Protein AF-0000000087803354 (afdb_homodimer)

pLDDT: mean 90.86, std 15.77, range [20.62, 98.88]

Radius of gyration: 33.64 Å; Cα contacts (8 Å, |Δi|>4): 949; chains: 2; bounding box: 85×172×69 Å

Nearest PDB structures (foldseek):
  8h72-assembly1_A  TM=9.112E-01  e=7.340E-16  Dendrothele bispora CBS 962.96
  4okz-assembly3_C  TM=9.243E-01  e=8.423E-12  Streptomyces pristinaespiralis ATCC 25486
  4lzc-assembly1_A  TM=8.411E-01  e=1.985E-10  Streptomyces coelicolor A3(2)
  7kj9-assembly1_A  TM=8.507E-01  e=3.079E-10  Streptomyces coelicolor
  4ltz-assembly1_A  TM=8.419E-01  e=5.213E-10  Streptomyces coelicolor A3(2)

Foldseek 3Di:
DPPPPPPDPPPPPPPPPVPPQDWDKAFFFDQCDDPLPDDAQFAPCLVVLLVVLLVVLCVLQVDDPVLSVQLNLLSCSRLLRLLAVPFDSLLSSLSVLVSSLVCVLLCCCFQRPCVQPLPVLVVVLVLLLLLLDPPNDVPCPVPHSSSVSSSVSLVSLVVQADPVLNVQLSVLSNQQSVLSSVNSVVVNVVDQDALVVLLVSCLRHVSLSSLLSSNCSRVVFDADPVQCVDPLNVLLSSLLSLLLLLLCLLQQVQVCQVSVGQSGSLSSQVVVQAWNNRSSVVSSVVNVVSVVSNVVSVVPRDDPDDVNVVSVVSSSVSSVSSSSSSNVSSLRRCNRQHPCSVVCVVRSMDIHGGDPSNVD/DPPPPPPPPPPPPPPPPVPPQDWDKAFFFDQCDDPLPDDAQFAPCLVVLLVVLLVVLCVLQVDDPVLSVQLNLLSCSRLLRLLAVPFDSLLSSLSVLVSSLVCVLLCCCFQRPCVQPLPVLVVVLVLLLLLLDPPNDVSCPVPHSSSVSSSVSLVSLVVQADPVLNVQLSVLSNQQSVLSSVNSVVVNVVDQDALVVLLVSCLRHVSLSNLLSSNCSRVVFDADPVQCVDPLNVLLSSLLSLLLLLLCLLQQVQVCVVSVGQSGSLSSQVVVQAWNNRSSVVSSVVNVVSVVSNVVSVVPRDDPDDVNVVSVVSSSVSSVSSSSSSNVSSLRRCNRQHPCSVVCVVRSMDIHGGDPSNVD

Organism: Aspergillus candidus (NCBI:txid41067)

InterPro domains:
  IPR008949 Isoprenoid synthase domain superfamily [G3DSA:1.10.600.10] (23-351)
  IPR008949 Isoprenoid synthase domain superfamily [SSF48576] (36-334)
  IPR034686 Terpene cyclase-like 2 [PTHR35201] (43-341)
  IPR034686 Terpene cyclase-like 2 [SFLDG01020] (25-340)

Secondary structure (DSSP, 8-state):
----------------------PEEEEPPP-S-GGG-SPPP--TTHHHHHHHHHHHHHHHHT--HHHHHHHHHH-HHHHHHHHSTT--HHHHHHHHHHHHHHHHHHHHHHTSTTTT-HHHHHHHHHHHHHTT-TT------TT-HHHHHHHHHHHHHHHHS-HHHHHHHHHHHHHHHHHHHHHHHHHHHT----HHHHHHHHHHHS--HHHHHHHHHHTT----HHHHHSHHHHHHHHHHHHHHHHHHHHHHHHHHHHHT---SHHHHHHHTT--HHHHHHHHHHHHHHHHHHHHHHHHT-----HHHHHHHHHHHHHHHHHHHHHHHHHHHSTTTSGGGHHHHHHH-EEEE---GGGG-/----------------------PEEEEPPP-S-GGG-SPPP--TTHHHHHHHHHHHHHHHHT--HHHHHHHHHH-HHHHHHHHSTT--HHHHHHHHHHHHHHHHHHHHHHTSTTTT-HHHHHHHHHHHHHTT-TT-----GGG-HHHHHHHHHHHHHHHHS-HHHHHHHHHHHHHHHHHHHHHHHHHHHT----HHHHHHHHHHHS--HHHHHHHHHHTT----HHHHHSHHHHHHHHHHHHHHHHHHHHHHHHHHHHHT---SHHHHHHHTT--HHHHHHHHHHHHHHHHHHHHHHHHT-----HHHHHHHHHHHHHHHHHHHHHHHHHHHSTTTSGGGHHHHHHH-EEEE---GGGG-

Structure (mmCIF, N/CA/C/O backbone):
data_AF-0000000087803354-model_v1
#
loop_
_entity.id
_entity.type
_entity.pdbx_description
1 polymer 'Terpene synthase'
#
loop_
_atom_site.group_PDB
_atom_site.id
_atom_site.type_symbol
_atom_site.label_atom_id
_atom_site.label_alt_id
_atom_site.label_comp_id
_atom_site.label_asym_id
_atom_site.label_entity_id
_atom_site.label_seq_id
_atom_site.pdbx_PDB_ins_code
_atom_site.Cartn_x
_atom_site.Cartn_y
_atom_site.Cartn_z
_atom_site.occupancy
_atom_site.B_iso_or_equiv
_atom_site.auth_seq_id
_atom_site.auth_comp_id
_atom_site.auth_asym_id
_atom_site.auth_atom_id
_atom_site.pdbx_PDB_model_num
ATOM 1 N N . MET A 1 1 ? 51.281 79.438 35 1 21.62 1 MET A N 1
ATOM 2 C CA . MET A 1 1 ? 49.906 79.312 34.5 1 21.62 1 MET A CA 1
ATOM 3 C C . MET A 1 1 ? 49.812 78.125 33.5 1 21.62 1 MET A C 1
ATOM 5 O O . MET A 1 1 ? 50.062 78.312 32.312 1 21.62 1 MET A O 1
ATOM 9 N N . ALA A 1 2 ? 50.438 76.938 33.969 1 30.44 2 ALA A N 1
ATOM 10 C CA . ALA A 1 2 ? 50.688 75.625 33.344 1 30.44 2 ALA A CA 1
ATOM 11 C C . ALA A 1 2 ? 49.375 75.062 32.75 1 30.44 2 ALA A C 1
ATOM 13 O O . ALA A 1 2 ? 48.438 74.812 33.5 1 30.44 2 ALA A O 1
ATOM 14 N N . ILE A 1 3 ? 49.062 75.562 31.531 1 27.98 3 ILE A N 1
ATOM 15 C CA . ILE A 1 3 ? 47.812 75.25 30.844 1 27.98 3 ILE A CA 1
ATOM 16 C C . ILE A 1 3 ? 47.656 73.75 30.656 1 27.98 3 ILE A C 1
ATOM 18 O O . ILE A 1 3 ? 48.438 73.125 29.953 1 27.98 3 ILE A O 1
ATOM 22 N N . THR A 1 4 ? 47.406 73 31.688 1 34.53 4 THR A N 1
ATOM 23 C CA . THR A 1 4 ? 47.156 71.562 31.656 1 34.53 4 THR A CA 1
ATOM 24 C C . THR A 1 4 ? 46.062 71.25 30.641 1 34.53 4 THR A C 1
ATOM 26 O O . THR A 1 4 ? 44.906 71.688 30.797 1 34.53 4 THR A O 1
ATOM 29 N N . GLN A 1 5 ? 46.5 71.188 29.359 1 32.38 5 GLN A N 1
ATOM 30 C CA . GLN A 1 5 ? 45.594 70.812 28.281 1 32.38 5 GLN A CA 1
ATOM 31 C C . GLN A 1 5 ? 44.844 69.5 28.625 1 32.38 5 GLN A C 1
ATOM 33 O O . GLN A 1 5 ? 45.438 68.5 29.016 1 32.38 5 GLN A O 1
ATOM 38 N N . LEU A 1 6 ? 43.594 69.625 29.047 1 35.47 6 LEU A N 1
ATOM 39 C CA . LEU A 1 6 ? 42.594 68.625 29.328 1 35.47 6 LEU A CA 1
ATOM 40 C C . LEU A 1 6 ? 42.438 67.688 28.141 1 35.47 6 LEU A C 1
ATOM 42 O O . LEU A 1 6 ? 42.031 68.125 27.062 1 35.47 6 LEU A O 1
ATOM 46 N N . VAL A 1 7 ? 43.438 66.75 27.953 1 38.81 7 VAL A N 1
ATOM 47 C CA . VAL A 1 7 ? 43.312 65.75 26.906 1 38.81 7 VAL A CA 1
ATOM 48 C C . VAL A 1 7 ? 41.938 65.062 26.984 1 38.81 7 VAL A C 1
ATOM 50 O O . VAL A 1 7 ? 41.531 64.562 28.031 1 38.81 7 VAL A O 1
ATOM 53 N N . GLN A 1 8 ? 41 65.625 26.219 1 36 8 GLN A N 1
ATOM 54 C CA . GLN A 1 8 ? 39.656 65 26.078 1 36 8 GLN A CA 1
ATOM 55 C C . GLN A 1 8 ? 39.75 63.531 25.719 1 36 8 GLN A C 1
ATOM 57 O O . GLN A 1 8 ? 40.5 63.156 24.828 1 36 8 GLN A O 1
ATOM 62 N N . PRO A 1 9 ? 39.438 62.656 26.719 1 36.62 9 PRO A N 1
ATOM 63 C CA . PRO A 1 9 ? 39.5 61.219 26.422 1 36.62 9 PRO A CA 1
ATOM 64 C C . PRO A 1 9 ? 38.75 60.844 25.141 1 36.62 9 PRO A C 1
ATOM 66 O O . PRO A 1 9 ? 37.656 61.375 24.875 1 36.62 9 PRO A O 1
ATOM 69 N N . MET A 1 10 ? 39.469 60.625 24.047 1 35 10 MET A N 1
ATOM 70 C CA . MET A 1 10 ? 38.906 60.156 22.781 1 35 10 MET A CA 1
ATOM 71 C C . MET A 1 10 ? 37.969 58.969 23.016 1 35 10 MET A C 1
ATOM 73 O O . MET A 1 10 ? 38.375 57.969 23.609 1 35 10 MET A O 1
ATOM 77 N N . VAL A 1 11 ? 36.688 59.156 23.172 1 35.56 11 VAL A N 1
ATOM 78 C CA . VAL A 1 11 ? 35.688 58.125 23.188 1 35.56 11 VAL A CA 1
ATOM 79 C C . VAL A 1 11 ? 35.875 57.156 22.016 1 35.56 11 VAL A C 1
ATOM 81 O O . VAL A 1 11 ? 35.875 57.594 20.859 1 35.56 11 VAL A O 1
ATOM 84 N N . ARG A 1 12 ? 36.688 56.156 22.188 1 34.12 12 ARG A N 1
ATOM 85 C CA . ARG A 1 12 ? 36.812 55.125 21.156 1 34.12 12 ARG A CA 1
ATOM 86 C C . ARG A 1 12 ? 35.438 54.75 20.625 1 34.12 12 ARG A C 1
ATOM 88 O O . ARG A 1 12 ? 34.5 54.531 21.391 1 34.12 12 ARG A O 1
ATOM 95 N N . PRO A 1 13 ? 35.25 55.281 19.391 1 36.16 13 PRO A N 1
ATOM 96 C CA . PRO A 1 13 ? 33.969 54.812 18.891 1 36.16 13 PRO A CA 1
ATOM 97 C C . PRO A 1 13 ? 33.688 53.344 19.203 1 36.16 13 PRO A C 1
ATOM 99 O O . PRO A 1 13 ? 34.656 52.531 19.281 1 36.16 13 PRO A O 1
ATOM 102 N N . ARG A 1 14 ? 32.75 53 20.062 1 34.44 14 ARG A N 1
ATOM 103 C CA . ARG A 1 14 ? 32.25 51.656 20.25 1 34.44 14 ARG A CA 1
ATOM 104 C C . ARG A 1 14 ? 32.156 50.906 18.922 1 34.44 14 ARG A C 1
ATOM 106 O O . ARG A 1 14 ? 31.438 51.344 18.016 1 34.44 14 ARG A O 1
ATOM 113 N N . THR A 1 15 ? 33.281 50.531 18.406 1 31.98 15 THR A N 1
ATOM 114 C CA . THR A 1 15 ? 33.125 49.656 17.266 1 31.98 15 THR A CA 1
ATOM 115 C C . THR A 1 15 ? 31.938 48.719 17.438 1 31.98 15 THR A C 1
ATOM 117 O O . THR A 1 15 ? 31.797 48.062 18.469 1 31.98 15 THR A O 1
ATOM 120 N N . LYS A 1 16 ? 30.938 49.094 16.875 1 35.5 16 LYS A N 1
ATOM 121 C CA . LYS A 1 16 ? 29.812 48.188 16.734 1 35.5 16 LYS A CA 1
ATOM 122 C C . LYS A 1 16 ? 30.281 46.75 16.562 1 35.5 16 LYS A C 1
ATOM 124 O O . LYS A 1 16 ? 30.953 46.438 15.57 1 35.5 16 LYS A O 1
ATOM 129 N N . LEU A 1 17 ? 30.875 46.188 17.594 1 36.06 17 LEU A N 1
ATOM 130 C CA . LEU A 1 17 ? 31.016 44.75 17.406 1 36.06 17 LEU A CA 1
ATOM 131 C C . LEU A 1 17 ? 29.875 44.219 16.547 1 36.06 17 LEU A C 1
ATOM 133 O O . LEU A 1 17 ? 28.703 44.281 16.938 1 36.06 17 LEU A O 1
ATOM 137 N N . GLY A 1 18 ? 29.891 44.562 15.312 1 37.62 18 GLY A N 1
ATOM 138 C CA . GLY A 1 18 ? 28.938 43.938 14.406 1 37.62 18 GLY A CA 1
ATOM 139 C C . GLY A 1 18 ? 28.531 42.531 14.812 1 37.62 18 GLY A C 1
ATOM 140 O O . GLY A 1 18 ? 29.391 41.688 15.086 1 37.62 18 GLY A O 1
ATOM 141 N N . ARG A 1 19 ? 27.562 42.344 15.695 1 40.66 19 ARG A N 1
ATOM 142 C CA . ARG A 1 19 ? 26.953 41.031 15.969 1 40.66 19 ARG A CA 1
ATOM 143 C C . ARG A 1 19 ? 27.094 40.094 14.773 1 40.66 19 ARG A C 1
ATOM 145 O O . ARG A 1 19 ? 26.516 40.344 13.711 1 40.66 19 ARG A O 1
ATOM 152 N N . GLN A 1 20 ? 28.203 39.719 14.297 1 42.91 20 GLN A N 1
ATOM 153 C CA . GLN A 1 20 ? 28.406 38.75 13.227 1 42.91 20 GLN A CA 1
ATOM 154 C C . GLN A 1 20 ? 27.281 37.719 13.219 1 42.91 20 GLN A C 1
ATOM 156 O O . GLN A 1 20 ? 27.203 36.875 14.125 1 42.91 20 GLN A O 1
ATOM 161 N N . ASN A 1 21 ? 26 37.906 13 1 50.16 21 ASN A N 1
ATOM 162 C CA . ASN A 1 21 ? 24.766 37.188 12.773 1 50.16 21 ASN A CA 1
ATOM 163 C C . ASN A 1 21 ? 25.031 35.875 12.008 1 50.16 21 ASN A C 1
ATOM 165 O O . ASN A 1 21 ? 24.875 35.812 10.789 1 50.16 21 ASN A O 1
ATOM 169 N N . THR A 1 22 ? 26.031 35 12.188 1 71.06 22 THR A N 1
ATOM 170 C CA . THR A 1 22 ? 26.484 33.812 11.453 1 71.06 22 THR A CA 1
ATOM 171 C C . THR A 1 22 ? 25.453 32.688 11.562 1 71.06 22 THR A C 1
ATOM 173 O O . THR A 1 22 ? 25.031 32.344 12.664 1 71.06 22 THR A O 1
ATOM 176 N N . SER A 1 23 ? 24.625 32.344 10.555 1 88.81 23 SER A N 1
ATOM 177 C CA . SER A 1 23 ? 23.734 31.188 10.383 1 88.81 23 SER A CA 1
ATOM 178 C C . SER A 1 23 ? 24.516 29.891 10.352 1 88.81 23 SER A C 1
ATOM 180 O O . SER A 1 23 ? 25.703 29.875 10.016 1 88.81 23 SER A O 1
ATOM 182 N N . ILE A 1 24 ? 24.016 28.938 10.969 1 92.75 24 ILE A N 1
ATOM 183 C CA . ILE A 1 24 ? 24.578 27.594 10.984 1 92.75 24 ILE A CA 1
ATOM 184 C C . ILE A 1 24 ? 23.859 26.719 9.969 1 92.75 24 ILE A C 1
ATOM 186 O O . ILE A 1 24 ? 22.625 26.703 9.898 1 92.75 24 ILE A O 1
ATOM 190 N N . PRO A 1 25 ? 24.703 26.109 9.133 1 95.75 25 PRO A N 1
ATOM 191 C CA . PRO A 1 25 ? 24.062 25.188 8.195 1 95.75 25 PRO A CA 1
ATOM 192 C C . PRO A 1 25 ? 23.609 23.891 8.867 1 95.75 25 PRO A C 1
ATOM 194 O O . PRO A 1 25 ? 24.297 23.375 9.758 1 95.75 25 PRO A O 1
ATOM 197 N N . VAL A 1 26 ? 22.438 23.391 8.516 1 97.62 26 VAL A N 1
ATOM 198 C CA . VAL A 1 26 ? 21.891 22.141 9.023 1 97.62 26 VAL A CA 1
ATOM 199 C C . VAL A 1 26 ? 21.422 21.266 7.859 1 97.62 26 VAL A C 1
ATOM 201 O O . VAL A 1 26 ? 20.812 21.766 6.91 1 97.62 26 VAL A O 1
ATOM 204 N N . HIS A 1 27 ? 21.797 20.031 7.914 1 98.12 27 HIS A N 1
ATOM 205 C CA . HIS A 1 27 ? 21.297 19.062 6.945 1 98.12 27 HIS A CA 1
ATOM 206 C C . HIS A 1 27 ? 19.984 18.453 7.406 1 98.12 27 HIS A C 1
ATOM 208 O O . HIS A 1 27 ? 19.906 17.875 8.492 1 98.12 27 HIS A O 1
ATOM 214 N N . LEU A 1 28 ? 18.953 18.562 6.574 1 98.25 28 LEU A N 1
ATOM 215 C CA . LEU A 1 28 ? 17.656 17.984 6.891 1 98.25 28 LEU A CA 1
ATOM 216 C C . LEU A 1 28 ? 17.703 16.453 6.805 1 98.25 28 LEU A C 1
ATOM 218 O O . LEU A 1 28 ? 18.438 15.898 5.98 1 98.25 28 LEU A O 1
ATOM 222 N N . PRO A 1 29 ? 17 15.797 7.695 1 97.56 29 PRO A N 1
ATOM 223 C CA . PRO A 1 29 ? 16.906 14.344 7.551 1 97.56 29 PRO A CA 1
ATOM 224 C C . PRO A 1 29 ? 16.219 13.922 6.258 1 97.56 29 PRO A C 1
ATOM 226 O O . PRO A 1 29 ? 15.406 14.68 5.711 1 97.56 29 PRO A O 1
ATOM 229 N N . ASP A 1 30 ? 16.516 12.719 5.789 1 94.44 30 ASP A N 1
ATOM 230 C CA . ASP A 1 30 ? 15.836 12.172 4.621 1 94.44 30 ASP A CA 1
ATOM 231 C C . ASP A 1 30 ? 14.383 11.836 4.949 1 94.44 30 ASP A C 1
ATOM 233 O O . ASP A 1 30 ? 14.109 11.031 5.844 1 94.44 30 ASP A O 1
ATOM 237 N N . MET A 1 31 ? 13.523 12.43 4.191 1 97.19 31 MET A N 1
ATOM 238 C CA . MET A 1 31 ? 12.117 12.227 4.555 1 97.19 31 MET A CA 1
ATOM 239 C C . MET A 1 31 ? 11.344 11.602 3.398 1 97.19 31 MET A C 1
ATOM 241 O O . MET A 1 31 ? 10.242 11.086 3.592 1 97.19 31 MET A O 1
ATOM 245 N N . PHE A 1 32 ? 11.891 11.664 2.148 1 97.19 32 PHE A N 1
ATOM 246 C CA . PHE A 1 32 ? 11.305 10.961 1.014 1 97.19 32 PHE A CA 1
ATOM 247 C C . PHE A 1 32 ? 11.844 9.539 0.926 1 97.19 32 PHE A C 1
ATOM 249 O O . PHE A 1 32 ? 12.609 9.211 0.016 1 97.19 32 PHE A O 1
ATOM 256 N N . VAL A 1 33 ? 11.406 8.656 1.799 1 97.19 33 VAL A N 1
ATOM 257 C CA . VAL A 1 33 ? 11.914 7.297 1.93 1 97.19 33 VAL A CA 1
ATOM 258 C C . VAL A 1 33 ? 10.758 6.305 1.925 1 97.19 33 VAL A C 1
ATOM 260 O O . VAL A 1 33 ? 9.625 6.668 2.246 1 97.19 33 VAL A O 1
ATOM 263 N N . LEU A 1 34 ? 11.086 5.016 1.545 1 97.38 34 LEU A N 1
ATOM 264 C CA . LEU A 1 34 ? 10.125 3.922 1.646 1 97.38 34 LEU A CA 1
ATOM 265 C C . LEU A 1 34 ? 8.812 4.285 0.953 1 97.38 34 LEU A C 1
ATOM 267 O O . LEU A 1 34 ? 8.812 4.652 -0.223 1 97.38 34 LEU A O 1
ATOM 271 N N . PHE A 1 35 ? 7.707 4.223 1.596 1 96.25 35 PHE A N 1
ATOM 272 C CA . PHE A 1 35 ? 6.406 4.414 0.959 1 96.25 35 PHE A CA 1
ATOM 273 C C . PHE A 1 35 ? 6.133 5.891 0.72 1 96.25 35 PHE A C 1
ATOM 275 O O . PHE A 1 35 ? 5.121 6.25 0.113 1 96.25 35 PHE A O 1
ATOM 282 N N . LEU A 1 36 ? 7.008 6.75 1.153 1 97.94 36 LEU A N 1
ATOM 283 C CA . LEU A 1 36 ? 6.867 8.18 0.916 1 97.94 36 LEU A CA 1
ATOM 284 C C . LEU A 1 36 ? 7.711 8.617 -0.276 1 97.94 36 LEU A C 1
ATOM 286 O O . LEU A 1 36 ? 7.695 9.797 -0.653 1 97.94 36 LEU A O 1
ATOM 290 N N . SER A 1 37 ? 8.422 7.684 -0.827 1 97.12 37 SER A N 1
ATOM 291 C CA . SER A 1 37 ? 9.234 7.969 -2.006 1 97.12 37 SER A CA 1
ATOM 292 C C . SER A 1 37 ? 8.375 8.07 -3.26 1 97.12 37 SER A C 1
ATOM 294 O O . SER A 1 37 ? 7.293 7.48 -3.324 1 97.12 37 SER A O 1
ATOM 296 N N . GLY A 1 38 ? 8.836 8.898 -4.219 1 94.38 38 GLY A N 1
ATOM 297 C CA . GLY A 1 38 ? 8.156 9.016 -5.5 1 94.38 38 GLY A CA 1
ATOM 298 C C . GLY A 1 38 ? 7.148 10.148 -5.535 1 94.38 38 GLY A C 1
ATOM 299 O O . GLY A 1 38 ? 6.723 10.641 -4.488 1 94.38 38 GLY A O 1
ATOM 300 N N . ALA A 1 39 ? 6.684 10.5 -6.711 1 95.44 39 ALA A N 1
ATOM 301 C CA . ALA A 1 39 ? 5.719 11.578 -6.91 1 95.44 39 ALA A CA 1
ATOM 302 C C . ALA A 1 39 ? 4.312 11.133 -6.523 1 95.44 39 ALA A C 1
ATOM 304 O O . ALA A 1 39 ? 3.902 10.008 -6.824 1 95.44 39 ALA A O 1
ATOM 305 N N . PRO A 1 40 ? 3.641 11.984 -5.844 1 97.5 40 PRO A N 1
ATOM 306 C CA . PRO A 1 40 ? 2.273 11.625 -5.461 1 97.5 40 PRO A CA 1
ATOM 307 C C . PRO A 1 40 ? 1.282 11.766 -6.617 1 97.5 40 PRO A C 1
ATOM 309 O O . PRO A 1 40 ? 1.549 12.492 -7.578 1 97.5 40 PRO A O 1
ATOM 312 N N . LYS A 1 41 ? 0.234 11.062 -6.531 1 97.69 41 LYS A N 1
ATOM 313 C CA . LYS A 1 41 ? -0.902 11.328 -7.41 1 97.69 41 LYS A CA 1
ATOM 314 C C . LYS A 1 41 ? -1.626 12.609 -7 1 97.69 41 LYS A C 1
ATOM 316 O O . LYS A 1 41 ? -1.853 12.844 -5.812 1 97.69 41 LYS A O 1
ATOM 321 N N . VAL A 1 42 ? -1.951 13.43 -7.977 1 98.75 42 VAL A N 1
ATOM 322 C CA . VAL A 1 42 ? -2.641 14.688 -7.727 1 98.75 42 VAL A CA 1
ATOM 323 C C . VAL A 1 42 ? -4.02 14.664 -8.375 1 98.75 42 VAL A C 1
ATOM 325 O O . VAL A 1 42 ? -4.164 14.242 -9.523 1 98.75 42 VAL A O 1
ATOM 328 N N . ASN A 1 43 ? -4.988 15.062 -7.625 1 98.88 43 ASN A N 1
ATOM 329 C CA . ASN A 1 43 ? -6.348 15.125 -8.156 1 98.88 43 ASN A CA 1
ATOM 330 C C . ASN A 1 43 ? -6.41 15.961 -9.43 1 98.88 43 ASN A C 1
ATOM 332 O O . ASN A 1 43 ? -5.922 17.094 -9.453 1 98.88 43 ASN A O 1
ATOM 336 N N . PRO A 1 44 ? -6.996 15.461 -10.484 1 98.44 44 PRO A N 1
ATOM 337 C CA . PRO A 1 44 ? -6.98 16.156 -11.766 1 98.44 44 PRO A CA 1
ATOM 338 C C . PRO A 1 44 ? -7.75 17.484 -11.727 1 98.44 44 PRO A C 1
ATOM 340 O O . PRO A 1 44 ? -7.578 18.328 -12.609 1 98.44 44 PRO A O 1
ATOM 343 N N . HIS A 1 45 ? -8.562 17.734 -10.758 1 98.62 45 HIS A N 1
ATOM 344 C CA . HIS A 1 45 ? -9.375 18.938 -10.672 1 98.62 45 HIS A CA 1
ATOM 345 C C . HIS A 1 45 ? -8.703 20 -9.805 1 98.62 45 HIS A C 1
ATOM 347 O O . HIS A 1 45 ? -9.312 21.016 -9.484 1 98.62 45 HIS A O 1
ATOM 353 N N . TYR A 1 46 ? -7.484 19.781 -9.461 1 98.5 46 TYR A N 1
ATOM 354 C CA . TYR A 1 46 ? -6.715 20.609 -8.539 1 98.5 46 TYR A CA 1
ATOM 355 C C . TYR A 1 46 ? -6.766 22.078 -8.953 1 98.5 46 TYR A C 1
ATOM 357 O O . TYR A 1 46 ? -7.176 22.938 -8.172 1 98.5 46 TYR A O 1
ATOM 365 N N . GLU A 1 47 ? -6.488 22.359 -10.188 1 98.06 47 GLU A N 1
ATOM 366 C CA . GLU A 1 47 ? -6.301 23.719 -10.648 1 98.06 47 GLU A CA 1
ATOM 367 C C . GLU A 1 47 ? -7.598 24.516 -10.562 1 98.06 47 GLU A C 1
ATOM 369 O O . GLU A 1 47 ? -7.609 25.656 -10.078 1 98.06 47 GLU A O 1
ATOM 374 N N . ILE A 1 48 ? -8.656 23.953 -11.008 1 98.38 48 ILE A N 1
ATOM 375 C CA . ILE A 1 48 ? -9.945 24.656 -11.023 1 98.38 48 ILE A CA 1
ATOM 376 C C . ILE A 1 48 ? -10.422 24.875 -9.594 1 98.38 48 ILE A C 1
ATOM 378 O O . ILE A 1 48 ? -10.906 25.969 -9.258 1 98.38 48 ILE A O 1
ATOM 382 N N . MET A 1 49 ? -10.281 23.875 -8.734 1 98.25 49 MET A N 1
ATOM 383 C CA . MET A 1 49 ? -10.75 23.984 -7.359 1 98.25 49 MET A CA 1
ATOM 384 C C . MET A 1 49 ? -9.898 24.984 -6.574 1 98.25 49 MET A C 1
ATOM 386 O O . MET A 1 49 ? -10.398 25.688 -5.691 1 98.25 49 MET A O 1
ATOM 390 N N . ARG A 1 50 ? -8.609 24.969 -6.859 1 98.25 50 ARG A N 1
ATOM 391 C CA . ARG A 1 50 ? -7.719 25.922 -6.215 1 98.25 50 ARG A CA 1
ATOM 392 C C . ARG A 1 50 ? -8.18 27.359 -6.469 1 98.25 50 ARG A C 1
ATOM 394 O O . ARG A 1 50 ? -8.367 28.125 -5.523 1 98.25 50 ARG A O 1
ATOM 401 N N . ARG A 1 51 ? -8.438 27.719 -7.707 1 97.88 51 ARG A N 1
ATOM 402 C CA . ARG A 1 51 ? -8.812 29.078 -8.094 1 97.88 51 ARG A CA 1
ATOM 403 C C . ARG A 1 51 ? -10.156 29.469 -7.496 1 97.88 51 ARG A C 1
ATOM 405 O O . ARG A 1 51 ? -10.312 30.562 -6.957 1 97.88 51 ARG A O 1
ATOM 412 N N . GLU A 1 52 ? -11.07 28.594 -7.582 1 98.31 52 GLU A N 1
ATOM 413 C CA . GLU A 1 52 ? -12.414 28.875 -7.086 1 98.31 52 GLU A CA 1
ATOM 414 C C . GLU A 1 52 ? -12.414 29.062 -5.57 1 98.31 52 GLU A C 1
ATOM 416 O O . GLU A 1 52 ? -13.07 29.953 -5.047 1 98.31 52 GLU A O 1
ATOM 421 N N . SER A 1 53 ? -11.727 28.188 -4.914 1 98.56 53 SER A N 1
ATOM 422 C CA . SER A 1 53 ? -11.688 28.25 -3.455 1 98.56 53 SER A CA 1
ATOM 423 C C . SER A 1 53 ? -11 29.516 -2.973 1 98.56 53 SER A C 1
ATOM 425 O O . SER A 1 53 ? -11.469 30.156 -2.035 1 98.56 53 SER A O 1
ATOM 427 N N . GLU A 1 54 ? -9.891 29.828 -3.576 1 97.88 54 GLU A N 1
ATOM 428 C CA . GLU A 1 54 ? -9.148 31.031 -3.195 1 97.88 54 GLU A CA 1
ATOM 429 C C . GLU A 1 54 ? -9.992 32.281 -3.387 1 97.88 54 GLU A C 1
ATOM 431 O O . GLU A 1 54 ? -10.031 33.156 -2.512 1 97.88 54 GLU A O 1
ATOM 436 N N . THR A 1 55 ? -10.633 32.344 -4.484 1 97.69 55 THR A N 1
ATOM 437 C CA . THR A 1 55 ? -11.492 33.5 -4.758 1 97.69 55 THR A CA 1
ATOM 438 C C . THR A 1 55 ? -12.625 33.562 -3.734 1 97.69 55 THR A C 1
ATOM 440 O O . THR A 1 55 ? -12.906 34.656 -3.203 1 97.69 55 THR A O 1
ATOM 443 N N . TRP A 1 56 ? -13.203 32.531 -3.482 1 98.25 56 TRP A N 1
ATOM 444 C CA . TRP A 1 56 ? -14.352 32.438 -2.582 1 98.25 56 TRP A CA 1
ATOM 445 C C . TRP A 1 56 ? -13.969 32.875 -1.175 1 98.25 56 TRP A C 1
ATOM 447 O O . TRP A 1 56 ? -14.617 33.75 -0.587 1 98.25 56 TRP A O 1
ATOM 457 N N . ILE A 1 57 ? -12.93 32.312 -0.611 1 97.94 57 ILE A N 1
ATOM 458 C CA . ILE A 1 57 ? -12.578 32.625 0.775 1 97.94 57 ILE A CA 1
ATOM 459 C C . ILE A 1 57 ? -12.102 34.062 0.893 1 97.94 57 ILE A C 1
ATOM 461 O O . ILE A 1 57 ? -12.344 34.719 1.904 1 97.94 57 ILE A O 1
ATOM 465 N N . CYS A 1 58 ? -11.383 34.562 -0.127 1 97.12 58 CYS A N 1
ATOM 466 C CA . CYS A 1 58 ? -10.945 35.969 -0.115 1 97.12 58 CYS A CA 1
ATOM 467 C C . CYS A 1 58 ? -12.133 36.906 -0.095 1 97.12 58 CYS A C 1
ATOM 469 O O . CYS A 1 58 ? -12.109 37.938 0.588 1 97.12 58 CYS A O 1
ATOM 471 N N . ASN A 1 59 ? -13.148 36.531 -0.79 1 96.31 59 ASN A N 1
ATOM 472 C CA . ASN A 1 59 ? -14.359 37.344 -0.822 1 96.31 59 ASN A CA 1
ATOM 473 C C . ASN A 1 59 ? -15.125 37.281 0.499 1 96.31 59 ASN A C 1
ATOM 475 O O . ASN A 1 59 ? -15.539 38.281 1.038 1 96.31 59 ASN A O 1
ATOM 479 N N . VAL A 1 60 ? -15.281 36.094 1.02 1 95.62 60 VAL A N 1
ATOM 480 C CA . VAL A 1 60 ? -16.062 35.875 2.238 1 95.62 60 VAL A CA 1
ATOM 481 C C . VAL A 1 60 ? -15.359 36.562 3.416 1 95.62 60 VAL A C 1
ATOM 483 O O . VAL A 1 60 ? -16.016 37.156 4.27 1 95.62 60 VAL A O 1
ATOM 486 N N . CYS A 1 61 ? -14.031 36.5 3.422 1 95.06 61 CYS A N 1
ATOM 487 C CA . CYS A 1 61 ? -13.273 37 4.559 1 95.06 61 CYS A CA 1
ATOM 488 C C . CYS A 1 61 ? -12.797 38.438 4.297 1 95.06 61 CYS A C 1
ATOM 490 O O . CYS A 1 61 ? -12.219 39.062 5.18 1 95.06 61 CYS A O 1
ATOM 492 N N . SER A 1 62 ? -13 38.938 3.133 1 94.31 62 SER A N 1
ATOM 493 C CA . SER A 1 62 ? -12.523 40.25 2.742 1 94.31 62 SER A CA 1
ATOM 494 C C . SER A 1 62 ? -11.039 40.438 3.064 1 94.31 62 SER A C 1
ATOM 496 O O . SER A 1 62 ? -10.648 41.406 3.717 1 94.31 62 SER A O 1
ATOM 498 N N . PHE A 1 63 ? -10.289 39.5 2.615 1 93.81 63 PHE A N 1
ATOM 499 C CA . PHE A 1 63 ? -8.852 39.531 2.871 1 93.81 63 PHE A CA 1
ATOM 500 C C . PHE A 1 63 ? -8.211 40.688 2.133 1 93.81 63 PHE A C 1
ATOM 502 O O . PHE A 1 63 ? -8.609 41.031 1.014 1 93.81 63 PHE A O 1
ATOM 509 N N . ASP A 1 64 ? -7.234 41.344 2.777 1 94.38 64 ASP A N 1
ATOM 510 C CA . ASP A 1 64 ? -6.453 42.344 2.082 1 94.38 64 ASP A CA 1
ATOM 511 C C . ASP A 1 64 ? -5.48 41.719 1.094 1 94.38 64 ASP A C 1
ATOM 513 O O . ASP A 1 64 ? -5.395 40.5 0.998 1 94.38 64 ASP A O 1
ATOM 517 N N . GLU A 1 65 ? -4.816 42.469 0.389 1 94.62 65 GLU A N 1
ATOM 518 C CA . GLU A 1 65 ? -3.938 42.031 -0.682 1 94.62 65 GLU A CA 1
ATOM 519 C C . GLU A 1 65 ? -2.814 41.156 -0.137 1 94.62 65 GLU A C 1
ATOM 521 O O . GLU A 1 65 ? -2.436 40.156 -0.765 1 94.62 65 GLU A O 1
ATOM 526 N N . ARG A 1 66 ? -2.354 41.531 0.953 1 93.06 66 ARG A N 1
ATOM 527 C CA . ARG A 1 66 ? -1.257 40.781 1.549 1 93.06 66 ARG A CA 1
ATOM 528 C C . ARG A 1 66 ? -1.712 39.375 1.958 1 93.06 66 ARG A C 1
ATOM 530 O O . ARG A 1 66 ? -1.042 38.375 1.657 1 93.06 66 ARG A O 1
ATOM 537 N N . THR A 1 67 ? -2.809 39.312 2.611 1 92.75 67 THR A N 1
ATOM 538 C CA . THR A 1 67 ? -3.354 38.031 3.059 1 92.75 67 THR A CA 1
ATOM 539 C C . THR A 1 67 ? -3.695 37.156 1.867 1 92.75 67 THR A C 1
ATOM 541 O O . THR A 1 67 ? -3.488 35.938 1.912 1 92.75 67 THR A O 1
ATOM 544 N N . GLU A 1 68 ? -4.223 37.75 0.863 1 95.56 68 GLU A N 1
ATOM 545 C CA . GLU A 1 68 ? -4.543 37 -0.351 1 95.56 68 GLU A CA 1
ATOM 546 C C . GLU A 1 68 ? -3.285 36.406 -0.984 1 95.56 68 GLU A C 1
ATOM 548 O O . GLU A 1 68 ? -3.291 35.281 -1.439 1 95.56 68 GLU A O 1
ATOM 553 N N . ARG A 1 69 ? -2.252 37.188 -1.022 1 94.94 69 ARG A N 1
ATOM 554 C CA . ARG A 1 69 ? -0.992 36.719 -1.593 1 94.94 69 ARG A CA 1
ATOM 555 C C . ARG A 1 69 ? -0.429 35.562 -0.793 1 94.94 69 ARG A C 1
ATOM 557 O O . ARG A 1 69 ? 0.067 34.594 -1.369 1 94.94 69 ARG A O 1
ATOM 564 N N . VAL A 1 70 ? -0.518 35.656 0.467 1 93.75 70 VAL A N 1
ATOM 565 C CA . VAL A 1 70 ? -0.016 34.594 1.339 1 93.75 70 VAL A CA 1
ATOM 566 C C . VAL A 1 70 ? -0.823 33.312 1.12 1 93.75 70 VAL A C 1
ATOM 568 O O . VAL A 1 70 ? -0.259 32.219 1.057 1 93.75 70 VAL A O 1
ATOM 571 N N . LEU A 1 71 ? -2.123 33.5 1.037 1 95.75 71 LEU A N 1
ATOM 572 C CA . LEU A 1 71 ? -3.008 32.375 0.808 1 95.75 71 LEU A CA 1
ATOM 573 C C . LEU A 1 71 ? -2.656 31.672 -0.496 1 95.75 71 LEU A C 1
ATOM 575 O O . LEU A 1 71 ? -2.568 30.438 -0.535 1 95.75 71 LEU A O 1
ATOM 579 N N . LYS A 1 72 ? -2.422 32.406 -1.52 1 95.38 72 LYS A N 1
ATOM 580 C CA . LYS A 1 72 ? -2.113 31.859 -2.836 1 95.38 72 LYS A CA 1
ATOM 581 C C . LYS A 1 72 ? -0.747 31.188 -2.842 1 95.38 72 LYS A C 1
ATOM 583 O O . LYS A 1 72 ? -0.578 30.125 -3.449 1 95.38 72 LYS A O 1
ATOM 588 N N . LYS A 1 73 ? 0.2 31.781 -2.119 1 94.81 73 LYS A N 1
ATOM 589 C CA . LYS A 1 73 ? 1.537 31.203 -2.025 1 94.81 73 LYS A CA 1
ATOM 590 C C . LYS A 1 73 ? 1.522 29.906 -1.215 1 94.81 73 LYS A C 1
ATOM 592 O O . LYS A 1 73 ? 2.311 29 -1.476 1 94.81 73 LYS A O 1
ATOM 597 N N . THR A 1 74 ? 0.664 29.859 -0.271 1 95.81 74 THR A N 1
ATOM 598 C CA . THR A 1 74 ? 0.538 28.672 0.561 1 95.81 74 THR A CA 1
ATOM 599 C C . THR A 1 74 ? 0.03 27.484 -0.261 1 95.81 74 THR A C 1
ATOM 601 O O . THR A 1 74 ? 0.538 26.375 -0.134 1 95.81 74 THR A O 1
ATOM 604 N N . ASP A 1 75 ? -0.984 27.719 -1.163 1 97.06 75 ASP A N 1
ATOM 605 C CA . ASP A 1 75 ? -1.528 26.75 -2.104 1 97.06 75 ASP A CA 1
ATOM 606 C C . ASP A 1 75 ? -1.846 25.422 -1.403 1 97.06 75 ASP A C 1
ATOM 608 O O . ASP A 1 75 ? -1.4 24.359 -1.84 1 97.06 75 ASP A O 1
ATOM 612 N N . PHE A 1 76 ? -2.609 25.5 -0.339 1 97.5 76 PHE A N 1
ATOM 613 C CA . PHE A 1 76 ? -2.949 24.281 0.389 1 97.5 76 PHE A CA 1
ATOM 614 C C . PHE A 1 76 ? -3.848 23.391 -0.45 1 97.5 76 PHE A C 1
ATOM 616 O O . PHE A 1 76 ? -4.023 22.203 -0.136 1 97.5 76 PHE A O 1
ATOM 623 N N . ALA A 1 77 ? -4.375 23.922 -1.531 1 98.56 77 ALA A N 1
ATOM 624 C CA . ALA A 1 77 ? -5.137 23.109 -2.48 1 98.56 77 ALA A CA 1
ATOM 625 C C . ALA A 1 77 ? -4.297 21.953 -3.02 1 98.56 77 ALA A C 1
ATOM 627 O O . ALA A 1 77 ? -4.816 20.875 -3.277 1 98.56 77 ALA A O 1
ATOM 628 N N . TYR A 1 78 ? -3.016 22.25 -3.236 1 98.69 78 TYR A N 1
ATOM 629 C CA . TYR A 1 78 ? -2.119 21.203 -3.701 1 98.69 78 TYR A CA 1
ATOM 630 C C . TYR A 1 78 ? -2.029 20.062 -2.684 1 98.69 78 TYR A C 1
ATOM 632 O O . TYR A 1 78 ? -2.115 18.891 -3.041 1 98.69 78 TYR A O 1
ATOM 640 N N . PHE A 1 79 ? -1.881 20.391 -1.393 1 98.75 79 PHE A N 1
ATOM 641 C CA . PHE A 1 79 ? -1.899 19.422 -0.309 1 98.75 79 PHE A CA 1
ATOM 642 C C . PHE A 1 79 ? -3.166 18.578 -0.364 1 98.75 79 PHE A C 1
ATOM 644 O O . PHE A 1 79 ? -3.098 17.344 -0.357 1 98.75 79 PHE A O 1
ATOM 651 N N . CYS A 1 80 ? -4.305 19.234 -0.48 1 98.88 80 CYS A N 1
ATOM 652 C CA . CYS A 1 80 ? -5.602 18.562 -0.472 1 98.88 80 CYS A CA 1
ATOM 653 C C . CYS A 1 80 ? -5.746 17.625 -1.672 1 98.88 80 CYS A C 1
ATOM 655 O O . CYS A 1 80 ? -6.328 16.547 -1.561 1 98.88 80 CYS A O 1
ATOM 657 N N . SER A 1 81 ? -5.184 18.016 -2.773 1 98.88 81 SER A N 1
ATOM 658 C CA . SER A 1 81 ? -5.316 17.25 -4.008 1 98.88 81 SER A CA 1
ATOM 659 C C . SER A 1 81 ? -4.484 15.977 -3.963 1 98.88 81 SER A C 1
ATOM 661 O O . SER A 1 81 ? -4.766 15.023 -4.688 1 98.88 81 SER A O 1
ATOM 663 N N . ILE A 1 82 ? -3.434 15.992 -3.182 1 98.88 82 ILE A N 1
ATOM 664 C CA . ILE A 1 82 ? -2.658 14.773 -2.957 1 98.88 82 ILE A CA 1
ATOM 665 C C . ILE A 1 82 ? -3.361 13.898 -1.922 1 98.88 82 ILE A C 1
ATOM 667 O O . ILE A 1 82 ? -3.395 12.672 -2.057 1 98.88 82 ILE A O 1
ATOM 671 N N . ALA A 1 83 ? -3.998 14.516 -0.893 1 98.88 83 ALA A N 1
ATOM 672 C CA . ALA A 1 83 ? -4.66 13.797 0.19 1 98.88 83 ALA A CA 1
ATOM 673 C C . ALA A 1 83 ? -5.871 13.016 -0.327 1 98.88 83 ALA A C 1
ATOM 675 O O . ALA A 1 83 ? -6.152 11.914 0.141 1 98.88 83 ALA A O 1
ATOM 676 N N . VAL A 1 84 ? -6.574 13.617 -1.317 1 98.88 84 VAL A N 1
ATOM 677 C CA . VAL A 1 84 ? -7.781 12.984 -1.836 1 98.88 84 VAL A CA 1
ATOM 678 C C . VAL A 1 84 ? -7.746 12.977 -3.361 1 98.88 84 VAL A C 1
ATOM 680 O O . VAL A 1 84 ? -8.617 13.562 -4.012 1 98.88 84 VAL A O 1
ATOM 683 N N . PRO A 1 85 ? -6.875 12.172 -3.924 1 98.75 85 PRO A N 1
ATOM 684 C CA . PRO A 1 85 ? -6.582 12.227 -5.359 1 98.75 85 PRO A CA 1
ATOM 685 C C . PRO A 1 85 ? -7.754 11.75 -6.215 1 98.75 85 PRO A C 1
ATOM 687 O O . PRO A 1 85 ? -7.812 12.055 -7.41 1 98.75 85 PRO A O 1
ATOM 690 N N . HIS 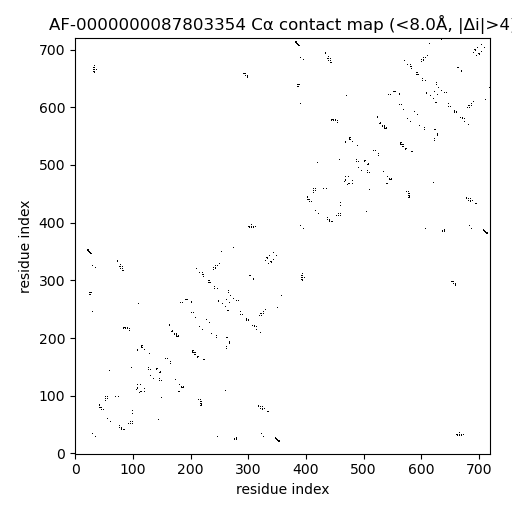A 1 86 ? -8.758 11.07 -5.645 1 98.12 86 HIS A N 1
ATOM 691 C CA . HIS A 1 86 ? -9.836 10.5 -6.441 1 98.12 86 HIS A CA 1
ATOM 692 C C . HIS A 1 86 ? -11.18 11.148 -6.09 1 98.12 86 HIS A C 1
ATOM 694 O O . HIS A 1 86 ? -12.227 10.688 -6.547 1 98.12 86 HIS A O 1
ATOM 700 N N . ALA A 1 87 ? -11.133 12.109 -5.273 1 98.62 87 ALA A N 1
ATOM 701 C CA . ALA A 1 87 ? -12.367 12.789 -4.891 1 98.62 87 ALA A CA 1
ATOM 702 C C . ALA A 1 87 ? -13.008 13.484 -6.09 1 98.62 87 ALA A C 1
ATOM 704 O O . ALA A 1 87 ? -12.312 13.984 -6.969 1 98.62 87 ALA A O 1
ATOM 705 N N . SER A 1 88 ? -14.297 13.539 -6.113 1 98.31 88 SER A N 1
ATOM 706 C CA . SER A 1 88 ? -15.016 14.305 -7.125 1 98.31 88 SER A CA 1
ATOM 707 C C . SER A 1 88 ? -14.805 15.805 -6.934 1 98.31 88 SER A C 1
ATOM 709 O O . SER A 1 88 ? -14.336 16.25 -5.879 1 98.31 88 SER A O 1
ATOM 711 N N . PRO A 1 89 ? -15.148 16.562 -7.91 1 98.25 89 PRO A N 1
ATOM 712 C CA . PRO A 1 89 ? -14.945 18.016 -7.809 1 98.25 89 PRO A CA 1
ATOM 713 C C . PRO A 1 89 ? -15.656 18.625 -6.602 1 98.25 89 PRO A C 1
ATOM 715 O O . PRO A 1 89 ? -15.086 19.469 -5.914 1 98.25 89 PRO A O 1
ATOM 718 N N . GLU A 1 90 ? -16.828 18.188 -6.359 1 98.06 90 GLU A N 1
ATOM 719 C CA . GLU A 1 90 ? -17.609 18.734 -5.258 1 98.06 90 GLU A CA 1
ATOM 720 C C . GLU A 1 90 ? -16.938 18.469 -3.916 1 98.06 90 GLU A C 1
ATOM 722 O O . GLU A 1 90 ? -16.812 19.359 -3.086 1 98.06 90 GLU A O 1
ATOM 727 N N . GLU A 1 91 ? -16.516 17.266 -3.711 1 98.62 91 GLU A N 1
ATOM 728 C CA . GLU A 1 91 ? -15.867 16.906 -2.459 1 98.62 91 GLU A CA 1
ATOM 729 C C . GLU A 1 91 ? -14.492 17.562 -2.344 1 98.62 91 GLU A C 1
ATOM 731 O O . GLU A 1 91 ? -14.094 18 -1.263 1 98.62 91 GLU A O 1
ATOM 736 N N . LEU A 1 92 ? -13.766 17.547 -3.459 1 98.88 92 LEU A N 1
ATOM 737 C CA . LEU A 1 92 ? -12.469 18.203 -3.432 1 98.88 92 LEU A CA 1
ATOM 738 C C . LEU A 1 92 ? -12.609 19.672 -3.059 1 98.88 92 LEU A C 1
ATOM 740 O O . LEU A 1 92 ? -11.812 20.203 -2.287 1 98.88 92 LEU A O 1
ATOM 744 N N . ARG A 1 93 ? -13.664 20.359 -3.609 1 98.75 93 ARG A N 1
ATOM 745 C CA . ARG A 1 93 ? -13.93 21.766 -3.295 1 98.75 93 ARG A CA 1
ATOM 746 C C . ARG A 1 93 ? -14.094 21.969 -1.793 1 98.75 93 ARG A C 1
ATOM 748 O O . ARG A 1 93 ? -13.516 22.891 -1.217 1 98.75 93 ARG A O 1
ATOM 755 N N . THR A 1 94 ? -14.812 21.109 -1.205 1 98.75 94 THR A N 1
ATOM 756 C CA . THR A 1 94 ? -15.055 21.188 0.231 1 98.75 94 THR A CA 1
ATOM 757 C C . THR A 1 94 ? -13.75 21.031 1.009 1 98.75 94 THR A C 1
ATOM 759 O O . THR A 1 94 ? -13.477 21.797 1.933 1 98.75 94 THR A O 1
ATOM 762 N N . VAL A 1 95 ? -12.938 20.062 0.649 1 98.88 95 VAL A N 1
ATOM 763 C CA . VAL A 1 95 ? -11.68 19.797 1.338 1 98.88 95 VAL A CA 1
ATOM 764 C C . VAL A 1 95 ? -10.719 20.969 1.147 1 98.88 95 VAL A C 1
ATOM 766 O O . VAL A 1 95 ? -10.047 21.391 2.09 1 98.88 95 VAL A O 1
ATOM 769 N N . VAL A 1 96 ? -10.672 21.516 -0.04 1 98.81 96 VAL A N 1
ATOM 770 C CA . VAL A 1 96 ? -9.781 22.625 -0.341 1 98.81 96 VAL A CA 1
ATOM 771 C C . VAL A 1 96 ? -10.234 23.859 0.428 1 98.81 96 VAL A C 1
ATOM 773 O O . VAL A 1 96 ? -9.406 24.625 0.933 1 98.81 96 VAL A O 1
ATOM 776 N N . ASP A 1 97 ? -11.539 24.109 0.482 1 98.69 97 ASP A N 1
ATOM 777 C CA . ASP A 1 97 ? -12.055 25.234 1.27 1 98.69 97 ASP A CA 1
ATOM 778 C C . ASP A 1 97 ? -11.633 25.109 2.732 1 98.69 97 ASP A C 1
ATOM 780 O O . ASP A 1 97 ? -11.227 26.094 3.35 1 98.69 97 ASP A O 1
ATOM 784 N N . TRP A 1 98 ? -11.75 23.906 3.297 1 98.62 98 TRP A N 1
ATOM 785 C CA . TRP A 1 98 ? -11.273 23.688 4.66 1 98.62 98 TRP A CA 1
ATOM 786 C C . TRP A 1 98 ? -9.781 23.953 4.766 1 98.62 98 TRP A C 1
ATOM 788 O O . TRP A 1 98 ? -9.32 24.562 5.734 1 98.62 98 TRP A O 1
ATOM 798 N N . GLY A 1 99 ? -9.031 23.422 3.809 1 98.19 99 GLY A N 1
ATOM 799 C CA . GLY A 1 99 ? -7.59 23.609 3.791 1 98.19 99 GLY A CA 1
ATOM 800 C C . GLY A 1 99 ? -7.172 25.062 3.76 1 98.19 99 GLY A C 1
ATOM 801 O O . GLY A 1 99 ? -6.246 25.469 4.469 1 98.19 99 GLY A O 1
ATOM 802 N N . ASN A 1 100 ? -7.816 25.844 2.945 1 97.69 100 ASN A N 1
ATOM 803 C CA . ASN A 1 100 ? -7.504 27.266 2.842 1 97.69 100 ASN A CA 1
ATOM 804 C C . ASN A 1 100 ? -7.926 28.016 4.098 1 97.69 100 ASN A C 1
ATOM 806 O O . ASN A 1 100 ? -7.414 29.109 4.367 1 97.69 100 ASN A O 1
ATOM 810 N N . TRP A 1 101 ? -8.836 27.469 4.809 1 97.31 101 TRP A N 1
ATOM 811 C CA . TRP A 1 101 ? -9.344 28.047 6.043 1 97.31 101 TRP A CA 1
ATOM 812 C C . TRP A 1 101 ? -8.398 27.781 7.207 1 97.31 101 TRP A C 1
ATOM 814 O O . TRP A 1 101 ? -8.195 28.656 8.062 1 97.31 101 TRP A O 1
ATOM 824 N N . VAL A 1 102 ? -7.766 26.625 7.262 1 96.19 102 VAL A N 1
ATOM 825 C CA . VAL A 1 102 ? -7.125 26.109 8.469 1 96.19 102 VAL A CA 1
ATOM 826 C C . VAL A 1 102 ? -5.934 27 8.836 1 96.19 102 VAL A C 1
ATOM 828 O O . VAL A 1 102 ? -5.68 27.234 10.023 1 96.19 102 VAL A O 1
ATOM 831 N N . PHE A 1 103 ? -5.168 27.516 7.859 1 90.75 103 PHE A N 1
ATOM 832 C CA . PHE A 1 103 ? -3.967 28.281 8.188 1 90.75 103 PHE A CA 1
ATOM 833 C C . PHE A 1 103 ? -4.332 29.656 8.742 1 90.75 103 PHE A C 1
ATOM 835 O O . PHE A 1 103 ? -3.807 30.062 9.773 1 90.75 103 PHE A O 1
ATOM 842 N N . PRO A 1 104 ? -5.273 30.406 8.078 1 92.75 104 PRO A N 1
ATOM 843 C CA . PRO A 1 104 ? -5.703 31.672 8.688 1 92.75 104 PRO A CA 1
ATOM 844 C C . PRO A 1 104 ? -6.281 31.469 10.086 1 92.75 104 PRO A C 1
ATOM 846 O O . PRO A 1 104 ? -6.125 32.344 10.953 1 92.75 104 PRO A O 1
ATOM 849 N N . PHE A 1 105 ? -6.93 30.422 10.328 1 94.25 105 PHE A N 1
ATOM 850 C CA . PHE A 1 105 ? -7.484 30.109 11.633 1 94.25 105 PHE A CA 1
ATOM 851 C C . PHE A 1 105 ? -6.375 29.781 12.633 1 94.25 105 PHE A C 1
ATOM 853 O O . PHE A 1 105 ? -6.309 30.391 13.711 1 94.25 105 PHE A O 1
ATOM 860 N N . ASP A 1 106 ? -5.504 28.859 12.266 1 92.06 106 ASP A N 1
ATOM 861 C CA . ASP A 1 106 ? -4.41 28.391 13.109 1 92.06 106 ASP A CA 1
ATOM 862 C C . ASP A 1 106 ? -3.447 29.531 13.445 1 92.06 106 ASP A C 1
ATOM 864 O O . ASP A 1 106 ? -2.928 29.594 14.562 1 92.06 106 ASP A O 1
ATOM 868 N N . ASP A 1 107 ? -3.195 30.375 12.492 1 88.81 107 ASP A N 1
ATOM 869 C CA . ASP A 1 107 ? -2.234 31.469 12.664 1 88.81 107 ASP A CA 1
ATOM 870 C C . ASP A 1 107 ? -2.707 32.469 13.727 1 88.81 107 ASP A C 1
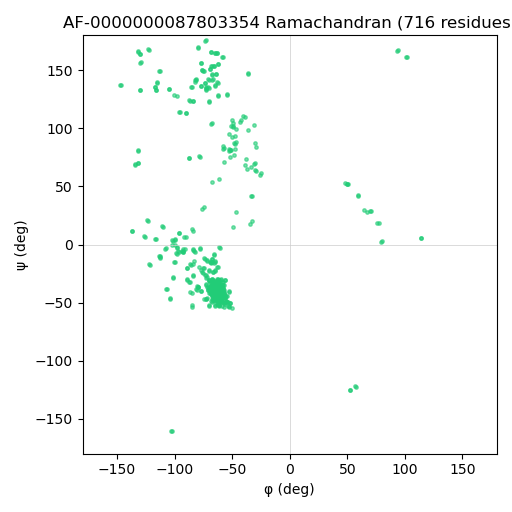ATOM 872 O O . ASP A 1 107 ? -1.896 33.188 14.32 1 88.81 107 ASP A O 1
ATOM 876 N N . GLN A 1 108 ? -4.027 32.5 14 1 90.06 108 GLN A N 1
ATOM 877 C CA . GLN A 1 108 ? -4.535 33.344 15.062 1 90.06 108 GLN A CA 1
ATOM 878 C C . GLN A 1 108 ? -3.977 32.938 16.422 1 90.06 108 GLN A C 1
ATOM 880 O O . GLN A 1 108 ? -3.74 33.781 17.281 1 90.06 108 GLN A O 1
ATOM 885 N N . PHE A 1 109 ? -3.744 31.672 16.562 1 89.81 109 PHE A N 1
ATOM 886 C CA . PHE A 1 109 ? -3.291 31.125 17.828 1 89.81 109 PHE A CA 1
ATOM 887 C C . PHE A 1 109 ? -1.771 31.188 17.938 1 89.81 109 PHE A C 1
ATOM 889 O O . PHE A 1 109 ? -1.221 31.266 19.031 1 89.81 109 PHE A O 1
ATOM 896 N N . ASP A 1 110 ? -1.081 31.062 16.828 1 84.25 110 ASP A N 1
ATOM 897 C CA . ASP A 1 110 ? 0.371 30.922 16.812 1 84.25 110 ASP A CA 1
ATOM 898 C C . ASP A 1 110 ? 1.058 32.281 16.859 1 84.25 110 ASP A C 1
ATOM 900 O O . ASP A 1 110 ? 1.967 32.5 17.656 1 84.25 110 ASP A O 1
ATOM 904 N N . ASN A 1 111 ? 0.682 33.156 15.977 1 79.19 111 ASN A N 1
ATOM 905 C CA . ASN A 1 111 ? 1.403 34.438 15.867 1 79.19 111 ASN A CA 1
ATOM 906 C C . ASN A 1 111 ? 0.447 35.594 15.711 1 79.19 111 ASN A C 1
ATOM 908 O O . ASN A 1 111 ? 0.874 36.719 15.414 1 79.19 111 ASN A O 1
ATOM 912 N N . GLY A 1 112 ? -0.827 35.281 15.945 1 84.38 112 GLY A N 1
ATOM 913 C CA . GLY A 1 112 ? -1.817 36.344 15.836 1 84.38 112 GLY A CA 1
ATOM 914 C C . GLY A 1 112 ? -2.279 36.875 17.172 1 84.38 112 GLY A C 1
ATOM 915 O O . GLY A 1 112 ? -1.537 36.812 18.156 1 84.38 112 GLY A O 1
ATOM 916 N N . GLY A 1 113 ? -3.402 37.5 17.062 1 84.62 113 GLY A N 1
ATOM 917 C CA . GLY A 1 113 ? -3.914 38.25 18.203 1 84.62 113 GLY A CA 1
ATOM 918 C C . GLY A 1 113 ? -4.285 37.344 19.375 1 84.62 113 GLY A C 1
ATOM 919 O O . GLY A 1 113 ? -4.445 37.812 20.5 1 84.62 113 GLY A O 1
ATOM 920 N N . LEU A 1 114 ? -4.27 36.031 19.203 1 89.56 114 LEU A N 1
ATOM 921 C CA . LEU A 1 114 ? -4.742 35.125 20.234 1 89.56 114 LEU A CA 1
ATOM 922 C C . LEU A 1 114 ? -3.578 34.375 20.875 1 89.56 114 LEU A C 1
ATOM 924 O O . LEU A 1 114 ? -3.771 33.625 21.828 1 89.56 114 LEU A O 1
ATOM 928 N N . LYS A 1 115 ? -2.443 34.562 20.422 1 85.94 115 LYS A N 1
ATOM 929 C CA . LYS A 1 115 ? -1.27 33.781 20.812 1 85.94 115 LYS A CA 1
ATOM 930 C C . LYS A 1 115 ? -1.062 33.844 22.328 1 85.94 115 LYS A C 1
ATOM 932 O O . LYS A 1 115 ? -0.582 32.875 22.906 1 85.94 115 LYS A O 1
ATOM 937 N N . ASP A 1 116 ? -1.451 34.938 22.969 1 86.19 116 ASP A N 1
ATOM 938 C CA . ASP A 1 116 ? -1.222 35.094 24.391 1 86.19 116 ASP A CA 1
ATOM 939 C C . ASP A 1 116 ? -2.529 35.344 25.141 1 86.19 116 ASP A C 1
ATOM 941 O O . ASP A 1 116 ? -2.529 35.969 26.203 1 86.19 116 ASP A O 1
ATOM 945 N N . ASP A 1 117 ? -3.609 35 24.562 1 91.75 117 ASP A N 1
ATOM 946 C CA . ASP A 1 117 ? -4.914 35.25 25.172 1 91.75 117 ASP A CA 1
ATOM 947 C C . ASP A 1 117 ? -5.797 34.031 25.141 1 91.75 117 ASP A C 1
ATOM 949 O O . ASP A 1 117 ? -6.719 33.906 24.328 1 91.75 117 ASP A O 1
ATOM 953 N N . PRO A 1 118 ? -5.566 33.125 26.109 1 92.94 118 PRO A N 1
ATOM 954 C CA . PRO A 1 118 ? -6.309 31.875 26.125 1 92.94 118 PRO A CA 1
ATOM 955 C C . PRO A 1 118 ? -7.816 32.062 26.234 1 92.94 118 PRO A C 1
ATOM 957 O O . PRO A 1 118 ? -8.586 31.266 25.688 1 92.94 118 PRO A O 1
ATOM 960 N N . GLU A 1 119 ? -8.227 33.094 26.859 1 94.31 119 GLU A N 1
ATOM 961 C CA . GLU A 1 119 ? -9.656 33.344 27.016 1 94.31 119 GLU A CA 1
ATOM 962 C C . GLU A 1 119 ? -10.305 33.688 25.672 1 94.31 119 GLU A C 1
ATOM 964 O O . GLU A 1 119 ? -11.344 33.125 25.328 1 94.31 119 GLU A O 1
ATOM 969 N N . ARG A 1 120 ? -9.68 34.594 24.969 1 93.88 120 ARG A N 1
ATOM 970 C CA . ARG A 1 120 ? -10.219 34.938 23.672 1 93.88 120 ARG A CA 1
ATOM 971 C C . ARG A 1 120 ? -10.102 33.781 22.688 1 93.88 120 ARG A C 1
ATOM 973 O O . ARG A 1 120 ? -10.961 33.594 21.828 1 93.88 120 ARG A O 1
ATOM 980 N N . ALA A 1 121 ? -9.031 33.062 22.875 1 94.31 121 ALA A N 1
ATOM 981 C CA . ALA A 1 121 ? -8.875 31.844 22.062 1 94.31 121 ALA A CA 1
ATOM 982 C C . ALA A 1 121 ? -10.031 30.875 22.297 1 94.31 121 ALA A C 1
ATOM 984 O O . ALA A 1 121 ? -10.602 30.344 21.344 1 94.31 121 ALA A O 1
ATOM 985 N N . GLN A 1 122 ? -10.391 30.672 23.562 1 95.19 122 GLN A N 1
ATOM 986 C CA . GLN A 1 122 ? -11.492 29.781 23.922 1 95.19 122 GLN A CA 1
ATOM 987 C C . GLN A 1 122 ? -12.812 30.281 23.344 1 95.19 122 GLN A C 1
ATOM 989 O O . GLN A 1 122 ? -13.641 29.484 22.906 1 95.19 122 GLN A O 1
ATOM 994 N N . GLU A 1 123 ? -12.977 31.547 23.344 1 93.62 123 GLU A N 1
ATOM 995 C CA . GLU A 1 123 ? -14.211 32.125 22.828 1 93.62 123 GLU A CA 1
ATOM 996 C C . GLU A 1 123 ? -14.375 31.828 21.344 1 93.62 123 GLU A C 1
ATOM 998 O O . GLU A 1 123 ? -15.469 31.516 20.875 1 93.62 123 GLU A O 1
ATOM 1003 N N . LEU A 1 124 ? -13.297 32.062 20.625 1 92.25 124 LEU A N 1
ATOM 1004 C CA . LEU A 1 124 ? -13.328 31.781 19.203 1 92.25 124 LEU A CA 1
ATOM 1005 C C . LEU A 1 124 ? -13.656 30.312 18.938 1 92.25 124 LEU A C 1
ATOM 1007 O O . LEU A 1 124 ? -14.477 30 18.062 1 92.25 124 LEU A O 1
ATOM 1011 N N . VAL A 1 125 ? -13.07 29.406 19.703 1 94.19 125 VAL A N 1
ATOM 1012 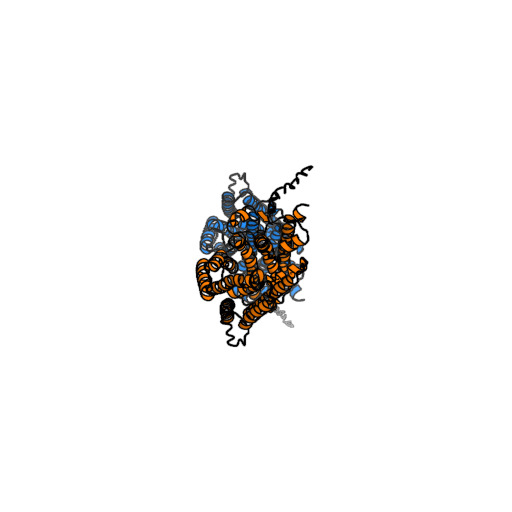C CA . VAL A 1 125 ? -13.281 27.969 19.562 1 94.19 125 VAL A CA 1
ATOM 1013 C C . VAL A 1 125 ? -14.727 27.609 19.891 1 94.19 125 VAL A C 1
ATOM 1015 O O . VAL A 1 125 ? -15.359 26.812 19.188 1 94.19 125 VAL A O 1
ATOM 1018 N N . ASP A 1 126 ? -15.203 28.203 20.922 1 93.19 126 ASP A N 1
ATOM 1019 C CA . ASP A 1 126 ? -16.594 27.953 21.312 1 93.19 126 ASP A CA 1
ATOM 1020 C C . ASP A 1 126 ? -17.547 28.359 20.203 1 93.19 126 ASP A C 1
ATOM 1022 O O . ASP A 1 126 ? -18.516 27.656 19.922 1 93.19 126 ASP A O 1
ATOM 1026 N N . ARG A 1 127 ? -17.266 29.516 19.609 1 91 127 ARG A N 1
ATOM 1027 C CA . ARG A 1 127 ? -18.109 29.984 18.516 1 91 127 ARG A CA 1
ATOM 1028 C C . ARG A 1 127 ? -18.062 29.031 17.328 1 91 127 ARG A C 1
ATOM 1030 O O . ARG A 1 127 ? -19.094 28.734 16.719 1 91 127 ARG A O 1
ATOM 1037 N N . LEU A 1 128 ? -16.891 28.609 17.016 1 93.25 128 LEU A N 1
ATOM 1038 C CA . LEU A 1 128 ? -16.719 27.703 15.891 1 93.25 128 LEU A CA 1
ATOM 1039 C C . LEU A 1 128 ? -17.453 26.375 16.141 1 93.25 128 LEU A C 1
ATOM 1041 O O . LEU A 1 128 ? -18.188 25.906 15.266 1 93.25 128 LEU A O 1
ATOM 1045 N N . LEU A 1 129 ? -17.312 25.781 17.344 1 93.38 129 LEU A N 1
ATOM 1046 C CA . LEU A 1 129 ? -17.859 24.469 17.656 1 93.38 129 LEU A CA 1
ATOM 1047 C C . LEU A 1 129 ? -19.375 24.547 17.812 1 93.38 129 LEU A C 1
ATOM 1049 O O . LEU A 1 129 ? -20.078 23.562 17.547 1 93.38 129 LEU A O 1
ATOM 1053 N N . ALA A 1 130 ? -19.844 25.672 18.219 1 90.56 130 ALA A N 1
ATOM 1054 C CA . ALA A 1 130 ? -21.297 25.875 18.328 1 90.56 130 ALA A CA 1
ATOM 1055 C C . ALA A 1 130 ? -21.969 25.703 16.969 1 90.56 130 ALA A C 1
ATOM 1057 O O . ALA A 1 130 ? -23.109 25.219 16.891 1 90.56 130 ALA A O 1
ATOM 1058 N N . GLY A 1 131 ? -21.281 26.109 15.938 1 88 131 GLY A N 1
ATOM 1059 C CA . GLY A 1 131 ? -21.828 25.969 14.602 1 88 131 GLY A CA 1
ATOM 1060 C C . GLY A 1 131 ? -21.938 24.531 14.148 1 88 131 GLY A C 1
ATOM 1061 O O . GLY A 1 131 ? -22.656 24.219 13.203 1 88 131 GLY A O 1
ATOM 1062 N N . MET A 1 132 ? -21.281 23.625 14.812 1 90.94 132 MET A N 1
ATOM 1063 C CA . MET A 1 132 ? -21.281 22.219 14.414 1 90.94 132 MET A CA 1
ATOM 1064 C C . MET A 1 132 ? -22.297 21.422 15.227 1 90.94 132 MET A C 1
ATOM 1066 O O . MET A 1 132 ? -22.562 20.25 14.938 1 90.94 132 MET A O 1
ATOM 1070 N N . ALA A 1 133 ? -22.906 21.938 16.219 1 83 133 ALA A N 1
ATOM 1071 C CA . ALA A 1 133 ? -23.906 21.281 17.062 1 83 133 ALA A CA 1
ATOM 1072 C C . ALA A 1 133 ? -25.203 21.047 16.312 1 83 133 ALA A C 1
ATOM 1074 O O . ALA A 1 133 ? -25.531 21.797 15.383 1 83 133 ALA A O 1
ATOM 1075 N N . GLU A 1 134 ? -25.828 19.781 16.422 1 69.25 134 GLU A N 1
ATOM 1076 C CA . GLU A 1 134 ? -27.078 19.406 15.766 1 69.25 134 GLU A CA 1
ATOM 1077 C C . GLU A 1 134 ? -28.172 20.438 16.016 1 69.25 134 GLU A C 1
ATOM 1079 O O . GLU A 1 134 ? -28.969 20.734 15.133 1 69.25 134 GLU A O 1
ATOM 1084 N N . ASP A 1 135 ? -28.406 20.719 17.406 1 60.03 135 ASP A N 1
ATOM 1085 C CA . ASP A 1 135 ? -29.469 21.641 17.797 1 60.03 135 ASP A CA 1
ATOM 1086 C C . ASP A 1 135 ? -29.062 23.078 17.547 1 60.03 135 ASP A C 1
ATOM 1088 O O . ASP A 1 135 ? -29.328 23.969 18.359 1 60.03 135 ASP A O 1
ATOM 1092 N N . LYS A 1 136 ? -28.234 23.109 16.516 1 59.69 136 LYS A N 1
ATOM 1093 C CA . LYS A 1 136 ? -27.656 24.438 16.297 1 59.69 136 LYS A CA 1
ATOM 1094 C C . LYS A 1 136 ? -28.734 25.484 16.094 1 59.69 136 LYS A C 1
ATOM 1096 O O . LYS A 1 136 ? -29.594 25.328 15.211 1 59.69 136 LYS A O 1
ATOM 1101 N N . GLY A 1 137 ? -29.234 25.953 17.125 1 48.5 137 GLY A N 1
ATOM 1102 C CA . GLY A 1 137 ? -29.938 27.203 16.875 1 48.5 137 GLY A CA 1
ATOM 1103 C C . GLY A 1 137 ? -29.25 28.062 15.836 1 48.5 137 GLY A C 1
ATOM 1104 O O . GLY A 1 137 ? -28.109 27.797 15.453 1 48.5 137 GLY A O 1
ATOM 1105 N N . GLN A 1 138 ? -29.969 28.766 15.117 1 46.16 138 GLN A N 1
ATOM 1106 C CA . GLN A 1 138 ? -29.516 29.75 14.156 1 46.16 138 GLN A CA 1
ATOM 1107 C C . GLN A 1 138 ? -28.25 30.453 14.641 1 46.16 138 GLN A C 1
ATOM 1109 O O . GLN A 1 138 ? -28.281 31.625 15.031 1 46.16 138 GLN A O 1
ATOM 1114 N N . SER A 1 139 ? -27.531 29.922 15.586 1 48.66 139 SER A N 1
ATOM 1115 C CA . SER A 1 139 ? -26.547 30.828 16.172 1 48.66 139 SER A CA 1
ATOM 1116 C C . SER A 1 139 ? -25.594 31.375 15.117 1 48.66 139 SER A C 1
ATOM 1118 O O . SER A 1 139 ? -24.938 30.625 14.406 1 48.66 139 SER A O 1
ATOM 1120 N N . HIS A 1 140 ? -25.969 32.406 14.461 1 50.56 140 HIS A N 1
ATOM 1121 C CA . HIS A 1 140 ? -25.5 33.406 13.516 1 50.56 140 HIS A CA 1
ATOM 1122 C C . HIS A 1 140 ? -24.156 33.969 13.938 1 50.56 140 HIS A C 1
ATOM 1124 O O . HIS A 1 140 ? -24.094 35.062 14.531 1 50.56 140 HIS A O 1
ATOM 1130 N N . TYR A 1 141 ? -23.359 33.281 14.617 1 56.25 141 TYR A N 1
ATOM 1131 C CA . TYR A 1 141 ? -22.203 34.125 14.82 1 56.25 141 TYR A CA 1
ATOM 1132 C C . TYR A 1 141 ? -21.547 34.5 13.492 1 56.25 141 TYR A C 1
ATOM 1134 O O . TYR A 1 141 ? -20.469 34 13.156 1 56.25 141 TYR A O 1
ATOM 1142 N N . GLU A 1 142 ? -22.484 35.125 12.633 1 61.5 142 GLU A N 1
ATOM 1143 C CA . GLU A 1 142 ? -22.266 35.625 11.273 1 61.5 142 GLU A CA 1
ATOM 1144 C C . GLU A 1 142 ? -21.203 36.719 11.25 1 61.5 142 GLU A C 1
ATOM 1146 O O . GLU A 1 142 ? -20.688 37.062 10.188 1 61.5 142 GLU A O 1
ATOM 1151 N N . GLU A 1 143 ? -20.75 37.031 12.5 1 75.44 143 GLU A N 1
ATOM 1152 C CA . GLU A 1 143 ? -19.891 38.188 12.375 1 75.44 143 GLU A CA 1
ATOM 1153 C C . GLU A 1 143 ? -18.438 37.781 12.117 1 75.44 143 GLU A C 1
ATOM 1155 O O . GLU A 1 143 ? -17.672 38.531 11.516 1 75.44 143 GLU A O 1
ATOM 1160 N N . ASP A 1 144 ? -18.062 36.562 12.43 1 88 144 ASP A N 1
ATOM 1161 C CA . ASP A 1 144 ? -16.703 36.125 12.211 1 88 144 ASP A CA 1
ATOM 1162 C C . ASP A 1 144 ? -16.562 35.375 10.883 1 88 144 ASP A C 1
ATOM 1164 O O . ASP A 1 144 ? -17.156 34.312 10.711 1 88 144 ASP A O 1
ATOM 1168 N N . SER A 1 145 ? -15.82 36 10.031 1 92.75 145 SER A N 1
ATOM 1169 C CA . SER A 1 145 ? -15.711 35.469 8.672 1 92.75 145 SER A CA 1
ATOM 1170 C C . SER A 1 145 ? -15.117 34.062 8.648 1 92.75 145 SER A C 1
ATOM 1172 O O . SER A 1 145 ? -15.539 33.219 7.875 1 92.75 145 SER A O 1
ATOM 1174 N N . LEU A 1 146 ? -14.172 33.812 9.5 1 93.31 146 LEU A N 1
ATOM 1175 C CA . LEU A 1 146 ? -13.547 32.5 9.539 1 93.31 146 LEU A CA 1
ATOM 1176 C C . LEU A 1 146 ? -14.531 31.438 10.039 1 93.31 146 LEU A C 1
ATOM 1178 O O . LEU A 1 146 ? -14.516 30.297 9.578 1 93.31 146 LEU A O 1
ATOM 1182 N N . VAL A 1 147 ? -15.367 31.781 10.953 1 93.94 147 VAL A N 1
ATOM 1183 C CA . VAL A 1 147 ? -16.406 30.891 11.453 1 93.94 147 VAL A CA 1
ATOM 1184 C C . VAL A 1 147 ? -17.406 30.594 10.344 1 93.94 147 VAL A C 1
ATOM 1186 O O . VAL A 1 147 ? -17.859 29.469 10.188 1 93.94 147 VAL A O 1
ATOM 1189 N N . ARG A 1 148 ? -17.719 31.625 9.555 1 93.88 148 ARG A N 1
ATOM 1190 C CA . ARG A 1 148 ? -18.656 31.469 8.445 1 93.88 148 ARG A CA 1
ATOM 1191 C C . ARG A 1 148 ? -18.109 30.484 7.418 1 93.88 148 ARG A C 1
ATOM 1193 O O . ARG A 1 148 ? -18.844 29.641 6.887 1 93.88 148 ARG A O 1
ATOM 1200 N N . VAL A 1 149 ? -16.844 30.656 7.129 1 95.88 149 VAL A N 1
ATOM 1201 C CA . VAL A 1 149 ? -16.203 29.75 6.176 1 95.88 149 VAL A CA 1
ATOM 1202 C C . VAL A 1 149 ? -16.266 28.312 6.699 1 95.88 149 VAL A C 1
ATOM 1204 O O . VAL A 1 149 ? -16.656 27.406 5.969 1 95.88 149 VAL A O 1
ATOM 1207 N N . HIS A 1 150 ? -15.914 28.125 7.957 1 96.5 150 HIS A N 1
ATOM 1208 C CA . HIS A 1 150 ? -15.938 26.781 8.547 1 96.5 150 HIS A CA 1
ATOM 1209 C C . HIS A 1 150 ? -17.344 26.219 8.555 1 96.5 150 HIS A C 1
ATOM 1211 O O . HIS A 1 150 ? -17.531 25.031 8.273 1 96.5 150 HIS A O 1
ATOM 1217 N N . ASN A 1 151 ? -18.312 27 8.906 1 94.19 151 ASN A N 1
ATOM 1218 C CA . ASN A 1 151 ? -19.703 26.547 8.922 1 94.19 151 ASN A CA 1
ATOM 1219 C C . ASN A 1 151 ? -20.156 26.078 7.535 1 94.19 151 ASN A C 1
ATOM 1221 O O . ASN A 1 151 ? -20.891 25.094 7.41 1 94.19 151 ASN A O 1
ATOM 1225 N N . SER A 1 152 ? -19.781 26.844 6.574 1 95.12 152 SER A N 1
ATOM 1226 C CA . SER A 1 152 ? -20.109 26.453 5.211 1 95.12 152 SER A CA 1
ATOM 1227 C C . SER A 1 152 ? -19.531 25.078 4.871 1 95.12 152 SER A C 1
ATOM 1229 O O . SER A 1 152 ? -20.219 24.25 4.27 1 95.12 152 SER A O 1
ATOM 1231 N N . VAL A 1 153 ? -18.297 24.844 5.246 1 96.94 153 VAL A N 1
ATOM 1232 C CA . VAL A 1 153 ? -17.641 23.562 5.02 1 96.94 153 VAL A CA 1
ATOM 1233 C C . VAL A 1 153 ? -18.375 22.469 5.785 1 96.94 153 VAL A C 1
ATOM 1235 O O . VAL A 1 153 ? -18.688 21.406 5.23 1 96.94 153 VAL A O 1
ATOM 1238 N N . TRP A 1 154 ? -18.688 22.719 7.008 1 96.56 154 TRP A N 1
ATOM 1239 C CA . TRP A 1 154 ? -19.359 21.75 7.855 1 96.56 154 TRP A CA 1
ATOM 1240 C C . TRP A 1 154 ? -20.734 21.391 7.285 1 96.56 154 TRP A C 1
ATOM 1242 O O . TRP A 1 154 ? -21.109 20.203 7.254 1 96.56 154 TRP A O 1
ATOM 1252 N N . ASP A 1 155 ? -21.438 22.359 6.812 1 95 155 ASP A N 1
ATOM 1253 C CA . ASP A 1 155 ? -22.766 22.125 6.266 1 95 155 ASP A CA 1
ATOM 1254 C C . ASP A 1 155 ? -22.719 21.203 5.055 1 95 155 ASP A C 1
ATOM 1256 O O . ASP A 1 155 ? -23.578 20.344 4.891 1 95 155 ASP A O 1
ATOM 1260 N N . ARG A 1 156 ? -21.766 21.406 4.262 1 96.88 156 ARG A N 1
ATOM 1261 C CA . ARG A 1 156 ? -21.609 20.562 3.082 1 96.88 156 ARG A CA 1
ATOM 1262 C C . ARG A 1 156 ? -21.266 19.125 3.477 1 96.88 156 ARG A C 1
ATOM 1264 O O . ARG A 1 156 ? -21.812 18.172 2.906 1 96.88 156 ARG A O 1
ATOM 1271 N N . ILE A 1 157 ? -20.391 18.922 4.492 1 97.44 157 ILE A N 1
ATOM 1272 C CA . ILE A 1 157 ? -20.016 17.594 4.973 1 97.44 157 ILE A CA 1
ATOM 1273 C C . ILE A 1 157 ? -21.234 16.922 5.609 1 97.44 157 ILE A C 1
ATOM 1275 O O . ILE A 1 157 ? -21.516 15.758 5.328 1 97.44 157 ILE A O 1
ATOM 1279 N N . ALA A 1 158 ? -21.938 17.688 6.406 1 95.12 158 ALA A N 1
ATOM 1280 C CA . ALA A 1 158 ? -23.078 17.141 7.129 1 95.12 158 ALA A CA 1
ATOM 1281 C C . ALA A 1 158 ? -24.188 16.734 6.168 1 95.12 158 ALA A C 1
ATOM 1283 O O . ALA A 1 158 ? -24.906 15.758 6.41 1 95.12 158 ALA A O 1
ATOM 1284 N N . ALA A 1 159 ? -24.344 17.406 5.105 1 94.75 159 ALA A N 1
ATOM 1285 C CA . ALA A 1 159 ? -25.422 17.188 4.16 1 94.75 159 ALA A CA 1
ATOM 1286 C C . ALA A 1 159 ? -25.172 15.938 3.32 1 94.75 159 ALA A C 1
ATOM 1288 O O . ALA A 1 159 ? -26.125 15.258 2.902 1 94.75 159 ALA A O 1
ATOM 1289 N N . SER A 1 160 ? -23.938 15.539 3.164 1 94.94 160 SER A N 1
ATOM 1290 C CA . SER A 1 160 ? -23.672 14.531 2.141 1 94.94 160 SER A CA 1
ATOM 1291 C C . SER A 1 160 ? -22.922 13.328 2.725 1 94.94 160 SER A C 1
ATOM 1293 O O . SER A 1 160 ? -22.484 12.453 1.986 1 94.94 160 SER A O 1
ATOM 1295 N N . SER A 1 161 ? -22.75 13.266 4.016 1 96.19 161 SER A N 1
ATOM 1296 C CA . SER A 1 161 ? -21.969 12.188 4.609 1 96.19 161 SER A CA 1
ATOM 1297 C C . SER A 1 161 ? -22.844 11.273 5.473 1 96.19 161 SER A C 1
ATOM 1299 O O . SER A 1 161 ? -23.828 11.727 6.059 1 96.19 161 SER A O 1
ATOM 1301 N N . PRO A 1 162 ? -22.453 9.938 5.539 1 95.88 162 PRO A N 1
ATOM 1302 C CA . PRO A 1 162 ? -23.062 9.078 6.555 1 95.88 162 PRO A CA 1
ATOM 1303 C C . PRO A 1 162 ? -22.844 9.594 7.977 1 95.88 162 PRO A C 1
ATOM 1305 O O . PRO A 1 162 ? -21.906 10.359 8.219 1 95.88 162 PRO A O 1
ATOM 1308 N N . ALA A 1 163 ? -23.594 9.172 8.922 1 95.69 163 ALA A N 1
ATOM 1309 C CA . ALA A 1 163 ? -23.594 9.648 10.305 1 95.69 163 ALA A CA 1
ATOM 1310 C C . ALA A 1 163 ? -22.219 9.422 10.945 1 95.69 163 ALA A C 1
ATOM 1312 O O . ALA A 1 163 ? -21.734 10.266 11.703 1 95.69 163 ALA A O 1
ATOM 1313 N N . GLY A 1 164 ? -21.625 8.312 10.672 1 96.88 164 GLY A N 1
ATOM 1314 C CA . GLY A 1 164 ? -20.328 8.016 11.25 1 96.88 164 GLY A CA 1
ATOM 1315 C C . GLY A 1 164 ? -19.25 9.008 10.852 1 96.88 164 GLY A C 1
ATOM 1316 O O . GLY A 1 164 ? -18.453 9.438 11.68 1 96.88 164 GLY A O 1
ATOM 1317 N N . VAL A 1 165 ? -19.25 9.391 9.594 1 97.62 165 VAL A N 1
ATOM 1318 C CA . VAL A 1 165 ? -18.266 10.336 9.062 1 97.62 165 VAL A CA 1
ATOM 1319 C C . VAL A 1 165 ? -18.484 11.711 9.688 1 97.62 165 VAL A C 1
ATOM 1321 O O . VAL A 1 165 ? -17.516 12.375 10.078 1 97.62 165 VAL A O 1
ATOM 1324 N N . ARG A 1 166 ? -19.75 12.125 9.828 1 96.5 166 ARG A N 1
ATOM 1325 C CA . ARG A 1 166 ? -20.078 13.398 10.453 1 96.5 166 ARG A CA 1
ATOM 1326 C C . ARG A 1 166 ? -19.594 13.453 11.898 1 96.5 166 ARG A C 1
ATOM 1328 O O . ARG A 1 166 ? -18.969 14.438 12.312 1 96.5 166 ARG A O 1
ATOM 1335 N N . ARG A 1 167 ? -19.812 12.414 12.594 1 96.12 167 ARG A N 1
ATOM 1336 C CA . ARG A 1 167 ? -19.438 12.344 14 1 96.12 167 ARG A CA 1
ATOM 1337 C C . ARG A 1 167 ? -17.922 12.406 14.156 1 96.12 167 ARG A C 1
ATOM 1339 O O . ARG A 1 167 ? -17.406 13.102 15.031 1 96.12 167 ARG A O 1
ATOM 1346 N N . ARG A 1 168 ? -17.25 11.703 13.328 1 97.5 168 ARG A N 1
ATOM 1347 C CA . ARG A 1 168 ? -15.805 11.648 13.453 1 97.5 168 ARG A CA 1
ATOM 1348 C C . ARG A 1 168 ? -15.172 12.977 13.047 1 97.5 168 ARG A C 1
ATOM 1350 O O . ARG A 1 168 ? -14.195 13.414 13.664 1 97.5 168 ARG A O 1
ATOM 1357 N N . PHE A 1 169 ? -15.758 13.625 12 1 98 169 PHE A N 1
ATOM 1358 C CA . PHE A 1 169 ? -15.25 14.953 11.656 1 98 169 PHE A CA 1
ATOM 1359 C C . PHE A 1 169 ? -15.469 15.93 12.812 1 98 169 PHE A C 1
ATOM 1361 O O . PHE A 1 169 ? -14.555 16.672 13.18 1 98 169 PHE A O 1
ATOM 1368 N N . ALA A 1 170 ? -16.609 15.914 13.359 1 96.62 170 ALA A N 1
ATOM 1369 C CA . ALA A 1 170 ? -16.938 16.797 14.469 1 96.62 170 ALA A CA 1
ATOM 1370 C C . ALA A 1 170 ? -16.016 16.547 15.664 1 96.62 170 ALA A C 1
ATOM 1372 O O . ALA A 1 170 ? -15.523 17.484 16.297 1 96.62 170 ALA A O 1
ATOM 1373 N N . LYS A 1 171 ? -15.82 15.344 15.938 1 96.88 171 LYS A N 1
ATOM 1374 C CA . LYS A 1 171 ? -14.969 14.977 17.062 1 96.88 171 LYS A CA 1
ATOM 1375 C C . LYS A 1 171 ? -13.531 15.438 16.844 1 96.88 171 LYS A C 1
ATOM 1377 O O . LYS A 1 171 ? -12.914 16 17.75 1 96.88 171 LYS A O 1
ATOM 1382 N N . THR A 1 172 ? -13.008 15.141 15.688 1 97.56 172 THR A N 1
ATOM 1383 C CA . THR A 1 172 ? -11.617 15.492 15.406 1 97.56 172 THR A CA 1
ATOM 1384 C C . THR A 1 172 ? -11.445 17.016 15.359 1 97.56 172 THR A C 1
ATOM 1386 O O . THR A 1 172 ? -10.414 17.531 15.789 1 97.56 172 THR A O 1
ATOM 1389 N N . MET A 1 173 ? -12.438 17.75 14.891 1 97.62 173 MET A N 1
ATOM 1390 C CA . MET A 1 173 ? -12.398 19.203 14.922 1 97.62 173 MET A CA 1
ATOM 1391 C C . MET A 1 173 ? -12.398 19.719 16.359 1 97.62 173 MET A C 1
ATOM 1393 O O . MET A 1 173 ? -11.664 20.641 16.688 1 97.62 173 MET A O 1
ATOM 1397 N N . THR A 1 174 ? -13.219 19.125 17.141 1 96.94 174 THR A N 1
ATOM 1398 C CA . THR A 1 174 ? -13.281 19.5 18.547 1 96.94 174 THR A CA 1
ATOM 1399 C C . THR A 1 174 ? -11.938 19.266 19.234 1 96.94 174 THR A C 1
ATOM 1401 O O . THR A 1 174 ? -11.438 20.141 19.938 1 96.94 174 THR A O 1
ATOM 1404 N N . ASP A 1 175 ? -11.406 18.109 19 1 96.81 175 ASP A N 1
ATOM 1405 C CA . ASP A 1 175 ? -10.117 17.781 19.594 1 96.81 175 ASP A CA 1
ATOM 1406 C C . ASP A 1 175 ? -9.031 18.766 19.125 1 96.81 175 ASP A C 1
ATOM 1408 O O . ASP A 1 175 ? -8.219 19.219 19.938 1 96.81 175 ASP A O 1
ATOM 1412 N N . TYR A 1 176 ? -9.055 19.062 17.906 1 97.5 176 TYR A N 1
ATOM 1413 C CA . TYR A 1 176 ? -8.078 20 17.344 1 97.5 176 TYR A CA 1
ATOM 1414 C C . TYR A 1 176 ? -8.219 21.375 17.969 1 97.5 176 TYR A C 1
ATOM 1416 O O . TYR A 1 176 ? -7.23 21.969 18.406 1 97.5 176 TYR A O 1
ATOM 1424 N N . CYS A 1 177 ? -9.422 21.906 17.984 1 96.56 177 CYS A N 1
ATOM 1425 C CA . CYS A 1 177 ? -9.672 23.234 18.531 1 96.56 177 CYS A CA 1
ATOM 1426 C C . CYS A 1 177 ? -9.281 23.312 20 1 96.56 177 CYS A C 1
ATOM 1428 O O . CYS A 1 177 ? -8.625 24.266 20.422 1 96.56 177 CYS A O 1
ATOM 1430 N N . ASN A 1 178 ? -9.641 22.297 20.719 1 95.31 178 ASN A N 1
ATOM 1431 C CA . ASN A 1 178 ? -9.258 22.266 22.125 1 95.31 178 ASN A CA 1
ATOM 1432 C C . ASN A 1 178 ? -7.746 22.172 22.297 1 95.31 178 ASN A C 1
ATOM 1434 O O . ASN A 1 178 ? -7.184 22.766 23.203 1 95.31 178 ASN A O 1
ATOM 1438 N N . GLY A 1 179 ? -7.168 21.391 21.453 1 95.38 179 GLY A N 1
ATOM 1439 C CA . GLY A 1 179 ? -5.719 21.297 21.469 1 95.38 179 GLY A CA 1
ATOM 1440 C C . GLY A 1 179 ? -5.035 22.625 21.203 1 95.38 179 GLY A C 1
ATOM 1441 O O . GLY A 1 179 ? -4.016 22.938 21.812 1 95.38 179 GLY A O 1
ATOM 1442 N N . SER A 1 180 ? -5.574 23.391 20.312 1 94.69 180 SER A N 1
ATOM 1443 C CA . SER A 1 180 ? -5.02 24.703 19.984 1 94.69 180 SER A CA 1
ATOM 1444 C C . SER A 1 180 ? -5.098 25.641 21.172 1 94.69 180 SER A C 1
ATOM 1446 O O . SER A 1 180 ? -4.148 26.375 21.453 1 94.69 180 SER A O 1
ATOM 1448 N N . VAL A 1 181 ? -6.211 25.656 21.875 1 95.06 181 VAL A N 1
ATOM 1449 C CA . VAL A 1 181 ? -6.383 26.5 23.047 1 95.06 181 VAL A CA 1
ATOM 1450 C C . VAL A 1 181 ? -5.41 26.062 24.141 1 95.06 181 VAL A C 1
ATOM 1452 O O . VAL A 1 181 ? -4.797 26.906 24.812 1 95.06 181 VAL A O 1
ATOM 1455 N N . GLU A 1 182 ? -5.281 24.75 24.297 1 93.75 182 GLU A N 1
ATOM 1456 C CA . GLU A 1 182 ? -4.359 24.219 25.297 1 93.75 182 GLU A CA 1
ATOM 1457 C C . GLU A 1 182 ? -2.922 24.625 24.984 1 93.75 182 GLU A C 1
ATOM 1459 O O . GLU A 1 182 ? -2.139 24.891 25.906 1 93.75 182 GLU A O 1
ATOM 1464 N N . GLN A 1 183 ? -2.602 24.594 23.766 1 92.56 183 GLN A N 1
ATOM 1465 C CA . GLN A 1 183 ? -1.273 25.062 23.375 1 92.56 183 GLN A CA 1
ATOM 1466 C C . GLN A 1 183 ? -1.056 26.516 23.75 1 92.56 183 GLN A C 1
ATOM 1468 O O . GLN A 1 183 ? 0.008 26.875 24.266 1 92.56 183 GLN A O 1
ATOM 1473 N N . VAL A 1 184 ? -2.033 27.391 23.516 1 92.25 184 VAL A N 1
ATOM 1474 C CA . VAL A 1 184 ? -1.951 28.797 23.875 1 92.25 184 VAL A CA 1
ATOM 1475 C C . VAL A 1 184 ? -1.778 28.922 25.391 1 92.25 184 VAL A C 1
ATOM 1477 O O . VAL A 1 184 ? -0.963 29.719 25.859 1 92.25 184 VAL A O 1
ATOM 1480 N N . ARG A 1 185 ? -2.508 28.156 26.109 1 91.94 185 ARG A N 1
ATOM 1481 C CA . ARG A 1 185 ? -2.414 28.172 27.562 1 91.94 185 ARG A CA 1
ATOM 1482 C C . ARG A 1 185 ? -1.021 27.766 28.031 1 91.94 185 ARG A C 1
ATOM 1484 O O . ARG A 1 185 ? -0.44 28.391 28.906 1 91.94 185 ARG A O 1
ATOM 1491 N N . ALA A 1 186 ? -0.535 26.719 27.453 1 89.38 186 ALA A N 1
ATOM 1492 C CA . ALA A 1 186 ? 0.787 26.219 27.828 1 89.38 186 ALA A CA 1
ATOM 1493 C C . ALA A 1 186 ? 1.869 27.25 27.516 1 89.38 186 ALA A C 1
ATOM 1495 O O . ALA A 1 186 ? 2.799 27.438 28.312 1 89.38 186 ALA A O 1
ATOM 1496 N N . CYS A 1 187 ? 1.778 27.891 26.438 1 84.12 187 CYS A N 1
ATOM 1497 C CA . CYS A 1 187 ? 2.76 28.891 26.031 1 84.12 187 CYS A CA 1
ATOM 1498 C C . CYS A 1 187 ? 2.711 30.109 26.953 1 84.12 187 CYS A C 1
ATOM 1500 O O . CYS A 1 187 ? 3.734 30.75 27.188 1 84.12 187 CYS A O 1
ATOM 1502 N N . SER A 1 188 ? 1.604 30.359 27.469 1 83.62 188 SER A N 1
ATOM 1503 C CA . SER A 1 188 ? 1.42 31.531 28.328 1 83.62 188 SER A CA 1
ATOM 1504 C C . SER A 1 188 ? 2.047 31.328 29.703 1 83.62 188 SER A C 1
ATOM 1506 O O . SER A 1 188 ? 2.316 32.281 30.406 1 83.62 188 SER A O 1
ATOM 1508 N N . THR A 1 189 ? 2.277 30.094 30.078 1 84.38 189 THR A N 1
ATOM 1509 C CA . THR A 1 189 ? 2.852 29.812 31.391 1 84.38 189 THR A CA 1
ATOM 1510 C C . THR A 1 189 ? 4.359 30.047 31.375 1 84.38 189 THR A C 1
ATOM 1512 O O . THR A 1 189 ? 4.973 30.203 32.438 1 84.38 189 THR A O 1
ATOM 1515 N N . GLY A 1 190 ? 4.926 30.062 30.281 1 78.62 190 GLY A N 1
ATOM 1516 C CA . GLY A 1 190 ? 6.359 30.281 30.156 1 78.62 190 GLY A CA 1
ATOM 1517 C C . GLY A 1 190 ? 7.176 29.031 30.453 1 78.62 190 GLY A C 1
ATOM 1518 O O . GLY A 1 190 ? 8.406 29.078 30.406 1 78.62 190 GLY A O 1
ATOM 1519 N N . LYS A 1 191 ? 6.574 27.922 30.734 1 82.38 191 LYS A N 1
ATOM 1520 C CA . LYS A 1 191 ? 7.277 26.672 31.031 1 82.38 191 LYS A CA 1
ATOM 1521 C C . LYS A 1 191 ? 7.695 25.953 29.75 1 82.38 191 LYS A C 1
ATOM 1523 O O . LYS A 1 191 ? 6.969 25.984 28.75 1 82.38 191 LYS A O 1
ATOM 1528 N N . SER A 1 192 ? 8.891 25.422 29.859 1 84.31 192 SER A N 1
ATOM 1529 C CA . SER A 1 192 ? 9.391 24.656 28.719 1 84.31 192 SER A CA 1
ATOM 1530 C C . SER A 1 192 ? 8.992 23.188 28.844 1 84.31 192 SER A C 1
ATOM 1532 O O . SER A 1 192 ? 9.445 22.484 29.75 1 84.31 192 SER A O 1
ATOM 1534 N N . PRO A 1 193 ? 8.156 22.719 27.984 1 90.06 193 PRO A N 1
ATOM 1535 C CA . PRO A 1 193 ? 7.738 21.328 28.047 1 90.06 193 PRO A CA 1
ATOM 1536 C C . PRO A 1 193 ? 8.859 20.344 27.688 1 90.06 193 PRO A C 1
ATOM 1538 O O . PRO A 1 193 ? 9.789 20.719 26.969 1 90.06 193 PRO A O 1
ATOM 1541 N N . SER A 1 194 ? 8.789 19.094 28.297 1 93.31 194 SER A N 1
ATOM 1542 C CA . SER A 1 194 ? 9.633 18 27.812 1 93.31 194 SER A CA 1
ATOM 1543 C C . SER A 1 194 ? 9.281 17.625 26.375 1 93.31 194 SER A C 1
ATOM 1545 O O . SER A 1 194 ? 8.258 18.062 25.844 1 93.31 194 SER A O 1
ATOM 1547 N N . LEU A 1 195 ? 10.172 16.906 25.812 1 94.19 195 LEU A N 1
ATOM 1548 C CA . LEU A 1 195 ? 9.93 16.438 24.438 1 94.19 195 LEU A CA 1
ATOM 1549 C C . LEU A 1 195 ? 8.648 15.625 24.359 1 94.19 195 LEU A C 1
ATOM 1551 O O . LEU A 1 195 ? 7.875 15.773 23.406 1 94.19 195 LEU A O 1
ATOM 1555 N N . GLU A 1 196 ? 8.406 14.789 25.344 1 95.44 196 GLU A N 1
ATOM 1556 C CA . GLU A 1 196 ? 7.215 13.953 25.375 1 95.44 196 GLU A CA 1
ATOM 1557 C C . GLU A 1 196 ? 5.953 14.789 25.562 1 95.44 196 GLU A C 1
ATOM 1559 O O . GLU A 1 196 ? 4.926 14.516 24.938 1 95.44 196 GLU A O 1
ATOM 1564 N N . GLU A 1 197 ? 6.059 15.75 26.375 1 94.94 197 GLU A N 1
ATOM 1565 C CA . GLU A 1 197 ? 4.934 16.656 26.594 1 94.94 197 GLU A CA 1
ATOM 1566 C C . GLU A 1 197 ? 4.629 17.469 25.328 1 94.94 197 GLU A C 1
ATOM 1568 O O . GLU A 1 197 ? 3.463 17.656 24.984 1 94.94 197 GLU A O 1
ATOM 1573 N N . MET A 1 198 ? 5.68 17.906 24.719 1 95.69 198 MET A N 1
ATOM 1574 C CA . MET A 1 198 ? 5.516 18.672 23.484 1 95.69 198 MET A CA 1
ATOM 1575 C C . MET A 1 198 ? 4.863 17.828 22.406 1 95.69 198 MET A C 1
ATOM 1577 O O . MET A 1 198 ? 3.945 18.281 21.719 1 95.69 198 MET A O 1
ATOM 1581 N N . LEU A 1 199 ? 5.332 16.594 22.297 1 97.12 199 LEU A N 1
ATOM 1582 C CA . LEU A 1 199 ? 4.77 15.703 21.297 1 97.12 199 LEU A CA 1
ATOM 1583 C C . LEU A 1 199 ? 3.279 15.484 21.531 1 97.12 199 LEU A C 1
ATOM 1585 O O . LEU A 1 199 ? 2.482 15.523 20.594 1 97.12 199 LEU A O 1
ATOM 1589 N N . ALA A 1 200 ? 2.906 15.234 22.766 1 96.25 200 ALA A N 1
ATOM 1590 C CA . ALA A 1 200 ? 1.506 15.023 23.125 1 96.25 200 ALA A CA 1
ATOM 1591 C C . ALA A 1 200 ? 0.667 16.25 22.797 1 96.25 200 ALA A C 1
ATOM 1593 O O . ALA A 1 200 ? -0.454 16.141 22.297 1 96.25 200 ALA A O 1
ATOM 1594 N N . MET A 1 201 ? 1.182 17.375 23.078 1 94.62 201 MET A N 1
ATOM 1595 C CA . MET A 1 201 ? 0.491 18.641 22.781 1 94.62 201 MET A CA 1
ATOM 1596 C C . MET A 1 201 ? 0.347 18.844 21.281 1 94.62 201 MET A C 1
ATOM 1598 O O . MET A 1 201 ? -0.729 19.203 20.797 1 94.62 201 MET A O 1
ATOM 1602 N N . ARG A 1 202 ? 1.417 18.562 20.594 1 95.75 202 ARG A N 1
ATOM 1603 C CA . ARG A 1 202 ? 1.419 18.75 19.156 1 95.75 202 ARG A CA 1
ATOM 1604 C C . ARG A 1 202 ? 0.433 17.812 18.469 1 95.75 202 ARG A C 1
ATOM 1606 O O . ARG A 1 202 ? -0.206 18.172 17.484 1 95.75 202 ARG A O 1
ATOM 1613 N N . ARG A 1 203 ? 0.293 16.641 18.984 1 97.12 203 ARG A N 1
ATOM 1614 C CA . ARG A 1 203 ? -0.646 15.672 18.422 1 97.12 203 ARG A CA 1
ATOM 1615 C C . ARG A 1 203 ? -2.066 16.219 18.422 1 97.12 203 ARG A C 1
ATOM 1617 O O . ARG A 1 203 ? -2.848 15.938 17.516 1 97.12 203 ARG A O 1
ATOM 1624 N N . GLN A 1 204 ? -2.328 16.984 19.359 1 93.81 204 GLN A N 1
ATOM 1625 C CA . GLN A 1 204 ? -3.672 17.531 19.5 1 93.81 204 GLN A CA 1
ATOM 1626 C C . GLN A 1 204 ? -3.82 18.844 18.719 1 93.81 204 GLN A C 1
ATOM 1628 O O . GLN A 1 204 ? -4.879 19.109 18.156 1 93.81 204 GLN A O 1
ATOM 1633 N N . SER A 1 205 ? -2.756 19.578 18.578 1 93.69 205 SER A N 1
ATOM 1634 C CA . SER A 1 205 ? -2.875 20.953 18.062 1 93.69 205 SER A CA 1
ATOM 1635 C C . SER A 1 205 ? -2.512 21.031 16.594 1 93.69 205 SER A C 1
ATOM 1637 O O . SER A 1 205 ? -2.785 22.031 15.922 1 93.69 205 SER A O 1
ATOM 1639 N N . ALA A 1 206 ? -1.869 20.047 15.953 1 91.69 206 ALA A N 1
ATOM 1640 C CA . ALA A 1 206 ? -1.344 20.109 14.594 1 91.69 206 ALA A CA 1
ATOM 1641 C C . ALA A 1 206 ? -2.473 20.094 13.562 1 91.69 206 ALA A C 1
ATOM 1643 O O . ALA A 1 206 ? -2.285 20.5 12.414 1 91.69 206 ALA A O 1
ATOM 1644 N N . GLY A 1 207 ? -3.678 19.766 13.922 1 93.88 207 GLY A N 1
ATOM 1645 C CA . GLY A 1 207 ? -4.82 19.766 13.023 1 93.88 207 GLY A CA 1
ATOM 1646 C C . GLY A 1 207 ? -4.758 18.672 11.977 1 93.88 207 GLY A C 1
ATOM 1647 O O . GLY A 1 207 ? -5.246 18.859 10.859 1 93.88 207 GLY A O 1
ATOM 1648 N N . VAL A 1 208 ? -4.16 17.578 12.195 1 98 208 VAL A N 1
ATOM 1649 C CA . VAL A 1 208 ? -3.996 16.484 11.242 1 98 208 VAL A CA 1
ATOM 1650 C C . VAL A 1 208 ? -5.223 15.578 11.273 1 98 208 VAL A C 1
ATOM 1652 O O . VAL A 1 208 ? -5.703 15.133 10.227 1 98 208 VAL A O 1
ATOM 1655 N N . SER A 1 209 ? -5.766 15.281 12.453 1 97.75 209 SER A N 1
ATOM 1656 C CA . SER A 1 209 ? -6.816 14.289 12.625 1 97.75 209 SER A CA 1
ATOM 1657 C C . SER A 1 209 ? -8.062 14.656 11.82 1 97.75 209 SER A C 1
ATOM 1659 O O . SER A 1 209 ? -8.711 13.781 11.234 1 97.75 209 SER A O 1
ATOM 1661 N N . PRO A 1 210 ? -8.445 15.969 11.695 1 98.38 210 PRO A N 1
ATOM 1662 C CA . PRO A 1 210 ? -9.602 16.297 10.859 1 98.38 210 PRO A CA 1
ATOM 1663 C C . PRO A 1 210 ? -9.398 15.898 9.391 1 98.38 210 PRO A C 1
ATOM 1665 O O . PRO A 1 210 ? -10.367 15.57 8.703 1 98.38 210 PRO A O 1
ATOM 1668 N N . LEU A 1 211 ? -8.172 15.93 8.945 1 98.69 211 LEU A N 1
ATOM 1669 C CA . LEU A 1 211 ? -7.879 15.57 7.566 1 98.69 211 LEU A CA 1
ATOM 1670 C C . LEU A 1 211 ? -8.25 14.117 7.297 1 98.69 211 LEU A C 1
ATOM 1672 O O . LEU A 1 211 ? -8.68 13.773 6.188 1 98.69 211 LEU A O 1
ATOM 1676 N N . PHE A 1 212 ? -8.094 13.234 8.328 1 98.62 212 PHE A N 1
ATOM 1677 C CA . PHE A 1 212 ? -8.453 11.836 8.148 1 98.62 212 PHE A CA 1
ATOM 1678 C C . PHE A 1 212 ? -9.961 11.688 7.961 1 98.62 212 PHE A C 1
ATOM 1680 O O . PHE A 1 212 ? -10.406 10.875 7.145 1 98.62 212 PHE A O 1
ATOM 1687 N N . ALA A 1 213 ? -10.711 12.469 8.703 1 98.19 213 ALA A N 1
ATOM 1688 C CA . ALA A 1 213 ? -12.156 12.469 8.516 1 98.19 213 ALA A CA 1
ATOM 1689 C C . ALA A 1 213 ? -12.539 13.039 7.156 1 98.19 213 ALA A C 1
ATOM 1691 O O . ALA A 1 213 ? -13.5 12.586 6.535 1 98.19 213 ALA A O 1
ATOM 1692 N N . LEU A 1 214 ? -11.852 14.047 6.699 1 98.75 214 LEU A N 1
ATOM 1693 C CA . LEU A 1 214 ? -12.109 14.633 5.391 1 98.75 214 LEU A CA 1
ATOM 1694 C C . LEU A 1 214 ? -11.82 13.633 4.277 1 98.75 214 LEU A C 1
ATOM 1696 O O . LEU A 1 214 ? -12.484 13.641 3.238 1 98.75 214 LEU A O 1
ATOM 1700 N N . VAL A 1 215 ? -10.852 12.758 4.496 1 98.75 215 VAL A N 1
ATOM 1701 C CA . VAL A 1 215 ? -10.562 11.68 3.549 1 98.75 215 VAL A CA 1
ATOM 1702 C C . VAL A 1 215 ? -11.781 10.766 3.418 1 98.75 215 VAL A C 1
ATOM 1704 O O . VAL A 1 215 ? -12.172 10.398 2.307 1 98.75 215 VAL A O 1
ATOM 1707 N N . GLU A 1 216 ? -12.375 10.367 4.598 1 98.69 216 GLU A N 1
ATOM 1708 C CA . GLU A 1 216 ? -13.578 9.555 4.562 1 98.69 216 GLU A CA 1
ATOM 1709 C C . GLU A 1 216 ? -14.68 10.227 3.752 1 98.69 216 GLU A C 1
ATOM 1711 O O . GLU A 1 216 ? -15.305 9.602 2.895 1 98.69 216 GLU A O 1
ATOM 1716 N N . TYR A 1 217 ? -14.875 11.508 3.998 1 98.62 217 TYR A N 1
ATOM 1717 C CA . TYR A 1 217 ? -15.891 12.289 3.311 1 98.62 217 TYR A CA 1
ATOM 1718 C C . TYR A 1 217 ? -15.625 12.336 1.811 1 98.62 217 TYR A C 1
ATOM 1720 O O . TYR A 1 217 ? -16.5 12.008 1.008 1 98.62 217 TYR A O 1
ATOM 1728 N N . ALA A 1 218 ? -14.414 12.719 1.448 1 98.81 218 ALA A N 1
ATOM 1729 C CA . ALA A 1 218 ? -14.07 13.023 0.06 1 98.81 218 ALA A CA 1
ATOM 1730 C C . ALA A 1 218 ? -14.117 11.758 -0.799 1 98.81 218 ALA A C 1
ATOM 1732 O O . ALA A 1 218 ? -14.492 11.812 -1.973 1 98.81 218 ALA A O 1
ATOM 1733 N N . HIS A 1 219 ? -13.789 10.625 -0.212 1 98.56 219 HIS A N 1
ATOM 1734 C CA . HIS A 1 219 ? -13.773 9.375 -0.965 1 98.56 219 HIS A CA 1
ATOM 1735 C C . HIS A 1 219 ? -15.047 8.57 -0.726 1 98.56 219 HIS A C 1
ATOM 1737 O O . HIS A 1 219 ? -15.141 7.418 -1.146 1 98.56 219 HIS A O 1
ATOM 1743 N N . LYS A 1 220 ? -15.969 9.141 0.023 1 98.19 220 LYS A N 1
ATOM 1744 C CA . LYS A 1 220 ? -17.297 8.578 0.27 1 98.19 220 LYS A CA 1
ATOM 1745 C C . LYS A 1 220 ? -17.188 7.203 0.927 1 98.19 220 LYS A C 1
ATOM 1747 O O . LYS A 1 220 ? -17.859 6.258 0.511 1 98.19 220 LYS A O 1
ATOM 1752 N N . LEU A 1 221 ? -16.297 7.137 1.851 1 98.06 221 LEU A N 1
ATOM 1753 C CA . LEU A 1 221 ? -16.203 5.918 2.646 1 98.06 221 LEU A CA 1
ATOM 1754 C C . LEU A 1 221 ? -17.328 5.832 3.656 1 98.06 221 LEU A C 1
ATOM 1756 O O . LEU A 1 221 ? -17.875 6.855 4.078 1 98.06 221 LEU A O 1
ATOM 1760 N N . ASN A 1 222 ? -17.734 4.664 3.967 1 97.44 222 ASN A N 1
ATOM 1761 C CA . ASN A 1 222 ? -18.766 4.406 4.965 1 97.44 222 ASN A CA 1
ATOM 1762 C C . ASN A 1 222 ? -18.359 3.268 5.902 1 97.44 222 ASN A C 1
ATOM 1764 O O . ASN A 1 222 ? -19.031 2.23 5.945 1 97.44 222 ASN A O 1
ATOM 1768 N N . LEU A 1 223 ? -17.391 3.516 6.703 1 98.25 223 LEU A N 1
ATOM 1769 C CA . LEU A 1 223 ? -16.844 2.52 7.613 1 98.25 223 LEU A CA 1
ATOM 1770 C C . LEU A 1 223 ? -17.625 2.479 8.922 1 98.25 223 LEU A C 1
ATOM 1772 O O . LEU A 1 223 ? -17.969 3.525 9.469 1 98.25 223 LEU A O 1
ATOM 1776 N N . PRO A 1 224 ? -17.938 1.325 9.422 1 97.56 224 PRO A N 1
ATOM 1777 C CA . PRO A 1 224 ? -18.578 1.244 10.727 1 97.56 224 PRO A CA 1
ATOM 1778 C C . PRO A 1 224 ? -17.688 1.717 11.867 1 97.56 224 PRO A C 1
ATOM 1780 O O . PRO A 1 224 ? -16.453 1.594 11.781 1 97.56 224 PRO A O 1
ATOM 1783 N N . ASP A 1 225 ? -18.281 2.174 12.914 1 96.38 225 ASP A N 1
ATOM 1784 C CA . ASP A 1 225 ? -17.547 2.748 14.039 1 96.38 225 ASP A CA 1
ATOM 1785 C C . ASP A 1 225 ? -16.641 1.707 14.695 1 96.38 225 ASP A C 1
ATOM 1787 O O . ASP A 1 225 ? -15.586 2.047 15.234 1 96.38 225 ASP A O 1
ATOM 1791 N N . CYS A 1 226 ? -17.047 0.474 14.625 1 97 226 CYS A N 1
ATOM 1792 C CA . CYS A 1 226 ? -16.281 -0.578 15.281 1 97 226 CYS A CA 1
ATOM 1793 C C . CYS A 1 226 ? -14.875 -0.684 14.695 1 97 226 CYS A C 1
ATOM 1795 O O . CYS A 1 226 ? -13.93 -1.073 15.383 1 97 226 CYS A O 1
ATOM 1797 N N . VAL A 1 227 ? -14.734 -0.361 13.406 1 98.38 227 VAL A N 1
ATOM 1798 C CA . VAL A 1 227 ? -13.422 -0.359 12.773 1 98.38 227 VAL A CA 1
ATOM 1799 C C . VAL A 1 227 ? -12.484 0.587 13.523 1 98.38 227 VAL A C 1
ATOM 1801 O O . VAL A 1 227 ? -11.328 0.241 13.797 1 98.38 227 VAL A O 1
ATOM 1804 N N . PHE A 1 228 ? -12.984 1.719 13.961 1 98.12 228 PHE A N 1
ATOM 1805 C CA . PHE A 1 228 ? -12.164 2.754 14.578 1 98.12 228 PHE A CA 1
ATOM 1806 C C . PHE A 1 228 ? -11.922 2.447 16.047 1 98.12 228 PHE A C 1
ATOM 1808 O O . PHE A 1 228 ? -11.141 3.129 16.719 1 98.12 228 PHE A O 1
ATOM 1815 N N . GLU A 1 229 ? -12.555 1.431 16.547 1 97.5 229 GLU A N 1
ATOM 1816 C CA . GLU A 1 229 ? -12.328 0.976 17.922 1 97.5 229 GLU A CA 1
ATOM 1817 C C . GLU A 1 229 ? -11.156 -0.002 17.984 1 97.5 229 GLU A C 1
ATOM 1819 O O . GLU A 1 229 ? -10.625 -0.264 19.062 1 97.5 229 GLU A O 1
ATOM 1824 N N . ALA A 1 230 ? -10.805 -0.504 16.844 1 98.06 230 ALA A N 1
ATOM 1825 C CA . ALA A 1 230 ? -9.688 -1.438 16.797 1 98.06 230 ALA A CA 1
ATOM 1826 C C . ALA A 1 230 ? -8.383 -0.748 17.188 1 98.06 230 ALA A C 1
ATOM 1828 O O . ALA A 1 230 ? -8.094 0.359 16.719 1 98.06 230 ALA A O 1
ATOM 1829 N N . ARG A 1 231 ? -7.598 -1.421 17.984 1 98.25 231 ARG A N 1
ATOM 1830 C CA . ARG A 1 231 ? -6.332 -0.875 18.469 1 98.25 231 ARG A CA 1
ATOM 1831 C C . ARG A 1 231 ? -5.398 -0.542 17.312 1 98.25 231 ARG A C 1
ATOM 1833 O O . ARG A 1 231 ? -4.711 0.479 17.344 1 98.25 231 ARG A O 1
ATOM 1840 N N . SER A 1 232 ? -5.332 -1.401 16.359 1 98.25 232 SER A N 1
ATOM 1841 C CA . SER A 1 232 ? -4.441 -1.211 15.211 1 98.25 232 SER A CA 1
ATOM 1842 C C . SER A 1 232 ? -4.824 0.034 14.414 1 98.25 232 SER A C 1
ATOM 1844 O O . SER A 1 232 ? -3.949 0.779 13.969 1 98.25 232 SER A O 1
ATOM 1846 N N . ILE A 1 233 ? -6.125 0.327 14.266 1 98.75 233 ILE A N 1
ATOM 1847 C CA . ILE A 1 233 ? -6.582 1.5 13.523 1 98.75 233 ILE A CA 1
ATOM 1848 C C . ILE A 1 233 ? -6.234 2.766 14.305 1 98.75 233 ILE A C 1
ATOM 1850 O O . ILE A 1 233 ? -5.758 3.746 13.727 1 98.75 233 ILE A O 1
ATOM 1854 N N . LYS A 1 234 ? -6.418 2.775 15.594 1 98.5 234 LYS A N 1
ATOM 1855 C CA . LYS A 1 234 ? -6.039 3.904 16.438 1 98.5 234 LYS A CA 1
ATOM 1856 C C . LYS A 1 234 ? -4.543 4.184 16.344 1 98.5 234 LYS A C 1
ATOM 1858 O O . LYS A 1 234 ? -4.121 5.34 16.281 1 98.5 234 LYS A O 1
ATOM 1863 N N . GLU A 1 235 ? -3.791 3.078 16.359 1 98.69 235 GLU A N 1
ATOM 1864 C CA . GLU A 1 235 ? -2.344 3.219 16.234 1 98.69 235 GLU A CA 1
ATOM 1865 C C . GLU A 1 235 ? -1.952 3.779 14.875 1 98.69 235 GLU A C 1
ATOM 1867 O O . GLU A 1 235 ? -1.037 4.598 14.773 1 98.69 235 GLU A O 1
ATOM 1872 N N . ILE A 1 236 ? -2.598 3.357 13.828 1 98.75 236 ILE A N 1
ATOM 1873 C CA . ILE A 1 236 ? -2.348 3.84 12.477 1 98.75 236 ILE A CA 1
ATOM 1874 C C . ILE A 1 236 ? -2.611 5.34 12.406 1 98.75 236 ILE A C 1
ATOM 1876 O O . ILE A 1 236 ? -1.808 6.094 11.852 1 98.75 236 ILE A O 1
ATOM 1880 N N . GLU A 1 237 ? -3.697 5.816 12.992 1 98.62 237 GLU A N 1
ATOM 1881 C CA . GLU A 1 237 ? -4.02 7.238 13.023 1 98.62 237 GLU A CA 1
ATOM 1882 C C . GLU A 1 237 ? -2.98 8.023 13.82 1 98.62 237 GLU A C 1
ATOM 1884 O O . GLU A 1 237 ? -2.525 9.078 13.383 1 98.62 237 GLU A O 1
ATOM 1889 N N . ARG A 1 238 ? -2.621 7.469 14.984 1 98.5 238 ARG A N 1
ATOM 1890 C CA . ARG A 1 238 ? -1.626 8.125 15.828 1 98.5 238 ARG A CA 1
ATOM 1891 C C . ARG A 1 238 ? -0.297 8.273 15.094 1 98.5 238 ARG A C 1
ATOM 1893 O O . ARG A 1 238 ? 0.322 9.336 15.133 1 98.5 238 ARG A O 1
ATOM 1900 N N . ILE A 1 239 ? 0.108 7.211 14.469 1 98.75 239 ILE A N 1
ATOM 1901 C CA . ILE A 1 239 ? 1.368 7.227 13.734 1 98.75 239 ILE A CA 1
ATOM 1902 C C . ILE A 1 239 ? 1.274 8.211 12.57 1 98.75 239 ILE A C 1
ATOM 1904 O O . ILE A 1 239 ? 2.223 8.953 12.297 1 98.75 239 ILE A O 1
ATOM 1908 N N . GLY A 1 240 ? 0.105 8.195 11.836 1 98.81 240 GLY A N 1
ATOM 1909 C CA . GLY A 1 240 ? -0.1 9.172 10.781 1 98.81 240 GLY A CA 1
ATOM 1910 C C . GLY A 1 240 ? 0.041 10.609 11.266 1 98.81 240 GLY A C 1
ATOM 1911 O O . GLY A 1 240 ? 0.694 11.422 10.609 1 98.81 240 GLY A O 1
ATOM 1912 N N . ILE A 1 241 ? -0.536 10.883 12.383 1 98.75 241 ILE A N 1
ATOM 1913 C CA . ILE A 1 241 ? -0.444 12.211 12.984 1 98.75 241 ILE A CA 1
ATOM 1914 C C . ILE A 1 241 ? 1.013 12.531 13.312 1 98.75 241 ILE A C 1
ATOM 1916 O O . ILE A 1 241 ? 1.505 13.617 12.984 1 98.75 241 ILE A O 1
ATOM 1920 N N . ASP A 1 242 ? 1.707 11.586 13.898 1 98.75 242 ASP A N 1
ATOM 1921 C CA . ASP A 1 242 ? 3.111 11.773 14.242 1 98.75 242 ASP A CA 1
ATOM 1922 C C . ASP A 1 242 ? 3.947 12.086 13.008 1 98.75 242 ASP A C 1
ATOM 1924 O O . ASP A 1 242 ? 4.805 12.969 13.031 1 98.75 242 ASP A O 1
ATOM 1928 N N . LEU A 1 243 ? 3.715 11.328 11.992 1 98.75 243 LEU A N 1
ATOM 1929 C CA . LEU A 1 243 ? 4.504 11.516 10.781 1 98.75 243 LEU A CA 1
ATOM 1930 C C . LEU A 1 243 ? 4.309 12.922 10.219 1 98.75 243 LEU A C 1
ATOM 1932 O O . LEU A 1 243 ? 5.281 13.602 9.891 1 98.75 243 LEU A O 1
ATOM 1936 N N . VAL A 1 244 ? 3.102 13.359 10.148 1 98.75 244 VAL A N 1
ATOM 1937 C CA . VAL A 1 244 ? 2.801 14.672 9.586 1 98.75 244 VAL A CA 1
ATOM 1938 C C . VAL A 1 244 ? 3.387 15.766 10.477 1 98.75 244 VAL A C 1
ATOM 1940 O O . VAL A 1 244 ? 4.066 16.672 9.992 1 98.75 244 VAL A O 1
ATOM 1943 N N . LEU A 1 245 ? 3.16 15.688 11.797 1 98.31 245 LEU A N 1
ATOM 1944 C CA . LEU A 1 245 ? 3.58 16.766 12.688 1 98.31 245 LEU A CA 1
ATOM 1945 C C . LEU A 1 245 ? 5.102 16.844 12.773 1 98.31 245 LEU A C 1
ATOM 1947 O O . LEU A 1 245 ? 5.676 17.938 12.844 1 98.31 245 LEU A O 1
ATOM 1951 N N . LEU A 1 246 ? 5.793 15.672 12.789 1 98.56 246 LEU A N 1
ATOM 1952 C CA . LEU A 1 246 ? 7.25 15.664 12.859 1 98.56 246 LEU A CA 1
ATOM 1953 C C . LEU A 1 246 ? 7.855 16.219 11.57 1 98.56 246 LEU A C 1
ATOM 1955 O O . LEU A 1 246 ? 8.797 17.016 11.609 1 98.56 246 LEU A O 1
ATOM 1959 N N . GLN A 1 247 ? 7.273 15.766 10.43 1 98.5 247 GLN A N 1
ATOM 1960 C CA . GLN A 1 247 ? 7.695 16.344 9.156 1 98.5 247 GLN A CA 1
ATOM 1961 C C . GLN A 1 247 ? 7.527 17.859 9.156 1 98.5 247 GLN A C 1
ATOM 1963 O O . GLN A 1 247 ? 8.445 18.594 8.781 1 98.5 247 GLN A O 1
ATOM 1968 N N . ASN A 1 248 ? 6.355 18.25 9.555 1 97.44 248 ASN A N 1
ATOM 1969 C CA . ASN A 1 248 ? 6.02 19.672 9.547 1 97.44 248 ASN A CA 1
ATOM 1970 C C . ASN A 1 248 ? 6.949 20.469 10.445 1 97.44 248 ASN A C 1
ATOM 1972 O O . ASN A 1 248 ? 7.422 21.547 10.062 1 97.44 248 ASN A O 1
ATOM 1976 N N . ASP A 1 249 ? 7.223 19.984 11.609 1 97.81 249 ASP A N 1
ATOM 1977 C CA . ASP A 1 249 ? 8.055 20.719 12.562 1 97.81 249 ASP A CA 1
ATOM 1978 C C . ASP A 1 249 ? 9.484 20.844 12.047 1 97.81 249 ASP A C 1
ATOM 1980 O O . ASP A 1 249 ? 10.148 21.859 12.281 1 97.81 249 ASP A O 1
ATOM 1984 N N . ILE A 1 250 ? 9.977 19.828 11.375 1 98.25 250 ILE A N 1
ATOM 1985 C CA . ILE A 1 250 ? 11.305 19.891 10.773 1 98.25 250 ILE A CA 1
ATOM 1986 C C . ILE A 1 250 ? 11.336 20.969 9.688 1 98.25 250 ILE A C 1
ATOM 1988 O O . ILE A 1 250 ? 12.227 21.812 9.664 1 98.25 250 ILE A O 1
ATOM 1992 N N . LEU A 1 251 ? 10.336 20.969 8.891 1 97.75 251 LEU A N 1
ATOM 1993 C CA . LEU A 1 251 ? 10.352 21.781 7.676 1 97.75 251 LEU A CA 1
ATOM 1994 C C . LEU A 1 251 ? 9.93 23.219 7.977 1 97.75 251 LEU A C 1
ATOM 1996 O O . LEU A 1 251 ? 10.344 24.156 7.277 1 97.75 251 LEU A O 1
ATOM 2000 N N . SER A 1 252 ? 9.156 23.438 9 1 96.19 252 SER A N 1
ATOM 2001 C CA . SER A 1 252 ? 8.656 24.766 9.328 1 96.19 252 SER A CA 1
ATOM 2002 C C . SER A 1 252 ? 9.578 25.469 10.32 1 96.19 252 SER A C 1
ATOM 2004 O O . SER A 1 252 ? 9.375 26.656 10.633 1 96.19 252 SER A O 1
ATOM 2006 N N . TYR A 1 253 ? 10.609 24.844 10.812 1 97.19 253 TYR A N 1
ATOM 2007 C CA . TYR A 1 253 ? 11.398 25.359 11.922 1 97.19 253 TYR A CA 1
ATOM 2008 C C . TYR A 1 253 ? 12 26.719 11.578 1 97.19 253 TYR A C 1
ATOM 2010 O O . TYR A 1 253 ? 11.93 27.656 12.383 1 97.19 253 TYR A O 1
ATOM 2018 N N . CYS A 1 254 ? 12.562 26.844 10.406 1 94.88 254 CYS A N 1
ATOM 2019 C CA . CYS A 1 254 ? 13.227 28.078 10.023 1 94.88 254 CYS A CA 1
ATOM 2020 C C . CYS A 1 254 ? 12.258 29.266 10.055 1 94.88 254 CYS A C 1
ATOM 2022 O O . CYS A 1 254 ? 12.594 30.328 10.555 1 94.88 254 CYS A O 1
ATOM 2024 N N . LYS A 1 255 ? 11.078 29 9.539 1 93.31 255 LYS A N 1
ATOM 2025 C CA . LYS A 1 255 ? 10.047 30.031 9.586 1 93.31 255 LYS A CA 1
ATOM 2026 C C . LYS A 1 255 ? 9.648 30.359 11.023 1 93.31 255 LYS A C 1
ATOM 2028 O O . LYS A 1 255 ? 9.539 31.531 11.391 1 93.31 255 LYS A O 1
ATOM 2033 N N . GLU A 1 256 ? 9.461 29.359 11.789 1 93.06 256 GLU A N 1
ATOM 2034 C CA . GLU A 1 256 ? 8.961 29.516 13.156 1 93.06 256 GLU A CA 1
ATOM 2035 C C . GLU A 1 256 ? 10 30.172 14.055 1 93.06 256 GLU A C 1
ATOM 2037 O O . GLU A 1 256 ? 9.656 30.953 14.953 1 93.06 256 GLU A O 1
ATOM 2042 N N . GLU A 1 257 ? 11.234 29.828 13.812 1 93.44 257 GLU A N 1
ATOM 2043 C CA . GLU A 1 257 ? 12.312 30.469 14.555 1 93.44 257 GLU A CA 1
ATOM 2044 C C . GLU A 1 257 ? 12.305 31.984 14.344 1 93.44 257 GLU A C 1
ATOM 2046 O O . GLU A 1 257 ? 12.484 32.75 15.297 1 93.44 257 GLU A O 1
ATOM 2051 N N . LYS A 1 258 ? 12.094 32.406 13.164 1 90.62 258 LYS A N 1
ATOM 2052 C CA . LYS A 1 258 ? 12.062 33.812 12.82 1 90.62 258 LYS A CA 1
ATOM 2053 C C . LYS A 1 258 ? 10.859 34.5 13.453 1 90.62 258 LYS A C 1
ATOM 2055 O O . LYS A 1 258 ? 10.93 35.688 13.789 1 90.62 258 LYS A O 1
ATOM 2060 N N . GLU A 1 259 ? 9.82 33.781 13.625 1 88.88 259 GLU A N 1
ATOM 2061 C CA . GLU A 1 259 ? 8.578 34.344 14.133 1 88.88 259 GLU A CA 1
ATOM 2062 C C . GLU A 1 259 ? 8.484 34.219 15.648 1 88.88 259 GLU A C 1
ATOM 2064 O O . GLU A 1 259 ? 7.535 34.719 16.266 1 88.88 259 GLU A O 1
ATOM 2069 N N . GLY A 1 260 ? 9.438 33.531 16.219 1 86.5 260 GLY A N 1
ATOM 2070 C CA . GLY A 1 260 ? 9.461 33.375 17.672 1 86.5 260 GLY A CA 1
ATOM 2071 C C . GLY A 1 260 ? 8.477 32.344 18.172 1 86.5 260 GLY A C 1
ATOM 2072 O O . GLY A 1 260 ? 8.008 32.438 19.312 1 86.5 260 GLY A O 1
ATOM 2073 N N . VAL A 1 261 ? 8.008 31.453 17.297 1 83.94 261 VAL A N 1
ATOM 2074 C CA . VAL A 1 261 ? 7.125 30.359 17.672 1 83.94 261 VAL A CA 1
ATOM 2075 C C . VAL A 1 261 ? 7.953 29.188 18.188 1 83.94 261 VAL A C 1
ATOM 2077 O O . VAL A 1 261 ? 8.781 28.625 17.469 1 83.94 261 VAL A O 1
ATOM 2080 N N . ASN A 1 262 ? 7.652 28.75 19.438 1 86.12 262 ASN A N 1
ATOM 2081 C CA . ASN A 1 262 ? 8.547 27.797 20.078 1 86.12 262 ASN A CA 1
ATOM 2082 C C . ASN A 1 262 ? 7.875 26.438 20.25 1 86.12 262 ASN A C 1
ATOM 2084 O O . ASN A 1 262 ? 8.523 25.469 20.656 1 86.12 262 ASN A O 1
ATOM 2088 N N . HIS A 1 263 ? 6.617 26.359 20.016 1 90.62 263 HIS A N 1
ATOM 2089 C CA . HIS A 1 263 ? 5.973 25.062 20.141 1 90.62 263 HIS A CA 1
ATOM 2090 C C . HIS A 1 263 ? 6.238 24.203 18.906 1 90.62 263 HIS A C 1
ATOM 2092 O O . HIS A 1 263 ? 5.352 24 18.078 1 90.62 263 HIS A O 1
ATOM 2098 N N . ASN A 1 264 ? 7.359 23.688 18.797 1 95.38 264 ASN A N 1
ATOM 2099 C CA . ASN A 1 264 ? 7.965 22.922 17.719 1 95.38 264 ASN A CA 1
ATOM 2100 C C . ASN A 1 264 ? 8.938 21.875 18.266 1 95.38 264 ASN A C 1
ATOM 2102 O O . ASN A 1 264 ? 9.719 22.156 19.172 1 95.38 264 ASN A O 1
ATOM 2106 N N . MET A 1 265 ? 8.891 20.703 17.719 1 97.69 265 MET A N 1
ATOM 2107 C CA . MET A 1 265 ? 9.688 19.594 18.219 1 97.69 265 MET A CA 1
ATOM 2108 C C . MET A 1 265 ? 11.18 19.891 18.109 1 97.69 265 MET A C 1
ATOM 2110 O O . MET A 1 265 ? 11.961 19.562 19 1 97.69 265 MET A O 1
ATOM 2114 N N . VAL A 1 266 ? 11.633 20.5 17 1 97.94 266 VAL A N 1
ATOM 2115 C CA . VAL A 1 266 ? 13.031 20.859 16.828 1 97.94 266 VAL A CA 1
ATOM 2116 C C . VAL A 1 266 ? 13.422 21.953 17.828 1 97.94 266 VAL A C 1
ATOM 2118 O O . VAL A 1 266 ? 14.484 21.875 18.453 1 97.94 266 VAL A O 1
ATOM 2121 N N . ALA A 1 267 ? 12.555 22.953 17.984 1 96.06 267 ALA A N 1
ATOM 2122 C CA . ALA A 1 267 ? 12.805 24.016 18.969 1 96.06 267 ALA A CA 1
ATOM 2123 C C . ALA A 1 267 ? 12.953 23.438 20.375 1 96.06 267 ALA A C 1
ATOM 2125 O O . ALA A 1 267 ? 13.82 23.875 21.141 1 96.06 267 ALA A O 1
ATOM 2126 N N . THR A 1 268 ? 12.086 22.516 20.688 1 96.31 268 THR A N 1
ATOM 2127 C CA . THR A 1 268 ? 12.133 21.875 22 1 96.31 268 THR A CA 1
ATOM 2128 C C . THR A 1 268 ? 13.453 21.141 22.203 1 96.31 268 THR A C 1
ATOM 2130 O O . THR A 1 268 ? 14.062 21.219 23.266 1 96.31 268 THR A O 1
ATOM 2133 N N . CYS A 1 269 ? 13.906 20.422 21.172 1 96.88 269 CYS A N 1
ATOM 2134 C CA . CYS A 1 269 ? 15.195 19.734 21.234 1 96.88 269 CYS A CA 1
ATOM 2135 C C . CYS A 1 269 ? 16.328 20.734 21.438 1 96.88 269 CYS A C 1
ATOM 2137 O O . CYS A 1 269 ? 17.219 20.516 22.281 1 96.88 269 CYS A O 1
ATOM 2139 N N . ARG A 1 270 ? 16.297 21.812 20.766 1 95.38 270 ARG A N 1
ATOM 2140 C CA . ARG A 1 270 ? 17.344 22.812 20.859 1 95.38 270 ARG A CA 1
ATOM 2141 C C . ARG A 1 270 ? 17.328 23.5 22.219 1 95.38 270 ARG A C 1
ATOM 2143 O O . ARG A 1 270 ? 18.391 23.734 22.812 1 95.38 270 ARG A O 1
ATOM 2150 N N . SER A 1 271 ? 16.188 23.75 22.703 1 93 271 SER A N 1
ATOM 2151 C CA . SER A 1 271 ? 16.047 24.375 24 1 93 271 SER A CA 1
ATOM 2152 C C . SER A 1 271 ? 16.531 23.453 25.125 1 93 271 SER A C 1
ATOM 2154 O O . SER A 1 271 ? 16.859 23.906 26.219 1 93 271 SER A O 1
ATOM 2156 N N . SER A 1 272 ? 16.516 22.188 24.828 1 93.12 272 SER A N 1
ATOM 2157 C CA . SER A 1 272 ? 16.953 21.203 25.812 1 93.12 272 SER A CA 1
ATOM 2158 C C . SER A 1 272 ? 18.469 21.047 25.797 1 93.12 272 SER A C 1
ATOM 2160 O O . SER A 1 272 ? 19.031 20.219 26.531 1 93.12 272 SER A O 1
ATOM 2162 N N . GLY A 1 273 ? 19.156 21.734 24.844 1 93.25 273 GLY A N 1
ATOM 2163 C CA . GLY A 1 273 ? 20.609 21.75 24.844 1 93.25 273 GLY A CA 1
ATOM 2164 C C . GLY A 1 273 ? 21.219 21.062 23.656 1 93.25 273 GLY A C 1
ATOM 2165 O O . GLY A 1 273 ? 22.453 20.938 23.562 1 93.25 273 GLY A O 1
ATOM 2166 N N . MET A 1 274 ? 20.484 20.641 22.75 1 95.88 274 MET A N 1
ATOM 2167 C CA . MET A 1 274 ? 21.031 20 21.562 1 95.88 274 MET A CA 1
ATOM 2168 C C . MET A 1 274 ? 21.5 21.047 20.547 1 95.88 274 MET A C 1
ATOM 2170 O O . MET A 1 274 ? 20.875 22.094 20.391 1 95.88 274 MET A O 1
ATOM 2174 N N . SER A 1 275 ? 22.609 20.703 19.922 1 96.94 275 SER A N 1
ATOM 2175 C CA . SER A 1 275 ? 23 21.516 18.766 1 96.94 275 SER A CA 1
ATOM 2176 C C . SER A 1 275 ? 21.969 21.422 17.656 1 96.94 275 SER A C 1
ATOM 2178 O O . SER A 1 275 ? 21.109 20.531 17.656 1 96.94 275 SER A O 1
ATOM 2180 N N . ALA A 1 276 ? 22.062 22.312 16.75 1 97.12 276 ALA A N 1
ATOM 2181 C CA . ALA A 1 276 ? 21.062 22.359 15.68 1 97.12 276 ALA A CA 1
ATOM 2182 C C . ALA A 1 276 ? 21.016 21.047 14.914 1 97.12 276 ALA A C 1
ATOM 2184 O O . ALA A 1 276 ? 19.953 20.438 14.781 1 97.12 276 ALA A O 1
ATOM 2185 N N . GLN A 1 277 ? 22.188 20.609 14.445 1 97.94 277 GLN A N 1
ATOM 2186 C CA . GLN A 1 277 ? 22.219 19.375 13.664 1 97.94 277 GLN A CA 1
ATOM 2187 C C . GLN A 1 277 ? 21.703 18.203 14.477 1 97.94 277 GLN A C 1
ATOM 2189 O O . GLN A 1 277 ? 20.938 17.375 13.961 1 97.94 277 GLN A O 1
ATOM 2194 N N . LYS A 1 278 ? 22.094 18.125 15.719 1 98 278 LYS A N 1
ATOM 2195 C CA . LYS A 1 278 ? 21.656 17.031 16.578 1 98 278 LYS A CA 1
ATOM 2196 C C . LYS A 1 278 ? 20.141 17.062 16.781 1 98 278 LYS A C 1
ATOM 2198 O O . LYS A 1 278 ? 19.484 16.016 16.812 1 98 278 LYS A O 1
ATOM 2203 N N . ALA A 1 279 ? 19.562 18.25 16.922 1 98.12 279 ALA A N 1
ATOM 2204 C CA . ALA A 1 279 ? 18.125 18.422 17.109 1 98.12 279 ALA A CA 1
ATOM 2205 C C . ALA A 1 279 ? 17.344 17.922 15.883 1 98.12 279 ALA A C 1
ATOM 2207 O O . ALA A 1 279 ? 16.391 17.156 16.016 1 98.12 279 ALA A O 1
ATOM 2208 N N . PHE A 1 280 ? 17.797 18.328 14.719 1 98.5 280 PHE A N 1
ATOM 2209 C CA . PHE A 1 280 ? 17.172 17.891 13.484 1 98.5 280 PHE A CA 1
ATOM 2210 C C . PHE A 1 280 ? 17.297 16.375 13.312 1 98.5 280 PHE A C 1
ATOM 2212 O O . PHE A 1 280 ? 16.344 15.711 12.906 1 98.5 280 PHE A O 1
ATOM 2219 N N . ASN A 1 281 ? 18.469 15.836 13.664 1 98.38 281 ASN A N 1
ATOM 2220 C CA . ASN A 1 281 ? 18.688 14.398 13.586 1 98.38 281 ASN A CA 1
ATOM 2221 C C . ASN A 1 281 ? 17.75 13.641 14.539 1 98.38 281 ASN A C 1
ATOM 2223 O O . ASN A 1 281 ? 17.25 12.57 14.195 1 98.38 281 ASN A O 1
ATOM 2227 N N . HIS A 1 282 ? 17.641 14.219 15.695 1 98.38 282 HIS A N 1
ATOM 2228 C CA . HIS A 1 282 ? 16.812 13.555 16.688 1 98.38 282 HIS A CA 1
ATOM 2229 C C . HIS A 1 282 ? 15.375 13.438 16.219 1 98.38 282 HIS A C 1
ATOM 2231 O O . HIS A 1 282 ? 14.773 12.359 16.312 1 98.38 282 HIS A O 1
ATOM 2237 N N . VAL A 1 283 ? 14.797 14.492 15.742 1 98.5 283 VAL A N 1
ATOM 2238 C CA . VAL A 1 283 ? 13.43 14.469 15.234 1 98.5 283 VAL A CA 1
ATOM 2239 C C . VAL A 1 283 ? 13.352 13.57 14 1 98.5 283 VAL A C 1
ATOM 2241 O O . VAL A 1 283 ? 12.367 12.852 13.805 1 98.5 283 VAL A O 1
ATOM 2244 N N . GLY A 1 284 ? 14.375 13.586 13.148 1 98.31 284 GLY A N 1
ATOM 2245 C CA . GLY A 1 284 ? 14.453 12.664 12.031 1 98.31 284 GLY A CA 1
ATOM 2246 C C . GLY A 1 284 ? 14.398 11.203 12.453 1 98.31 284 GLY A C 1
ATOM 2247 O O . GLY A 1 284 ? 13.734 10.391 11.812 1 98.31 284 GLY A O 1
ATOM 2248 N N . ASN A 1 285 ? 15.125 10.898 13.539 1 98.06 285 ASN A N 1
ATOM 2249 C CA . ASN A 1 285 ? 15.133 9.539 14.055 1 98.06 285 ASN A CA 1
ATOM 2250 C C . ASN A 1 285 ? 13.758 9.133 14.578 1 98.06 285 ASN A C 1
ATOM 2252 O O . ASN A 1 285 ? 13.375 7.961 14.5 1 98.06 285 ASN A O 1
ATOM 2256 N N . MET A 1 286 ? 13.031 10.086 15.102 1 98.19 286 MET A N 1
ATOM 2257 C CA . MET A 1 286 ? 11.656 9.812 15.508 1 98.19 286 MET A CA 1
ATOM 2258 C C . MET A 1 286 ? 10.812 9.398 14.312 1 98.19 286 MET A C 1
ATOM 2260 O O . MET A 1 286 ? 9.961 8.516 14.422 1 98.19 286 MET A O 1
ATOM 2264 N N . LEU A 1 287 ? 11.055 10.008 13.141 1 98.06 287 LEU A N 1
ATOM 2265 C CA . LEU A 1 287 ? 10.359 9.617 11.922 1 98.06 287 LEU A CA 1
ATOM 2266 C C . LEU A 1 287 ? 10.68 8.18 11.547 1 98.06 287 LEU A C 1
ATOM 2268 O O . LEU A 1 287 ? 9.781 7.398 11.227 1 98.06 287 LEU A O 1
ATOM 2272 N N . VAL A 1 288 ? 11.938 7.828 11.625 1 97.25 288 VAL A N 1
ATOM 2273 C CA . VAL A 1 288 ? 12.391 6.496 11.242 1 97.25 288 VAL A CA 1
ATOM 2274 C C . VAL A 1 288 ? 11.68 5.441 12.086 1 97.25 288 VAL A C 1
ATOM 2276 O O . VAL A 1 288 ? 11.242 4.414 11.57 1 97.25 288 VAL A O 1
ATOM 2279 N N . SER A 1 289 ? 11.547 5.766 13.352 1 97.62 289 SER A N 1
ATOM 2280 C CA . SER A 1 289 ? 10.859 4.84 14.242 1 97.62 289 SER A CA 1
ATOM 2281 C C . SER A 1 289 ? 9.391 4.691 13.859 1 97.62 289 SER A C 1
ATOM 2283 O O . SER A 1 289 ? 8.82 3.605 13.969 1 97.62 289 SER A O 1
ATOM 2285 N N . ARG A 1 290 ? 8.797 5.777 13.445 1 98.44 290 ARG A N 1
ATOM 2286 C CA . ARG A 1 290 ? 7.379 5.754 13.094 1 98.44 290 ARG A CA 1
ATOM 2287 C C . ARG A 1 290 ? 7.148 4.965 11.805 1 98.44 290 ARG A C 1
ATOM 2289 O O . ARG A 1 290 ? 6.109 4.32 11.648 1 98.44 290 ARG A O 1
ATOM 2296 N N . TYR A 1 291 ? 8.125 4.945 10.852 1 97.81 291 TYR A N 1
ATOM 2297 C CA . TYR A 1 291 ? 7.988 4.137 9.641 1 97.81 291 TYR A CA 1
ATOM 2298 C C . TYR A 1 291 ? 7.844 2.662 9.992 1 97.81 291 TYR A C 1
ATOM 2300 O O . TYR A 1 291 ? 6.98 1.97 9.438 1 97.81 291 TYR A O 1
ATOM 2308 N N . ARG A 1 292 ? 8.672 2.213 10.875 1 97.75 292 ARG A N 1
ATOM 2309 C CA . ARG A 1 292 ? 8.609 0.827 11.32 1 97.75 292 ARG A CA 1
ATOM 2310 C C . ARG A 1 292 ? 7.293 0.545 12.047 1 97.75 292 ARG A C 1
ATOM 2312 O O . ARG A 1 292 ? 6.641 -0.466 11.781 1 97.75 292 ARG A O 1
ATOM 2319 N N . ASP A 1 293 ? 6.914 1.463 12.953 1 98.5 293 ASP A N 1
ATOM 2320 C CA . ASP A 1 293 ? 5.68 1.304 13.727 1 98.5 293 ASP A CA 1
ATOM 2321 C C . ASP A 1 293 ? 4.469 1.213 12.797 1 98.5 293 ASP A C 1
ATOM 2323 O O . ASP A 1 293 ? 3.5 0.515 13.109 1 98.5 293 ASP A O 1
ATOM 2327 N N . TRP A 1 294 ? 4.523 1.941 11.719 1 98.69 294 TRP A N 1
ATOM 2328 C CA . TRP A 1 294 ? 3.447 1.923 10.734 1 98.69 294 TRP A CA 1
ATOM 2329 C C . TRP A 1 294 ? 3.168 0.501 10.258 1 98.69 294 TRP A C 1
ATOM 2331 O O . TRP A 1 294 ? 2.027 0.035 10.305 1 98.69 294 TRP A O 1
ATOM 2341 N N . TYR A 1 295 ? 4.191 -0.229 9.891 1 98.31 295 TYR A N 1
ATOM 2342 C CA . TYR A 1 295 ? 4.031 -1.582 9.367 1 98.31 295 TYR A CA 1
ATOM 2343 C C . TYR A 1 295 ? 3.65 -2.553 10.477 1 98.31 295 TYR A C 1
ATOM 2345 O O . TYR A 1 295 ? 2.893 -3.5 10.25 1 98.31 295 TYR A O 1
ATOM 2353 N N . LEU A 1 296 ? 4.156 -2.342 11.641 1 98.56 296 LEU A N 1
ATOM 2354 C CA . LEU A 1 296 ? 3.785 -3.195 12.766 1 98.56 296 LEU A CA 1
ATOM 2355 C C . LEU A 1 296 ? 2.305 -3.051 13.094 1 98.56 296 LEU A C 1
ATOM 2357 O O . LEU A 1 296 ? 1.641 -4.035 13.438 1 98.56 296 LEU A O 1
ATOM 2361 N N . ALA A 1 297 ? 1.838 -1.807 13.016 1 98.75 297 ALA A N 1
ATOM 2362 C CA . ALA A 1 297 ? 0.41 -1.586 13.227 1 98.75 297 ALA A CA 1
ATOM 2363 C C . ALA A 1 297 ? -0.419 -2.285 12.156 1 98.75 297 ALA A C 1
ATOM 2365 O O . ALA A 1 297 ? -1.473 -2.857 12.445 1 98.75 297 ALA A O 1
ATOM 2366 N N . LEU A 1 298 ? 0.028 -2.25 10.953 1 98.5 298 LEU A N 1
ATOM 2367 C CA . LEU A 1 298 ? -0.671 -2.918 9.859 1 98.5 298 LEU A CA 1
ATOM 2368 C C . LEU A 1 298 ? -0.694 -4.426 10.07 1 98.5 298 LEU A C 1
ATOM 2370 O O . LEU A 1 298 ? -1.672 -5.094 9.719 1 9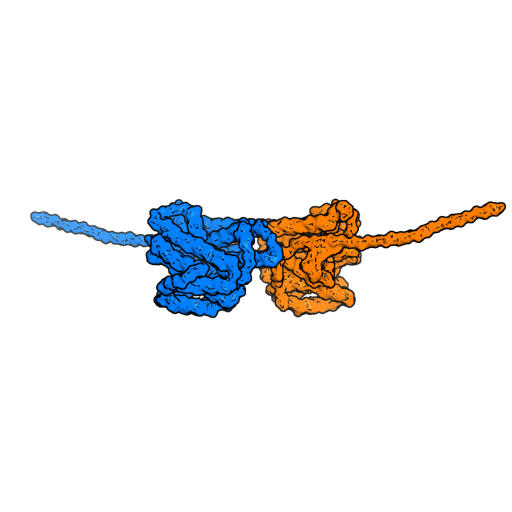8.5 298 LEU A O 1
ATOM 2374 N N . ALA A 1 299 ? 0.346 -4.977 10.633 1 98.19 299 ALA A N 1
ATOM 2375 C CA . ALA A 1 299 ? 0.448 -6.414 10.875 1 98.19 299 ALA A CA 1
ATOM 2376 C C . ALA A 1 299 ? -0.638 -6.887 11.836 1 98.19 299 ALA A C 1
ATOM 2378 O O . ALA A 1 299 ? -0.989 -8.07 11.859 1 98.19 299 ALA A O 1
ATOM 2379 N N . GLU A 1 300 ? -1.209 -5.957 12.578 1 98 300 GLU A N 1
ATOM 2380 C CA . GLU A 1 300 ? -2.182 -6.312 13.609 1 98 300 GLU A CA 1
ATOM 2381 C C . GLU A 1 300 ? -3.607 -6.051 13.133 1 98 300 GLU A C 1
ATOM 2383 O O . GLU A 1 300 ? -4.562 -6.211 13.898 1 98 300 GLU A O 1
ATOM 2388 N N . LEU A 1 301 ? -3.779 -5.633 11.914 1 97.94 301 LEU A N 1
ATOM 2389 C CA . LEU A 1 301 ? -5.105 -5.344 11.383 1 97.94 301 LEU A CA 1
ATOM 2390 C C . LEU A 1 301 ? -5.977 -6.594 11.375 1 97.94 301 LEU A C 1
ATOM 2392 O O . LEU A 1 301 ? -5.57 -7.633 10.844 1 97.94 301 LEU A O 1
ATOM 2396 N N . PRO A 1 302 ? -7.121 -6.488 11.922 1 96.88 302 PRO A N 1
ATOM 2397 C CA . PRO A 1 302 ? -8.078 -7.574 11.711 1 96.88 302 PRO A CA 1
ATOM 2398 C C . PRO A 1 302 ? -8.773 -7.496 10.352 1 96.88 302 PRO A C 1
ATOM 2400 O O . PRO A 1 302 ? -8.602 -6.516 9.625 1 96.88 302 PRO A O 1
ATOM 2403 N N . SER A 1 303 ? -9.477 -8.539 9.992 1 96.75 303 SER A N 1
ATOM 2404 C CA . SER A 1 303 ? -10.359 -8.531 8.828 1 96.75 303 SER A CA 1
ATOM 2405 C C . SER A 1 303 ? -11.828 -8.438 9.25 1 96.75 303 SER A C 1
ATOM 2407 O O . SER A 1 303 ? -12.242 -9.094 10.211 1 96.75 303 SER A O 1
ATOM 2409 N N . TRP A 1 304 ? -12.586 -7.551 8.594 1 97.31 304 TRP A N 1
ATOM 2410 C CA . TRP A 1 304 ? -14.016 -7.398 8.859 1 97.31 304 TRP A CA 1
ATOM 2411 C C . TRP A 1 304 ? -14.844 -7.914 7.691 1 97.31 304 TRP A C 1
ATOM 2413 O O . TRP A 1 304 ? -16.047 -7.648 7.609 1 97.31 304 TRP A O 1
ATOM 2423 N N . GLY A 1 305 ? -14.227 -8.664 6.816 1 95.88 305 GLY A N 1
ATOM 2424 C CA . GLY A 1 305 ? -14.867 -9.07 5.582 1 95.88 305 GLY A CA 1
ATOM 2425 C C . GLY A 1 305 ? -14.422 -8.258 4.379 1 95.88 305 GLY A C 1
ATOM 2426 O O . GLY A 1 305 ? -13.953 -7.133 4.527 1 95.88 305 GLY A O 1
ATOM 2427 N N . GLU A 1 306 ? -14.609 -8.711 3.217 1 96.44 306 GLU A N 1
ATOM 2428 C CA . GLU A 1 306 ? -14.047 -8.188 1.979 1 96.44 306 GLU A CA 1
ATOM 2429 C C . GLU A 1 306 ? -14.461 -6.734 1.757 1 96.44 306 GLU A C 1
ATOM 2431 O O . GLU A 1 306 ? -13.617 -5.871 1.507 1 96.44 306 GLU A O 1
ATOM 2436 N N . GLU A 1 307 ? -15.75 -6.43 1.868 1 96.62 307 GLU A N 1
ATOM 2437 C CA . GLU A 1 307 ? -16.266 -5.102 1.561 1 96.62 307 GLU A CA 1
ATOM 2438 C C . GLU A 1 307 ? -15.719 -4.055 2.523 1 96.62 307 GLU A C 1
ATOM 2440 O O . GLU A 1 307 ? -15.242 -3.002 2.098 1 96.62 307 GLU A O 1
ATOM 2445 N N . ILE A 1 308 ? -15.75 -4.383 3.814 1 98.06 308 ILE A N 1
ATOM 2446 C CA . ILE A 1 308 ? -15.266 -3.451 4.828 1 98.06 308 ILE A CA 1
ATOM 2447 C C . ILE A 1 308 ? -13.742 -3.348 4.75 1 98.06 308 ILE A C 1
ATOM 2449 O O . ILE A 1 308 ? -13.188 -2.258 4.883 1 98.06 308 ILE A O 1
ATOM 2453 N N . ASP A 1 309 ? -13.07 -4.508 4.496 1 98.25 309 ASP A N 1
ATOM 2454 C CA . ASP A 1 309 ? -11.617 -4.496 4.371 1 98.25 309 ASP A CA 1
ATOM 2455 C C . ASP A 1 309 ? -11.172 -3.57 3.24 1 98.25 309 ASP A C 1
ATOM 2457 O O . ASP A 1 309 ? -10.172 -2.861 3.369 1 98.25 309 ASP A O 1
ATOM 2461 N N . TYR A 1 310 ? -11.906 -3.6 2.182 1 98.06 310 TYR A N 1
ATOM 2462 C CA . TYR A 1 310 ? -11.57 -2.73 1.062 1 98.06 310 TYR A CA 1
ATOM 2463 C C . TYR A 1 310 ? -11.641 -1.263 1.468 1 98.06 310 TYR A C 1
ATOM 2465 O O . TYR A 1 310 ? -10.734 -0.483 1.172 1 98.06 310 TYR A O 1
ATOM 2473 N N . GLU A 1 311 ? -12.672 -0.889 2.111 1 98.25 311 GLU A N 1
ATOM 2474 C CA . GLU A 1 311 ? -12.828 0.492 2.557 1 98.25 311 GLU A CA 1
ATOM 2475 C C . GLU A 1 311 ? -11.75 0.869 3.568 1 98.25 311 GLU A C 1
ATOM 2477 O O . GLU A 1 311 ? -11.281 2.01 3.59 1 98.25 311 GLU A O 1
ATOM 2482 N N . VAL A 1 312 ? -11.406 -0.124 4.438 1 98.75 312 VAL A N 1
ATOM 2483 C CA . VAL A 1 312 ? -10.336 0.107 5.402 1 98.75 312 VAL A CA 1
ATOM 2484 C C . VAL A 1 312 ? -9.023 0.385 4.668 1 98.75 312 VAL A C 1
ATOM 2486 O O . VAL A 1 312 ? -8.273 1.288 5.043 1 98.75 312 VAL A O 1
ATOM 2489 N N . GLN A 1 313 ? -8.766 -0.371 3.646 1 98.5 313 GLN A N 1
ATOM 2490 C CA . GLN A 1 313 ? -7.559 -0.142 2.863 1 98.5 313 GLN A CA 1
ATOM 2491 C C . GLN A 1 313 ? -7.574 1.243 2.223 1 98.5 313 GLN A C 1
ATOM 2493 O O . GLN A 1 313 ? -6.539 1.914 2.162 1 98.5 313 GLN A O 1
ATOM 2498 N N . GLU A 1 314 ? -8.727 1.651 1.747 1 98.38 314 GLU A N 1
ATOM 2499 C CA . GLU A 1 314 ? -8.859 2.988 1.177 1 98.38 314 GLU A CA 1
ATOM 2500 C C . GLU A 1 314 ? -8.586 4.062 2.223 1 98.38 314 GLU A C 1
ATOM 2502 O O . GLU A 1 314 ? -7.953 5.078 1.927 1 98.38 314 GLU A O 1
ATOM 2507 N N . TYR A 1 315 ? -9.102 3.832 3.424 1 98.75 315 TYR A N 1
ATOM 2508 C CA . TYR A 1 315 ? -8.875 4.766 4.523 1 98.75 315 TYR A CA 1
ATOM 2509 C C . TYR A 1 315 ? -7.395 4.855 4.867 1 98.75 315 TYR A C 1
ATOM 2511 O O . TYR A 1 315 ? -6.855 5.953 5.02 1 98.75 315 TYR A O 1
ATOM 2519 N N . ILE A 1 316 ? -6.738 3.701 4.984 1 98.81 316 ILE A N 1
ATOM 2520 C CA . ILE A 1 316 ? -5.324 3.635 5.324 1 98.81 316 ILE A CA 1
ATOM 2521 C C . ILE A 1 316 ? -4.496 4.336 4.25 1 98.81 316 ILE A C 1
ATOM 2523 O O . ILE A 1 316 ? -3.57 5.086 4.559 1 98.81 316 ILE A O 1
ATOM 2527 N N . LEU A 1 317 ? -4.863 4.137 3.02 1 98.44 317 LEU A N 1
ATOM 2528 C CA . LEU A 1 317 ? -4.195 4.84 1.931 1 98.44 317 LEU A CA 1
ATOM 2529 C C . LEU A 1 317 ? -4.391 6.348 2.061 1 98.44 317 LEU A C 1
ATOM 2531 O O . LEU A 1 317 ? -3.49 7.125 1.737 1 98.44 317 LEU A O 1
ATOM 2535 N N . GLY A 1 318 ? -5.551 6.738 2.451 1 98.75 318 GLY A N 1
ATOM 2536 C CA . GLY A 1 318 ? -5.809 8.148 2.711 1 98.75 318 GLY A CA 1
ATOM 2537 C C . GLY A 1 318 ? -4.887 8.742 3.76 1 98.75 318 GLY A C 1
ATOM 2538 O O . GLY A 1 318 ? -4.41 9.867 3.611 1 98.75 318 GLY A O 1
ATOM 2539 N N . VAL A 1 319 ? -4.656 7.996 4.836 1 98.81 319 VAL A N 1
ATOM 2540 C CA . VAL A 1 319 ? -3.732 8.438 5.875 1 98.81 319 VAL A CA 1
ATOM 2541 C C . VAL A 1 319 ? -2.338 8.625 5.281 1 98.81 319 VAL A C 1
ATOM 2543 O O . VAL A 1 319 ? -1.685 9.641 5.531 1 98.81 319 VAL A O 1
ATOM 2546 N N . VAL A 1 320 ? -1.893 7.707 4.453 1 98.69 320 VAL A N 1
ATOM 2547 C CA . VAL A 1 320 ? -0.593 7.785 3.795 1 98.69 320 VAL A CA 1
ATOM 2548 C C . VAL A 1 320 ? -0.5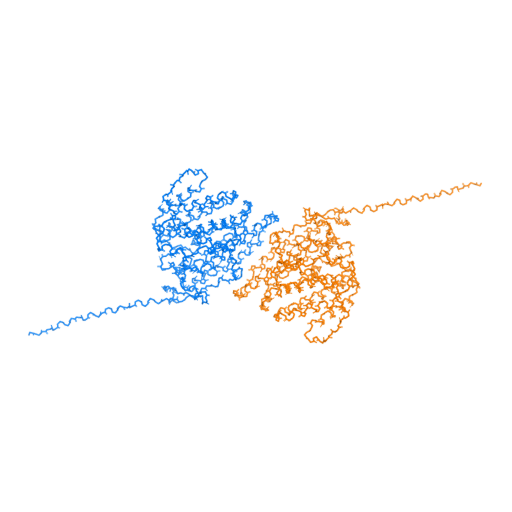46 9.016 2.887 1 98.69 320 VAL A C 1
ATOM 2550 O O . VAL A 1 320 ? 0.459 9.727 2.846 1 98.69 320 VAL A O 1
ATOM 2553 N N . ASN A 1 321 ? -1.628 9.219 2.186 1 98.88 321 ASN A N 1
ATOM 2554 C CA . ASN A 1 321 ? -1.682 10.344 1.264 1 98.88 321 ASN A CA 1
ATOM 2555 C C . ASN A 1 321 ? -1.563 11.68 1.999 1 98.88 321 ASN A C 1
ATOM 2557 O O . ASN A 1 321 ? -0.982 12.633 1.478 1 98.88 321 ASN A O 1
ATOM 2561 N N . VAL A 1 322 ? -2.137 11.75 3.18 1 98.88 322 VAL A N 1
ATOM 2562 C CA . VAL A 1 322 ? -2.016 12.961 3.982 1 98.88 322 VAL A CA 1
ATOM 2563 C C . VAL A 1 322 ? -0.555 13.188 4.363 1 98.88 322 VAL A C 1
ATOM 2565 O O . VAL A 1 322 ? -0.049 14.312 4.277 1 98.88 322 VAL A O 1
ATOM 2568 N N . VAL A 1 323 ? 0.129 12.141 4.75 1 98.81 323 VAL A N 1
ATOM 2569 C CA . VAL A 1 323 ? 1.542 12.227 5.102 1 98.81 323 VAL A CA 1
ATOM 2570 C C . VAL A 1 323 ? 2.352 12.648 3.879 1 98.81 323 VAL A C 1
ATOM 2572 O O . VAL A 1 323 ? 3.203 13.539 3.969 1 98.81 323 VAL A O 1
ATOM 2575 N N . LYS A 1 324 ? 2.049 12.07 2.758 1 98.62 324 LYS A N 1
ATOM 2576 C CA . LYS A 1 324 ? 2.721 12.406 1.506 1 98.62 324 LYS A CA 1
ATOM 2577 C C . LYS A 1 324 ? 2.432 13.844 1.095 1 98.62 324 LYS A C 1
ATOM 2579 O O . LYS A 1 324 ? 3.303 14.531 0.55 1 98.62 324 LYS A O 1
ATOM 2584 N N . ALA A 1 325 ? 1.205 14.211 1.277 1 98.81 325 ALA A N 1
ATOM 2585 C CA . ALA A 1 325 ? 0.786 15.57 0.929 1 98.81 325 ALA A CA 1
ATOM 2586 C C . ALA A 1 325 ? 1.604 16.609 1.691 1 98.81 325 ALA A C 1
ATOM 2588 O O . ALA A 1 325 ? 2.057 17.594 1.111 1 98.81 325 ALA A O 1
ATOM 2589 N N . ASN A 1 326 ? 1.79 16.359 2.949 1 98.5 326 ASN A N 1
ATOM 2590 C CA . ASN A 1 326 ? 2.539 17.312 3.758 1 98.5 326 ASN A CA 1
ATOM 2591 C C . ASN A 1 326 ? 3.967 17.484 3.248 1 98.5 326 ASN A C 1
ATOM 2593 O O . ASN A 1 326 ? 4.465 18.609 3.141 1 98.5 326 ASN A O 1
ATOM 2597 N N . LEU A 1 327 ? 4.578 16.391 2.963 1 97.31 327 LEU A N 1
ATOM 2598 C CA . LEU A 1 327 ? 5.965 16.406 2.516 1 97.31 327 LEU A CA 1
ATOM 2599 C C . LEU A 1 327 ? 6.098 17.109 1.167 1 97.31 327 LEU A C 1
ATOM 2601 O O . LEU A 1 327 ? 6.883 18.047 1.025 1 97.31 327 LEU A O 1
ATOM 2605 N N . ASN A 1 328 ? 5.324 16.703 0.216 1 97.88 328 ASN A N 1
ATOM 2606 C CA . ASN A 1 328 ? 5.406 17.25 -1.129 1 97.88 328 ASN A CA 1
ATOM 2607 C C . ASN A 1 328 ? 4.965 18.719 -1.157 1 97.88 328 ASN A C 1
ATOM 2609 O O . ASN A 1 328 ? 5.598 19.547 -1.808 1 97.88 328 ASN A O 1
ATOM 2613 N N . TRP A 1 329 ? 3.926 19.016 -0.464 1 98.12 329 TRP A N 1
ATOM 2614 C CA . TRP A 1 329 ? 3.406 20.375 -0.38 1 98.12 329 TRP A CA 1
ATOM 2615 C C . TRP A 1 329 ? 4.438 21.328 0.238 1 98.12 329 TRP A C 1
ATOM 2617 O O . TRP A 1 329 ? 4.613 22.453 -0.226 1 98.12 329 TRP A O 1
ATOM 2627 N N . SER A 1 330 ? 5.137 20.859 1.28 1 97.44 330 SER A N 1
ATOM 2628 C CA . SER A 1 330 ? 6.086 21.703 2.014 1 97.44 330 SER A CA 1
ATOM 2629 C C . SER A 1 330 ? 7.219 22.172 1.11 1 97.44 330 SER A C 1
ATOM 2631 O O . SER A 1 330 ? 7.742 23.266 1.283 1 97.44 330 SER A O 1
ATOM 2633 N N . PHE A 1 331 ? 7.566 21.391 0.146 1 96.25 331 PHE A N 1
ATOM 2634 C CA . PHE A 1 331 ? 8.672 21.734 -0.735 1 96.25 331 PHE A CA 1
ATOM 2635 C C . PHE A 1 331 ? 8.172 22.469 -1.973 1 96.25 331 PHE A C 1
ATOM 2637 O O . PHE A 1 331 ? 8.977 22.938 -2.787 1 96.25 331 PHE A O 1
ATOM 2644 N N . ARG A 1 332 ? 6.918 22.562 -2.09 1 95.38 332 ARG A N 1
ATOM 2645 C CA . ARG A 1 332 ? 6.348 23.25 -3.246 1 95.38 332 ARG A CA 1
ATOM 2646 C C . ARG A 1 332 ? 5.762 24.594 -2.848 1 95.38 332 ARG A C 1
ATOM 2648 O O . ARG A 1 332 ? 5.867 25.562 -3.594 1 95.38 332 ARG A O 1
ATOM 2655 N N . SER A 1 333 ? 5.156 24.609 -1.692 1 94.56 333 SER A N 1
ATOM 2656 C CA . SER A 1 333 ? 4.484 25.812 -1.214 1 94.56 333 SER A CA 1
ATOM 2657 C C . SER A 1 333 ? 5.488 26.906 -0.899 1 94.56 333 SER A C 1
ATOM 2659 O O . SER A 1 333 ? 6.66 26.641 -0.636 1 94.56 333 SER A O 1
ATOM 2661 N N . GLY A 1 334 ? 5.09 28.125 -0.977 1 91.69 334 GLY A N 1
ATOM 2662 C CA . GLY A 1 334 ? 5.93 29.234 -0.589 1 91.69 334 GLY A CA 1
ATOM 2663 C C . GLY A 1 334 ? 5.879 29.531 0.897 1 91.69 334 GLY A C 1
ATOM 2664 O O . GLY A 1 334 ? 6.379 30.578 1.346 1 91.69 334 GLY A O 1
ATOM 2665 N N . ARG A 1 335 ? 5.359 28.688 1.646 1 91.25 335 ARG A N 1
ATOM 2666 C CA . ARG A 1 335 ? 5.094 28.984 3.051 1 91.25 335 ARG A CA 1
ATOM 2667 C C . ARG A 1 335 ? 6.352 28.812 3.893 1 91.25 335 ARG A C 1
ATOM 2669 O O . ARG A 1 335 ? 6.617 29.609 4.793 1 91.25 335 ARG A O 1
ATOM 2676 N N . TYR A 1 336 ? 7.16 27.766 3.57 1 93.12 336 TYR A N 1
ATOM 2677 C CA . TYR A 1 336 ? 8.25 27.438 4.488 1 93.12 336 TYR A CA 1
ATOM 2678 C C . TYR A 1 336 ? 9.586 27.922 3.941 1 93.12 336 TYR A C 1
ATOM 2680 O O . TYR A 1 336 ? 10.297 28.688 4.605 1 93.12 336 TYR A O 1
ATOM 2688 N N . PHE A 1 337 ? 9.836 27.656 2.703 1 93 337 PHE A N 1
ATOM 2689 C CA . PHE A 1 337 ? 11.148 27.984 2.158 1 93 337 PHE A CA 1
ATOM 2690 C C . PHE A 1 337 ? 11.039 29.094 1.125 1 93 337 PHE A C 1
ATOM 2692 O O . PHE A 1 337 ? 12.047 29.641 0.67 1 93 337 PHE A O 1
ATOM 2699 N N . GLY A 1 338 ? 9.859 29.422 0.73 1 91.88 338 GLY A N 1
ATOM 2700 C CA . GLY A 1 338 ? 9.672 30.453 -0.278 1 91.88 338 GLY A CA 1
ATOM 2701 C C . GLY A 1 338 ? 10.414 30.172 -1.57 1 91.88 338 GLY A C 1
ATOM 2702 O O . GLY A 1 338 ? 10.266 29.094 -2.148 1 91.88 338 GLY A O 1
ATOM 2703 N N . LYS A 1 339 ? 11.266 31.094 -1.935 1 90.5 339 LYS A N 1
ATOM 2704 C CA . LYS A 1 339 ? 12 30.969 -3.191 1 90.5 339 LYS A CA 1
ATOM 2705 C C . LYS A 1 339 ? 13.094 29.922 -3.086 1 90.5 339 LYS A C 1
ATOM 2707 O O . LYS A 1 339 ? 13.641 29.469 -4.102 1 90.5 339 LYS A O 1
ATOM 2712 N N . ALA A 1 340 ? 13.375 29.469 -1.886 1 92.81 340 ALA A N 1
ATOM 2713 C CA . ALA A 1 340 ? 14.492 28.562 -1.663 1 92.81 340 ALA A CA 1
ATOM 2714 C C . ALA A 1 340 ? 14.039 27.109 -1.756 1 92.81 340 ALA A C 1
ATOM 2716 O O . ALA A 1 340 ? 14.828 26.188 -1.533 1 92.81 340 ALA A O 1
ATOM 2717 N N . ASN A 1 341 ? 12.828 26.875 -2.139 1 93.62 341 ASN A N 1
ATOM 2718 C CA . ASN A 1 341 ? 12.258 25.531 -2.168 1 93.62 341 ASN A CA 1
ATOM 2719 C C . ASN A 1 341 ? 13.133 24.578 -2.967 1 93.62 341 ASN A C 1
ATOM 2721 O O . ASN A 1 341 ? 13.516 23.516 -2.465 1 93.62 341 ASN A O 1
ATOM 2725 N N . GLU A 1 342 ? 13.445 24.969 -4.16 1 94.06 342 GLU A N 1
ATOM 2726 C CA . GLU A 1 342 ? 14.203 24.094 -5.055 1 94.06 342 GLU A CA 1
ATOM 2727 C C . GLU A 1 342 ? 15.594 23.812 -4.5 1 94.06 342 GLU A C 1
ATOM 2729 O O . GLU A 1 342 ? 16.062 22.672 -4.555 1 94.06 342 GLU A O 1
ATOM 2734 N N . ALA A 1 343 ? 16.25 24.844 -4.016 1 95.25 343 ALA A N 1
ATOM 2735 C CA . ALA A 1 343 ? 17.594 24.688 -3.465 1 95.25 343 ALA A CA 1
ATOM 2736 C C . ALA A 1 343 ? 17.594 23.766 -2.25 1 95.25 343 ALA A C 1
ATOM 2738 O O . ALA A 1 343 ? 18.469 22.922 -2.109 1 95.25 343 ALA A O 1
ATOM 2739 N N . VAL A 1 344 ? 16.609 23.953 -1.397 1 96.69 344 VAL A N 1
ATOM 2740 C CA . VAL A 1 344 ? 16.516 23.125 -0.196 1 96.69 344 VAL A CA 1
ATOM 2741 C C . VAL A 1 344 ? 16.234 21.672 -0.583 1 96.69 344 VAL A C 1
ATOM 2743 O O . VAL A 1 344 ? 16.812 20.75 -0.012 1 96.69 344 VAL A O 1
ATOM 2746 N N . ARG A 1 345 ? 15.328 21.469 -1.566 1 95.38 345 ARG A N 1
ATOM 2747 C CA . ARG A 1 345 ? 14.992 20.109 -2.008 1 95.38 345 ARG A CA 1
ATOM 2748 C C . ARG A 1 345 ? 16.203 19.422 -2.627 1 95.38 345 ARG A C 1
ATOM 2750 O O . ARG A 1 345 ? 16.391 18.219 -2.457 1 95.38 345 ARG A O 1
ATOM 2757 N N . LYS A 1 346 ? 17.016 20.125 -3.301 1 95 346 LYS A N 1
ATOM 2758 C CA . LYS A 1 346 ? 18.188 19.578 -3.986 1 95 346 LYS A CA 1
ATOM 2759 C C . LYS A 1 346 ? 19.312 19.297 -3 1 95 346 LYS A C 1
ATOM 2761 O O . LYS A 1 346 ? 19.984 18.266 -3.102 1 95 346 LYS A O 1
ATOM 2766 N N . THR A 1 347 ? 19.516 20.234 -1.988 1 95.69 347 THR A N 1
ATOM 2767 C CA . THR A 1 347 ? 20.703 20.156 -1.149 1 95.69 347 THR A CA 1
ATOM 2768 C C . THR A 1 347 ? 20.375 19.531 0.204 1 95.69 347 THR A C 1
ATOM 2770 O O . THR A 1 347 ? 21.266 19.094 0.925 1 95.69 347 THR A O 1
ATOM 2773 N N . TRP A 1 348 ? 19.094 19.734 0.617 1 96.56 348 TRP A N 1
ATOM 2774 C CA . TRP A 1 348 ? 18.641 19.312 1.938 1 96.56 348 TRP A CA 1
ATOM 2775 C C . TRP A 1 348 ? 19.328 20.125 3.033 1 96.56 348 TRP A C 1
ATOM 2777 O O . TRP A 1 348 ? 19.609 19.594 4.113 1 96.56 348 TRP A O 1
ATOM 2787 N N . MET A 1 349 ? 19.688 21.312 2.699 1 97.19 349 MET A N 1
ATOM 2788 C CA . MET A 1 349 ? 20.391 22.172 3.645 1 97.19 349 MET A CA 1
ATOM 2789 C C . MET A 1 349 ? 19.562 23.422 3.957 1 97.19 349 MET A C 1
ATOM 2791 O O . MET A 1 349 ? 18.922 23.984 3.066 1 97.19 349 MET A O 1
ATOM 2795 N N . VAL A 1 350 ? 19.516 23.75 5.215 1 97 350 VAL A N 1
ATOM 2796 C CA . VAL A 1 350 ? 18.922 25 5.668 1 97 350 VAL A CA 1
ATOM 2797 C C . VAL A 1 350 ? 19.859 25.703 6.645 1 97 350 VAL A C 1
ATOM 2799 O O . VAL A 1 350 ? 20.859 25.125 7.066 1 97 350 VAL A O 1
ATOM 2802 N N . THR A 1 351 ? 19.625 26.938 6.934 1 95.31 351 THR A N 1
ATOM 2803 C CA . THR A 1 351 ? 20.406 27.688 7.914 1 95.31 351 THR A CA 1
ATOM 2804 C C . THR A 1 351 ? 19.547 28.094 9.102 1 95.31 351 THR A C 1
ATOM 2806 O O . THR A 1 351 ? 18.375 28.453 8.922 1 95.31 351 THR A O 1
ATOM 2809 N N . VAL A 1 352 ? 20.094 27.984 10.258 1 96 352 VAL A N 1
ATOM 2810 C CA . VAL A 1 352 ? 19.359 28.359 11.461 1 96 352 VAL A CA 1
ATOM 2811 C C . VAL A 1 352 ? 20.219 29.297 12.32 1 96 352 VAL A C 1
ATOM 2813 O O . VAL A 1 352 ? 21.422 29.422 12.086 1 96 352 VAL A O 1
ATOM 2816 N N . ARG A 1 353 ? 19.609 30 13.281 1 94.06 353 ARG A N 1
ATOM 2817 C CA . ARG A 1 353 ? 20.328 30.875 14.203 1 94.06 353 ARG A CA 1
ATOM 2818 C C . ARG A 1 353 ? 21.125 30.062 15.211 1 94.06 353 ARG A C 1
ATOM 2820 O O . ARG A 1 353 ? 20.625 29.062 15.758 1 94.06 353 ARG A O 1
ATOM 2827 N N . PRO A 1 354 ? 22.312 30.469 15.383 1 93.19 354 PRO A N 1
ATOM 2828 C CA . PRO A 1 354 ? 23.125 29.719 16.359 1 93.19 354 PRO A CA 1
ATOM 2829 C C . PRO A 1 354 ? 22.625 29.891 17.797 1 93.19 354 PRO A C 1
ATOM 2831 O O . PRO A 1 354 ? 22.047 30.938 18.125 1 93.19 354 PRO A O 1
ATOM 2834 N N . GLN A 1 355 ? 22.781 28.875 18.5 1 90.69 355 GLN A N 1
ATOM 2835 C CA . GLN A 1 355 ? 22.594 28.875 19.953 1 90.69 355 GLN A CA 1
ATOM 2836 C C . GLN A 1 355 ? 23.859 28.406 20.656 1 90.69 355 GLN A C 1
ATOM 2838 O O . GLN A 1 355 ? 24.797 27.938 20.016 1 90.69 355 GLN A O 1
ATOM 2843 N N . MET A 1 356 ? 23.891 28.578 21.875 1 83.38 356 MET A N 1
ATOM 2844 C CA . MET A 1 356 ? 25.078 28.281 22.672 1 83.38 356 MET A CA 1
ATOM 2845 C C . MET A 1 356 ? 25.547 26.844 22.406 1 83.38 356 MET A C 1
ATOM 2847 O O . MET A 1 356 ? 26.75 26.594 22.312 1 83.38 356 MET A O 1
ATOM 2851 N N . ALA A 1 357 ? 24.609 25.938 22.281 1 85.88 357 ALA A N 1
ATOM 2852 C CA . ALA A 1 357 ? 24.922 24.531 22.125 1 85.88 357 ALA A CA 1
ATOM 2853 C C . ALA A 1 357 ? 25.594 24.266 20.781 1 85.88 357 ALA A C 1
ATOM 2855 O O . ALA A 1 357 ? 26.219 23.219 20.578 1 85.88 357 ALA A O 1
ATOM 2856 N N . ASP A 1 358 ? 25.562 25.141 19.859 1 88.44 358 ASP A N 1
ATOM 2857 C CA . ASP A 1 358 ? 26.094 24.938 18.516 1 88.44 358 ASP A CA 1
ATOM 2858 C C . ASP A 1 358 ? 27.609 25.203 18.484 1 88.44 358 ASP A C 1
ATOM 2860 O O . ASP A 1 358 ? 28.281 24.891 17.5 1 88.44 358 ASP A O 1
ATOM 2864 N N . PHE A 1 359 ? 28.047 25.844 19.578 1 82.12 359 PHE A N 1
ATOM 2865 C CA . PHE A 1 359 ? 29.469 26.203 19.641 1 82.12 359 PHE A CA 1
ATOM 2866 C C . PHE A 1 359 ? 30.219 25.234 20.547 1 82.12 359 PHE A C 1
ATOM 2868 O O . PHE A 1 359 ? 31.438 25.359 20.719 1 82.12 359 PHE A O 1
ATOM 2875 N N . LYS A 1 360 ? 29.703 24.312 21.125 1 68.06 360 LYS A N 1
ATOM 2876 C CA . LYS A 1 360 ? 30.406 23.344 21.953 1 68.06 360 LYS A CA 1
ATOM 2877 C C . LYS A 1 360 ? 30.906 22.156 21.125 1 68.06 360 LYS A C 1
ATOM 2879 O O . LYS A 1 360 ? 30.297 21.797 20.109 1 68.06 360 LYS A O 1
ATOM 2884 N N . MET B 1 1 ? -34.938 -93.438 -5.883 1 20.62 1 MET B N 1
ATOM 2885 C CA . MET B 1 1 ? -34.188 -92.5 -6.73 1 20.62 1 MET B CA 1
ATOM 2886 C C . MET B 1 1 ? -34.5 -91.062 -6.355 1 20.62 1 MET B C 1
ATOM 2888 O O . MET B 1 1 ? -35.562 -90.562 -6.754 1 20.62 1 MET B O 1
ATOM 2892 N N . ALA B 1 2 ? -34.25 -90.812 -4.934 1 31.06 2 ALA B N 1
ATOM 2893 C CA . ALA B 1 2 ? -34.469 -89.562 -4.195 1 31.06 2 ALA B CA 1
ATOM 2894 C C . ALA B 1 2 ? -33.812 -88.375 -4.914 1 31.06 2 ALA B C 1
ATOM 2896 O O . ALA B 1 2 ? -32.594 -88.375 -5.109 1 31.06 2 ALA B O 1
ATOM 2897 N N . ILE B 1 3 ? -34.531 -87.875 -5.918 1 27.09 3 ILE B N 1
ATOM 2898 C CA . ILE B 1 3 ? -34.094 -86.75 -6.773 1 27.09 3 ILE B CA 1
ATOM 2899 C C . ILE B 1 3 ? -33.688 -85.562 -5.914 1 27.09 3 ILE B C 1
ATOM 2901 O O . ILE B 1 3 ? -34.5 -85 -5.188 1 27.09 3 ILE B O 1
ATOM 2905 N N . THR B 1 4 ? -32.5 -85.562 -5.379 1 33.81 4 THR B N 1
ATOM 2906 C CA . THR B 1 4 ? -31.812 -84.438 -4.715 1 33.81 4 THR B CA 1
ATOM 2907 C C . THR B 1 4 ? -31.875 -83.188 -5.562 1 33.81 4 THR B C 1
ATOM 2909 O O . THR B 1 4 ? -31.328 -83.125 -6.668 1 33.81 4 THR B O 1
ATOM 2912 N N . GLN B 1 5 ? -33.094 -82.562 -5.523 1 32.94 5 GLN B N 1
ATOM 2913 C CA . GLN B 1 5 ? -33.219 -81.312 -6.203 1 32.94 5 GLN B CA 1
ATOM 2914 C C . GLN B 1 5 ? -32.094 -80.375 -5.816 1 32.94 5 GLN B C 1
ATOM 2916 O O . GLN B 1 5 ? -31.828 -80.125 -4.633 1 32.94 5 GLN B O 1
ATOM 2921 N N . LEU B 1 6 ? -31.094 -80.25 -6.648 1 35 6 LEU B N 1
ATOM 2922 C CA . LEU B 1 6 ? -29.969 -79.375 -6.617 1 35 6 LEU B CA 1
ATOM 2923 C C . LEU B 1 6 ? -30.453 -77.938 -6.453 1 35 6 LEU B C 1
ATOM 2925 O O . LEU B 1 6 ? -31.219 -77.438 -7.285 1 35 6 LEU B O 1
ATOM 2929 N N . VAL B 1 7 ? -30.766 -77.5 -5.16 1 38.75 7 VAL B N 1
ATOM 2930 C CA . VAL B 1 7 ? -31.078 -76.125 -4.812 1 38.75 7 VAL B CA 1
ATOM 2931 C C . VAL B 1 7 ? -30.031 -75.188 -5.426 1 38.75 7 VAL B C 1
ATOM 2933 O O . VAL B 1 7 ? -28.844 -75.312 -5.148 1 38.75 7 VAL B O 1
ATOM 2936 N N . GLN B 1 8 ? -30.234 -74.875 -6.707 1 35.28 8 GLN B N 1
ATOM 2937 C CA . GLN B 1 8 ? -29.359 -73.875 -7.305 1 35.28 8 GLN B CA 1
ATOM 2938 C C . GLN B 1 8 ? -29.25 -72.625 -6.426 1 35.28 8 GLN B C 1
ATOM 2940 O O . GLN B 1 8 ? -30.266 -72.125 -5.949 1 35.28 8 GLN B O 1
ATOM 2945 N N . PRO B 1 9 ? -28.094 -72.5 -5.738 1 36.75 9 PRO B N 1
ATOM 2946 C CA . PRO B 1 9 ? -27.906 -71.312 -4.895 1 36.75 9 PRO B CA 1
ATOM 2947 C C . PRO B 1 9 ? -28.281 -70 -5.617 1 36.75 9 PRO B C 1
ATOM 2949 O O . PRO B 1 9 ? -27.969 -69.875 -6.805 1 36.75 9 PRO B O 1
ATOM 2952 N N . MET B 1 10 ? -29.469 -69.5 -5.355 1 34.88 10 MET B N 1
ATOM 2953 C CA . MET B 1 10 ? -29.891 -68.25 -5.887 1 34.88 10 MET B CA 1
ATOM 2954 C C . MET B 1 10 ? -28.797 -67.188 -5.707 1 34.88 10 MET B C 1
ATOM 2956 O O . MET B 1 10 ? -28.344 -66.938 -4.59 1 34.88 10 MET B O 1
ATOM 2960 N N . VAL B 1 11 ? -27.875 -67.062 -6.645 1 35.44 11 VAL B N 1
ATOM 2961 C CA . VAL B 1 11 ? -26.938 -66 -6.652 1 35.44 11 V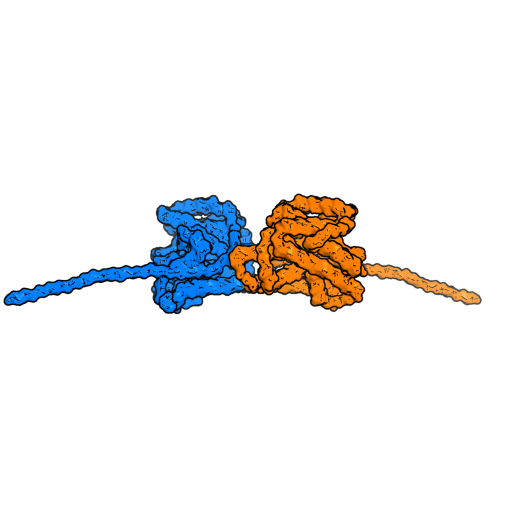AL B CA 1
ATOM 2962 C C . VAL B 1 11 ? -27.688 -64.688 -6.438 1 35.44 11 VAL B C 1
ATOM 2964 O O . VAL B 1 11 ? -28.578 -64.312 -7.211 1 35.44 11 VAL B O 1
ATOM 2967 N N . ARG B 1 12 ? -27.891 -64.312 -5.215 1 34.78 12 ARG B N 1
ATOM 2968 C CA . ARG B 1 12 ? -28.438 -62.969 -4.973 1 34.78 12 ARG B CA 1
ATOM 2969 C C . ARG B 1 12 ? -27.781 -61.906 -5.875 1 34.78 12 ARG B C 1
ATOM 2971 O O . ARG B 1 12 ? -26.578 -61.969 -6.098 1 34.78 12 ARG B O 1
ATOM 2978 N N . PRO B 1 13 ? -28.672 -61.562 -6.809 1 37.03 13 PRO B N 1
ATOM 2979 C CA . PRO B 1 13 ? -28.031 -60.5 -7.594 1 37.03 13 PRO B CA 1
ATOM 2980 C C . PRO B 1 13 ? -27.219 -59.531 -6.73 1 37.03 13 PRO B C 1
ATOM 2982 O O . PRO B 1 13 ? -27.578 -59.281 -5.578 1 37.03 13 PRO B O 1
ATOM 2985 N N . ARG B 1 14 ? -25.891 -59.562 -6.828 1 35.31 14 ARG B N 1
ATOM 2986 C CA . ARG B 1 14 ? -25.078 -58.5 -6.223 1 35.31 14 ARG B CA 1
ATOM 2987 C C . ARG B 1 14 ? -25.734 -57.125 -6.395 1 35.31 14 ARG B C 1
ATOM 2989 O O . ARG B 1 14 ? -25.953 -56.688 -7.52 1 35.31 14 ARG B O 1
ATOM 2996 N N . THR B 1 15 ? -26.812 -56.938 -5.727 1 32.53 15 THR B N 1
ATOM 2997 C CA . THR B 1 15 ? -27.25 -55.562 -5.738 1 32.53 15 THR B CA 1
ATOM 2998 C C . THR B 1 15 ? -26.047 -54.625 -5.824 1 32.53 15 THR B C 1
ATOM 3000 O O . THR B 1 15 ? -25.094 -54.75 -5.047 1 32.53 15 THR B O 1
ATOM 3003 N N . LYS B 1 16 ? -25.906 -54.188 -6.891 1 39.5 16 LYS B N 1
ATOM 3004 C CA . LYS B 1 16 ? -24.984 -53.094 -7.105 1 39.5 16 LYS B CA 1
ATOM 3005 C C . LYS B 1 16 ? -25.016 -52.125 -5.938 1 39.5 16 LYS B C 1
ATOM 3007 O O . LYS B 1 16 ? -26.016 -51.438 -5.711 1 39.5 16 LYS B O 1
ATOM 3012 N N . LEU B 1 17 ? -24.594 -52.594 -4.766 1 36.84 17 LEU B N 1
ATOM 3013 C CA . LEU B 1 17 ? -24.391 -51.5 -3.832 1 36.84 17 LEU B CA 1
ATOM 3014 C C . LEU B 1 17 ? -23.953 -50.219 -4.57 1 36.84 17 LEU B C 1
ATOM 3016 O O . LEU B 1 17 ? -22.875 -50.188 -5.164 1 36.84 17 LEU B O 1
ATOM 3020 N N . GLY B 1 18 ? -24.828 -49.688 -5.277 1 37.91 18 GLY B N 1
ATOM 3021 C CA . GLY B 1 18 ? -24.516 -48.375 -5.879 1 37.91 18 GLY B CA 1
ATOM 3022 C C . GLY B 1 18 ? -23.578 -47.562 -5.043 1 37.91 18 GLY B C 1
ATOM 3023 O O . GLY B 1 18 ? -23.766 -47.406 -3.836 1 37.91 18 GLY B O 1
ATOM 3024 N N . ARG B 1 19 ? -22.281 -47.688 -5.164 1 40.88 19 ARG B N 1
ATOM 3025 C CA . ARG B 1 19 ? -21.297 -46.781 -4.59 1 40.88 19 ARG B CA 1
ATOM 3026 C C . ARG B 1 19 ? -21.875 -45.375 -4.375 1 40.88 19 ARG B C 1
ATOM 3028 O O . ARG B 1 19 ? -22.188 -44.656 -5.34 1 40.88 19 ARG B O 1
ATOM 3035 N N . GLN B 1 20 ? -22.891 -45.125 -3.627 1 42.97 20 GLN B N 1
ATOM 3036 C CA . GLN B 1 20 ? -23.422 -43.812 -3.314 1 42.97 20 GLN B CA 1
ATOM 3037 C C . GLN B 1 20 ? -22.312 -42.75 -3.322 1 42.97 20 GLN B C 1
ATOM 3039 O O . GLN B 1 20 ? -21.438 -42.75 -2.453 1 42.97 20 GLN B O 1
ATOM 3044 N N . ASN B 1 21 ? -21.594 -42.375 -4.355 1 50.44 21 ASN B N 1
ATOM 3045 C CA . ASN B 1 21 ? -20.625 -41.375 -4.727 1 50.44 21 ASN B CA 1
ATOM 3046 C C . ASN B 1 21 ? -20.906 -40.062 -4.004 1 50.44 21 ASN B C 1
ATOM 3048 O O . ASN B 1 21 ? -21.547 -39.156 -4.559 1 50.44 21 ASN B O 1
ATOM 3052 N N . THR B 1 22 ? -21.266 -39.844 -2.729 1 71.44 22 THR B N 1
ATOM 3053 C CA . THR B 1 22 ? -21.703 -38.688 -1.957 1 71.44 22 THR B CA 1
ATOM 3054 C C . THR B 1 22 ? -20.547 -37.688 -1.794 1 71.44 22 THR B C 1
ATOM 3056 O O . THR B 1 22 ? -19.453 -38.062 -1.372 1 71.44 22 THR B O 1
ATOM 3059 N N . SER B 1 23 ? -20.469 -36.562 -2.486 1 89 23 SER B N 1
ATOM 3060 C CA . SER B 1 23 ? -19.594 -35.406 -2.334 1 89 23 SER B CA 1
ATOM 3061 C C . SER B 1 23 ? -19.828 -34.719 -0.992 1 89 23 SER B C 1
ATOM 3063 O O . SER B 1 23 ? -20.906 -34.844 -0.398 1 89 23 SER B O 1
ATOM 3065 N N . ILE B 1 24 ? -18.812 -34.312 -0.395 1 92.75 24 ILE B N 1
ATOM 3066 C CA . ILE B 1 24 ? -18.844 -33.594 0.86 1 92.75 24 ILE B CA 1
ATOM 3067 C C . ILE B 1 24 ? -18.672 -32.094 0.581 1 92.75 24 ILE B C 1
ATOM 3069 O O . ILE B 1 24 ? -17.797 -31.703 -0.189 1 92.75 24 ILE B O 1
ATOM 3073 N N . PRO B 1 25 ? -19.609 -31.359 1.157 1 95.75 25 PRO B N 1
ATOM 3074 C CA . PRO B 1 25 ? -19.453 -29.906 0.999 1 95.75 25 PRO B CA 1
ATOM 3075 C C . PRO B 1 25 ? -18.328 -29.344 1.865 1 95.75 25 PRO B C 1
ATOM 3077 O O . PRO B 1 25 ? -18.125 -29.797 2.998 1 95.75 25 PRO B O 1
ATOM 3080 N N . VAL B 1 26 ? -17.547 -28.438 1.343 1 97.69 26 VAL B N 1
ATOM 3081 C CA . VAL B 1 26 ? -16.453 -27.766 2.057 1 97.69 26 VAL B CA 1
ATOM 3082 C C . VAL B 1 26 ? -16.578 -26.266 1.863 1 97.69 26 VAL B C 1
ATOM 3084 O O . VAL B 1 26 ? -16.859 -25.781 0.759 1 97.69 26 VAL B O 1
ATOM 3087 N N . HIS B 1 27 ? -16.453 -25.547 2.949 1 98.12 27 HIS B N 1
ATOM 3088 C CA . HIS B 1 27 ? -16.406 -24.094 2.896 1 98.12 27 HIS B CA 1
ATOM 3089 C C . HIS B 1 27 ? -14.977 -23.609 2.674 1 98.12 27 HIS B C 1
ATOM 3091 O O . HIS B 1 27 ? -14.07 -23.922 3.453 1 98.12 27 HIS B O 1
ATOM 3097 N N . LEU B 1 28 ? -14.766 -22.828 1.629 1 98.25 28 LEU B N 1
ATOM 3098 C CA . LEU B 1 28 ? -13.453 -22.25 1.35 1 98.25 28 LEU B CA 1
ATOM 3099 C C . LEU B 1 28 ? -13.094 -21.172 2.367 1 98.25 28 LEU B C 1
ATOM 3101 O O . LEU B 1 28 ? -13.977 -20.453 2.842 1 98.25 28 LEU B O 1
ATOM 3105 N N . PRO B 1 29 ? -11.844 -21.125 2.746 1 97.56 29 PRO B N 1
ATOM 3106 C CA . PRO B 1 29 ? -11.438 -20 3.602 1 97.56 29 PRO B CA 1
ATOM 3107 C C . PRO B 1 29 ? -11.602 -18.641 2.918 1 97.56 29 PRO B C 1
ATOM 3109 O O . PRO B 1 29 ? -11.57 -18.562 1.688 1 97.56 29 PRO B O 1
ATOM 3112 N N . ASP B 1 30 ? -11.758 -17.594 3.715 1 94.44 30 ASP B N 1
ATOM 3113 C CA . ASP B 1 30 ? -11.82 -16.25 3.172 1 94.44 30 ASP B CA 1
ATOM 3114 C C . ASP B 1 30 ? -10.453 -15.812 2.639 1 94.44 30 ASP B C 1
ATOM 3116 O O . ASP B 1 30 ? -9.469 -15.789 3.381 1 94.44 30 ASP B O 1
ATOM 3120 N N . MET B 1 31 ? -10.461 -15.453 1.398 1 97.25 31 MET B N 1
ATOM 3121 C CA . MET B 1 31 ? -9.148 -15.148 0.827 1 97.25 31 MET B CA 1
ATOM 3122 C C . MET B 1 31 ? -9.109 -13.719 0.288 1 97.25 31 MET B C 1
ATOM 3124 O O . MET B 1 31 ? -8.031 -13.188 0.027 1 97.25 31 MET B O 1
ATOM 3128 N N . PHE B 1 32 ? -10.297 -13.078 0.07 1 97.25 32 PHE B N 1
ATOM 3129 C CA . PHE B 1 32 ? -10.367 -11.664 -0.284 1 97.25 32 PHE B CA 1
ATOM 3130 C C . PHE B 1 32 ? -10.398 -10.797 0.966 1 97.25 32 PHE B C 1
ATOM 3132 O O . PHE B 1 32 ? -11.43 -10.188 1.282 1 97.25 32 PHE B O 1
ATOM 3139 N N . VAL B 1 33 ? -9.281 -10.648 1.643 1 97.25 33 VAL B N 1
ATOM 3140 C CA . VAL B 1 33 ? -9.172 -9.961 2.924 1 97.25 33 VAL B CA 1
ATOM 3141 C C . VAL B 1 33 ? -8.039 -8.938 2.869 1 97.25 33 VAL B C 1
ATOM 3143 O O . VAL B 1 33 ? -7.117 -9.07 2.059 1 97.25 33 VAL B O 1
ATOM 3146 N N . LEU B 1 34 ? -8.141 -7.898 3.781 1 97.38 34 LEU B N 1
ATOM 3147 C CA . LEU B 1 34 ? -7.055 -6.938 3.963 1 97.38 34 LEU B CA 1
ATOM 3148 C C . LEU B 1 34 ? -6.629 -6.34 2.627 1 97.38 34 LEU B C 1
ATOM 3150 O O . LEU B 1 34 ? -7.457 -5.797 1.892 1 97.38 34 LEU B O 1
ATOM 3154 N N . PHE B 1 35 ? -5.41 -6.406 2.26 1 96.25 35 PHE B N 1
ATOM 3155 C CA . PHE B 1 35 ? -4.906 -5.73 1.069 1 96.25 35 PHE B CA 1
ATOM 3156 C C . PHE B 1 35 ? -5.281 -6.5 -0.19 1 96.25 35 PHE B C 1
ATOM 3158 O O . PHE B 1 35 ? -5.016 -6.047 -1.305 1 96.25 35 PHE B O 1
ATOM 3165 N N . LEU B 1 36 ? -5.906 -7.629 -0.051 1 97.94 36 LEU B N 1
ATOM 3166 C CA . LEU B 1 36 ? -6.367 -8.406 -1.197 1 97.94 36 LEU B CA 1
ATOM 3167 C C . LEU B 1 36 ? -7.848 -8.156 -1.468 1 97.94 36 LEU B C 1
ATOM 3169 O O . LEU B 1 36 ? -8.406 -8.695 -2.424 1 97.94 36 LEU B O 1
ATOM 3173 N N . SER B 1 37 ? -8.438 -7.367 -0.626 1 97.19 37 SER B N 1
ATOM 3174 C CA . SER B 1 37 ? -9.844 -7.008 -0.809 1 97.19 37 SER B CA 1
ATOM 3175 C C . SER B 1 37 ? -10.008 -5.98 -1.922 1 97.19 37 SER B C 1
ATOM 3177 O O . SER B 1 37 ? -9.086 -5.219 -2.217 1 97.19 37 SER B O 1
ATOM 3179 N N . GLY B 1 38 ? -11.172 -6.035 -2.6 1 94.44 38 GLY B N 1
ATOM 3180 C CA . GLY B 1 38 ? -11.492 -5.059 -3.627 1 94.44 38 GLY B CA 1
ATOM 3181 C C . GLY B 1 38 ? -11.109 -5.512 -5.023 1 94.44 38 GLY B C 1
ATOM 3182 O O . GLY B 1 38 ? -10.289 -6.422 -5.184 1 94.44 38 GLY B O 1
ATOM 3183 N N . ALA B 1 39 ? -11.586 -4.824 -6.031 1 95.56 39 ALA B N 1
ATOM 3184 C CA . ALA B 1 39 ? -11.312 -5.152 -7.43 1 95.56 39 ALA B CA 1
ATOM 3185 C C . ALA B 1 39 ? -9.914 -4.703 -7.84 1 95.56 39 ALA B C 1
ATOM 3187 O O . ALA B 1 39 ? -9.469 -3.615 -7.465 1 95.56 39 ALA B O 1
ATOM 3188 N N . PRO B 1 40 ? -9.258 -5.555 -8.539 1 97.56 40 PRO B N 1
ATOM 3189 C CA . PRO B 1 40 ? -7.914 -5.168 -8.977 1 97.56 40 PRO B CA 1
ATOM 3190 C C . PRO B 1 40 ? -7.938 -4.207 -10.164 1 97.56 40 PRO B C 1
ATOM 3192 O O . PRO B 1 40 ? -8.93 -4.141 -10.891 1 97.56 40 PRO B O 1
ATOM 3195 N N . LYS B 1 41 ? -6.914 -3.465 -10.305 1 97.69 41 LYS B N 1
ATOM 3196 C CA . LYS B 1 41 ? -6.703 -2.727 -11.539 1 97.69 41 LYS B CA 1
ATOM 3197 C C . LYS B 1 41 ? -6.293 -3.662 -12.672 1 97.69 41 LYS B C 1
ATOM 3199 O O . LYS B 1 41 ? -5.457 -4.551 -12.484 1 97.69 41 LYS B O 1
ATOM 3204 N N . VAL B 1 42 ? -6.887 -3.475 -13.828 1 98.75 42 VAL B N 1
ATOM 3205 C CA . VAL B 1 42 ? -6.598 -4.305 -14.992 1 98.75 42 VAL B CA 1
ATOM 3206 C C . VAL B 1 42 ? -5.973 -3.447 -16.094 1 98.75 42 VAL B C 1
ATOM 3208 O O . VAL B 1 42 ? -6.449 -2.344 -16.375 1 98.75 42 VAL B O 1
ATOM 3211 N N . ASN B 1 43 ? -4.922 -3.945 -16.641 1 98.88 43 ASN B N 1
ATOM 3212 C CA . ASN B 1 43 ? -4.27 -3.238 -17.75 1 98.88 43 ASN B CA 1
ATOM 3213 C C . ASN B 1 43 ? -5.25 -2.936 -18.875 1 98.88 43 ASN B C 1
ATOM 3215 O O . ASN B 1 43 ? -5.957 -3.83 -19.344 1 98.88 43 ASN B O 1
ATOM 3219 N N . PRO B 1 44 ? -5.324 -1.717 -19.328 1 98.44 44 PRO B N 1
ATOM 3220 C CA . PRO B 1 44 ? -6.332 -1.338 -20.328 1 98.44 44 PRO B CA 1
ATOM 3221 C C . PRO B 1 44 ? -6.125 -2.037 -21.672 1 98.44 44 PRO B C 1
ATOM 3223 O O . PRO B 1 44 ? -7.039 -2.07 -22.5 1 98.44 44 PRO B O 1
ATOM 3226 N N . HIS B 1 45 ? -5.008 -2.623 -21.938 1 98.69 45 HIS B N 1
ATOM 3227 C CA . HIS B 1 45 ? -4.711 -3.268 -23.219 1 98.69 45 HIS B CA 1
ATOM 3228 C C . HIS B 1 45 ? -4.98 -4.766 -23.156 1 98.69 45 HIS B C 1
ATOM 3230 O O . HIS B 1 45 ? -4.641 -5.504 -24.078 1 98.69 45 HIS B O 1
ATOM 3236 N N . TYR B 1 46 ? -5.602 -5.207 -22.109 1 98.5 46 TYR B N 1
ATOM 3237 C CA . TYR B 1 46 ? -5.836 -6.617 -21.812 1 98.5 46 TYR B CA 1
ATOM 3238 C C . TYR B 1 46 ? -6.488 -7.32 -23 1 98.5 46 TYR B C 1
ATOM 3240 O O . TYR B 1 46 ? -5.957 -8.312 -23.5 1 98.5 46 TYR B O 1
ATOM 3248 N N . GLU B 1 47 ? -7.527 -6.766 -23.516 1 98.06 47 GLU B N 1
ATOM 3249 C CA . GLU B 1 47 ? -8.352 -7.445 -24.5 1 98.06 47 GLU B CA 1
ATOM 3250 C C . GLU B 1 47 ? -7.574 -7.664 -25.797 1 98.06 47 GLU B C 1
ATOM 3252 O O . GLU B 1 47 ? -7.598 -8.766 -26.375 1 98.06 47 GLU B O 1
ATOM 3257 N N . ILE B 1 48 ? -6.91 -6.668 -26.266 1 98.38 48 ILE B N 1
ATOM 3258 C CA . ILE B 1 48 ? -6.18 -6.754 -27.531 1 98.38 48 ILE B CA 1
ATOM 3259 C C . ILE B 1 48 ? -5.016 -7.73 -27.375 1 98.38 48 ILE B C 1
ATOM 3261 O O . ILE B 1 48 ? -4.777 -8.562 -28.266 1 98.38 48 ILE B O 1
ATOM 3265 N N . MET B 1 49 ? -4.305 -7.66 -26.25 1 98.25 49 MET B N 1
ATOM 3266 C CA . MET B 1 49 ? -3.146 -8.531 -26.062 1 98.25 49 MET B CA 1
ATOM 3267 C C . MET B 1 49 ? -3.578 -9.977 -25.875 1 98.25 49 MET B C 1
ATOM 3269 O O . MET B 1 49 ? -2.871 -10.898 -26.281 1 98.25 49 MET B O 1
ATOM 3273 N N . ARG B 1 50 ? -4.688 -10.164 -25.188 1 98.25 50 ARG B N 1
ATOM 3274 C CA . ARG B 1 50 ? -5.227 -11.508 -25.016 1 98.25 50 ARG B CA 1
ATOM 3275 C C . ARG B 1 50 ? -5.457 -12.18 -26.359 1 98.25 50 ARG B C 1
ATOM 3277 O O . ARG B 1 50 ? -4.965 -13.281 -26.609 1 98.25 50 ARG B O 1
ATOM 3284 N N . ARG B 1 51 ? -6.145 -11.523 -27.281 1 97.94 51 ARG B N 1
ATOM 3285 C CA . ARG B 1 51 ? -6.5 -12.078 -28.594 1 97.94 51 ARG B CA 1
ATOM 3286 C C . ARG B 1 51 ? -5.254 -12.352 -29.422 1 97.94 51 ARG B C 1
ATOM 3288 O O . ARG B 1 51 ? -5.133 -13.414 -30.031 1 97.94 51 ARG B O 1
ATOM 3295 N N . GLU B 1 52 ? -4.391 -11.43 -29.438 1 98.31 52 GLU B N 1
ATOM 3296 C CA . GLU B 1 52 ? -3.182 -11.562 -30.234 1 98.31 52 GLU B CA 1
ATOM 3297 C C . GLU B 1 52 ? -2.301 -12.695 -29.734 1 98.31 52 GLU B C 1
ATOM 3299 O O . GLU B 1 52 ? -1.762 -13.477 -30.531 1 98.31 52 GLU B O 1
ATOM 3304 N N . SER B 1 53 ? -2.15 -12.75 -28.453 1 98.56 53 SER B N 1
ATOM 3305 C CA . SER B 1 53 ? -1.3 -13.781 -27.859 1 98.56 53 SER B CA 1
ATOM 3306 C C . SER B 1 53 ? -1.878 -15.172 -28.094 1 98.56 53 SER B C 1
ATOM 3308 O O . SER B 1 53 ? -1.146 -16.109 -28.438 1 98.56 53 SER B O 1
ATOM 3310 N N . GLU B 1 54 ? -3.152 -15.312 -27.875 1 97.94 54 GLU B N 1
ATOM 3311 C CA . GLU B 1 54 ? -3.811 -16.609 -28.062 1 97.94 54 GLU B CA 1
ATOM 3312 C C . GLU B 1 54 ? -3.676 -17.078 -29.5 1 97.94 54 GLU B C 1
ATOM 3314 O O . GLU B 1 54 ? -3.359 -18.25 -29.75 1 97.94 54 GLU B O 1
ATOM 3319 N N . THR B 1 55 ? -3.904 -16.203 -30.391 1 97.75 55 THR B N 1
ATOM 3320 C CA . THR B 1 55 ? -3.771 -16.547 -31.797 1 97.75 55 THR B CA 1
ATOM 3321 C C . THR B 1 55 ? -2.34 -16.953 -32.125 1 97.75 55 THR B C 1
ATOM 3323 O O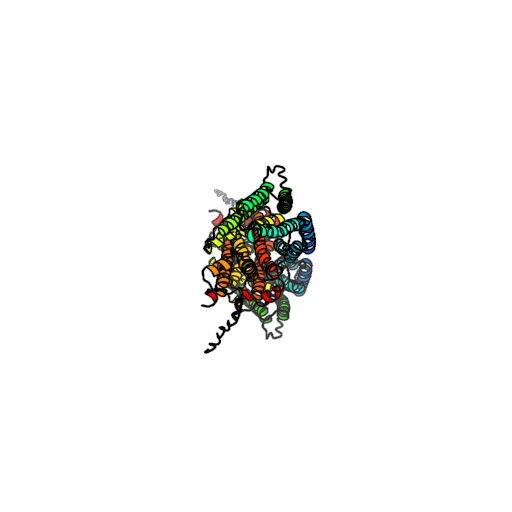 . THR B 1 55 ? -2.119 -17.969 -32.812 1 97.75 55 THR B O 1
ATOM 3326 N N . TRP B 1 56 ? -1.443 -16.234 -31.688 1 98.25 56 TRP B N 1
ATOM 3327 C CA . TRP B 1 56 ? -0.03 -16.453 -31.969 1 98.25 56 TRP B CA 1
ATOM 3328 C C . TRP B 1 56 ? 0.424 -17.812 -31.438 1 98.25 56 TRP B C 1
ATOM 3330 O O . TRP B 1 56 ? 1.012 -18.609 -32.188 1 98.25 56 TRP B O 1
ATOM 3340 N N . ILE B 1 57 ? 0.162 -18.109 -30.188 1 97.94 57 ILE B N 1
ATOM 3341 C CA . ILE B 1 57 ? 0.672 -19.344 -29.594 1 97.94 57 ILE B CA 1
ATOM 3342 C C . ILE B 1 57 ? -0.027 -20.547 -30.219 1 97.94 57 ILE B C 1
ATOM 3344 O O . ILE B 1 57 ? 0.582 -21.609 -30.391 1 97.94 57 ILE B O 1
ATOM 3348 N N . CYS B 1 58 ? -1.324 -20.422 -30.531 1 97.12 58 CYS B N 1
ATOM 3349 C CA . CYS B 1 58 ? -2.045 -21.5 -31.188 1 97.12 58 CYS B CA 1
ATOM 3350 C C . CYS B 1 58 ? -1.432 -21.812 -32.562 1 97.12 58 CYS B C 1
ATOM 3352 O O . CYS B 1 58 ? -1.334 -22.984 -32.938 1 97.12 58 CYS B O 1
ATOM 3354 N N . ASN B 1 59 ? -1.01 -20.797 -33.219 1 96.31 59 ASN B N 1
ATOM 3355 C CA . ASN B 1 59 ? -0.377 -20.984 -34.531 1 96.31 59 ASN B CA 1
ATOM 3356 C C . ASN B 1 59 ? 1.014 -21.594 -34.375 1 96.31 59 ASN B C 1
ATOM 3358 O O . ASN B 1 59 ? 1.354 -22.531 -35.094 1 96.31 59 ASN B O 1
ATOM 3362 N N . VAL B 1 60 ? 1.805 -21.094 -33.5 1 95.56 60 VAL B N 1
ATOM 3363 C CA . VAL B 1 60 ? 3.182 -21.547 -33.312 1 95.56 60 VAL B CA 1
ATOM 3364 C C . VAL B 1 60 ? 3.195 -23 -32.844 1 95.56 60 VAL B C 1
ATOM 3366 O O . VAL B 1 60 ? 4.027 -23.797 -33.281 1 95.56 60 VAL B O 1
ATOM 3369 N N . CYS B 1 61 ? 2.232 -23.344 -31.984 1 95.12 61 CYS B N 1
ATOM 3370 C CA . CYS B 1 61 ? 2.229 -24.688 -31.391 1 95.12 61 CYS B CA 1
ATOM 3371 C C . CYS B 1 61 ? 1.301 -25.625 -32.156 1 95.12 61 CYS B C 1
ATOM 3373 O O . CYS B 1 61 ? 1.234 -26.812 -31.859 1 95.12 61 CYS B O 1
ATOM 3375 N N . SER B 1 62 ? 0.585 -25.125 -33.094 1 94.38 62 SER B N 1
ATOM 3376 C CA . SER B 1 62 ? -0.391 -25.891 -33.844 1 94.38 62 SER B CA 1
ATOM 3377 C C . SER B 1 62 ? -1.325 -26.656 -32.938 1 94.38 62 SER B C 1
ATOM 3379 O O . SER B 1 62 ? -1.492 -27.875 -33.062 1 94.38 62 SER B O 1
ATOM 3381 N N . PHE B 1 63 ? -1.876 -25.938 -32.031 1 93.81 63 PHE B N 1
ATOM 3382 C CA . PHE B 1 63 ? -2.781 -26.562 -31.062 1 93.81 63 PHE B CA 1
ATOM 3383 C C . PHE B 1 63 ? -4.047 -27.062 -31.75 1 93.81 63 PHE B C 1
ATOM 3385 O O . PHE B 1 63 ? -4.539 -26.422 -32.688 1 93.81 63 PHE B O 1
ATOM 3392 N N . ASP B 1 64 ? -4.555 -28.203 -31.312 1 94.44 64 ASP B N 1
ATOM 3393 C CA . ASP B 1 64 ? -5.852 -28.672 -31.797 1 94.44 64 ASP B CA 1
ATOM 3394 C C . ASP B 1 64 ? -6.988 -27.859 -31.188 1 94.44 64 ASP B C 1
ATOM 3396 O O . ASP B 1 64 ? -6.754 -26.984 -30.359 1 94.44 64 ASP B O 1
ATOM 3400 N N . GLU B 1 65 ? -8.133 -28.094 -31.594 1 94.69 65 GLU B N 1
ATOM 3401 C CA . GLU B 1 65 ? -9.305 -27.312 -31.188 1 94.69 65 GLU B CA 1
ATOM 3402 C C . GLU B 1 65 ? -9.539 -27.406 -29.688 1 94.69 65 GLU B C 1
ATOM 3404 O O . GLU B 1 65 ? -9.914 -26.422 -29.047 1 94.69 65 GLU B O 1
ATOM 3409 N N . ARG B 1 66 ? -9.312 -28.516 -29.203 1 93.12 66 ARG B N 1
ATOM 3410 C CA . ARG B 1 66 ? -9.531 -28.719 -27.781 1 93.12 66 ARG B CA 1
ATOM 3411 C C . ARG B 1 66 ? -8.539 -27.922 -26.953 1 93.12 66 ARG B C 1
ATOM 3413 O O . ARG B 1 66 ? -8.93 -27.234 -26 1 93.12 66 ARG B O 1
ATOM 3420 N N . THR B 1 67 ? -7.309 -28 -27.312 1 92.81 67 THR B N 1
ATOM 3421 C CA . THR B 1 67 ? -6.262 -27.266 -26.609 1 92.81 67 THR B CA 1
ATOM 3422 C C . THR B 1 67 ? -6.484 -25.766 -26.719 1 92.81 67 THR B C 1
ATOM 3424 O O . THR B 1 67 ? -6.254 -25.031 -25.75 1 92.81 67 THR B O 1
ATOM 3427 N N . GLU B 1 68 ? -6.895 -25.344 -27.859 1 95.62 68 GLU B N 1
ATOM 3428 C CA . GLU B 1 68 ? -7.191 -23.922 -28.062 1 95.62 68 GLU B CA 1
ATOM 3429 C C . GLU B 1 68 ? -8.328 -23.469 -27.156 1 95.62 68 GLU B C 1
ATOM 3431 O O . GLU B 1 68 ? -8.266 -22.375 -26.578 1 95.62 68 GLU B O 1
ATOM 3436 N N . ARG B 1 69 ? -9.328 -24.281 -27.062 1 95 69 ARG B N 1
ATOM 3437 C CA . ARG B 1 69 ? -10.469 -23.938 -26.203 1 95 69 ARG B CA 1
ATOM 3438 C C . ARG B 1 69 ? -10.047 -23.844 -24.75 1 95 69 ARG B C 1
ATOM 3440 O O . ARG B 1 69 ? -10.484 -22.938 -24.031 1 95 69 ARG B O 1
ATOM 3447 N N . VAL B 1 70 ? -9.234 -24.734 -24.344 1 93.81 70 VAL B N 1
ATOM 3448 C CA . VAL B 1 70 ? -8.766 -24.75 -22.969 1 93.81 70 VAL B CA 1
ATOM 3449 C C . VAL B 1 70 ? -7.934 -23.5 -22.688 1 93.81 70 VAL B C 1
ATOM 3451 O O . VAL B 1 70 ? -8.07 -22.875 -21.641 1 93.81 70 VAL B O 1
ATOM 3454 N N . LEU B 1 71 ? -7.086 -23.188 -23.656 1 95.75 71 LEU B N 1
ATOM 3455 C CA . LEU B 1 71 ? -6.246 -22 -23.531 1 95.75 71 LEU B CA 1
ATOM 3456 C C . LEU B 1 71 ? -7.102 -20.75 -23.375 1 95.75 71 LEU B C 1
ATOM 3458 O O . LEU B 1 71 ? -6.832 -19.906 -22.516 1 95.75 71 LEU B O 1
ATOM 3462 N N . LYS B 1 72 ? -8.117 -20.625 -24.156 1 95.44 72 LYS B N 1
ATOM 3463 C CA . LYS B 1 72 ? -9 -19.453 -24.141 1 95.44 72 LYS B CA 1
ATOM 3464 C C . LYS B 1 72 ? -9.805 -19.391 -22.844 1 95.44 72 LYS B C 1
ATOM 3466 O O . LYS B 1 72 ? -9.992 -18.312 -22.281 1 95.44 72 LYS B O 1
ATOM 3471 N N . LYS B 1 73 ? -10.219 -20.562 -22.375 1 94.81 73 LYS B N 1
ATOM 3472 C CA . LYS B 1 73 ? -10.969 -20.609 -21.125 1 94.81 73 LYS B CA 1
ATOM 3473 C C . LYS B 1 73 ? -10.086 -20.281 -19.922 1 94.81 73 LYS B C 1
ATOM 3475 O O . LYS B 1 73 ? -10.555 -19.703 -18.938 1 94.81 73 LYS B O 1
ATOM 3480 N N . THR B 1 74 ? -8.867 -20.625 -20.031 1 95.88 74 THR B N 1
ATOM 3481 C CA . THR B 1 74 ? -7.918 -20.344 -18.969 1 95.88 74 THR B CA 1
ATOM 3482 C C . THR B 1 74 ? -7.707 -18.828 -18.828 1 95.88 74 THR B C 1
ATOM 3484 O O . THR B 1 74 ? -7.676 -18.297 -17.719 1 95.88 74 THR B O 1
ATOM 3487 N N . ASP B 1 75 ? -7.574 -18.094 -19.984 1 97.06 75 ASP B N 1
ATOM 3488 C CA . ASP B 1 75 ? -7.473 -16.641 -20.047 1 97.06 75 ASP B CA 1
ATOM 3489 C C . ASP B 1 75 ? -6.422 -16.109 -19.078 1 97.06 75 ASP B C 1
ATOM 3491 O O . ASP B 1 75 ? -6.707 -15.227 -18.266 1 97.06 75 ASP B O 1
ATOM 3495 N N . PHE B 1 76 ? -5.23 -16.656 -19.156 1 97.56 76 PHE B N 1
ATOM 3496 C CA . PHE B 1 76 ? -4.18 -16.219 -18.25 1 97.56 76 PHE B CA 1
ATOM 3497 C C . PHE B 1 76 ? -3.775 -14.781 -18.547 1 97.56 76 PHE B C 1
ATOM 3499 O O . PHE B 1 76 ? -3.115 -14.133 -17.719 1 97.56 76 PHE B O 1
ATOM 3506 N N . ALA B 1 77 ? -4.211 -14.258 -19.672 1 98.56 77 ALA B N 1
ATOM 3507 C CA . ALA B 1 77 ? -4.004 -12.852 -20 1 98.56 77 ALA B CA 1
ATOM 3508 C C . ALA B 1 77 ? -4.613 -11.945 -18.938 1 98.56 77 ALA B C 1
ATOM 3510 O O . ALA B 1 77 ? -4.074 -10.883 -18.625 1 98.56 77 ALA B O 1
ATOM 3511 N N . TYR B 1 78 ? -5.766 -12.375 -18.422 1 98.69 78 TYR B N 1
ATOM 3512 C CA . TYR B 1 78 ? -6.402 -11.609 -17.359 1 98.69 78 TYR B CA 1
ATOM 3513 C C . TYR B 1 78 ? -5.512 -11.547 -16.125 1 98.69 78 TYR B C 1
ATOM 3515 O O . TYR B 1 78 ? -5.324 -10.477 -15.539 1 98.69 78 TYR B O 1
ATOM 3523 N N . PHE B 1 79 ? -4.918 -12.672 -15.719 1 98.75 79 PHE B N 1
ATOM 3524 C CA . PHE B 1 79 ? -3.953 -12.727 -14.625 1 98.75 79 PHE B CA 1
ATOM 3525 C C . PHE B 1 79 ? -2.812 -11.742 -14.859 1 98.75 79 PHE B C 1
ATOM 3527 O O . PHE B 1 79 ? -2.5 -10.93 -13.992 1 98.75 79 PHE B O 1
ATOM 3534 N N . CYS B 1 80 ? -2.236 -11.773 -16.047 1 98.88 80 CYS B N 1
ATOM 3535 C CA . CYS B 1 80 ? -1.089 -10.945 -16.406 1 98.88 80 CYS B CA 1
ATOM 3536 C C . CYS B 1 80 ? -1.451 -9.469 -16.375 1 98.88 80 CYS B C 1
ATOM 3538 O O . CYS B 1 80 ? -0.641 -8.633 -15.961 1 98.88 80 CYS B O 1
ATOM 3540 N N . SER B 1 81 ? -2.652 -9.164 -16.734 1 98.88 81 SER B N 1
ATOM 3541 C CA . SER B 1 81 ? -3.096 -7.773 -16.828 1 98.88 81 SER B CA 1
ATOM 3542 C C . SER B 1 81 ? -3.305 -7.172 -15.438 1 98.88 81 SER B C 1
ATOM 3544 O O . SER B 1 81 ? -3.264 -5.953 -15.273 1 98.88 81 SER B O 1
ATOM 3546 N N . ILE B 1 82 ? -3.594 -8.016 -14.477 1 98.88 82 ILE B N 1
ATOM 3547 C CA . ILE B 1 82 ? -3.67 -7.559 -13.086 1 98.88 82 ILE B CA 1
ATOM 3548 C C . ILE B 1 82 ? -2.264 -7.449 -12.508 1 98.88 82 ILE B C 1
ATOM 3550 O O . ILE B 1 82 ? -1.967 -6.516 -11.758 1 98.88 82 ILE B O 1
ATOM 3554 N N . ALA B 1 83 ? -1.346 -8.375 -12.875 1 98.88 83 ALA B N 1
ATOM 3555 C CA . ALA B 1 83 ? 0.016 -8.422 -12.352 1 98.88 83 ALA B CA 1
ATOM 3556 C C . ALA B 1 83 ? 0.81 -7.191 -12.789 1 98.88 83 ALA B C 1
ATOM 3558 O O . ALA B 1 83 ? 1.627 -6.668 -12.023 1 98.88 83 ALA B O 1
ATOM 3559 N N . VAL B 1 84 ? 0.542 -6.727 -14.039 1 98.88 84 VAL B N 1
ATOM 3560 C CA . VAL B 1 84 ? 1.292 -5.594 -14.57 1 98.88 84 VAL B CA 1
ATOM 3561 C C . VAL B 1 84 ? 0.329 -4.574 -15.172 1 98.88 84 VAL B C 1
ATOM 3563 O O . VAL B 1 84 ? 0.391 -4.289 -16.375 1 98.88 84 VAL B O 1
ATOM 3566 N N . PRO B 1 85 ? -0.426 -3.904 -14.328 1 98.75 85 PRO B N 1
ATOM 3567 C CA . PRO B 1 85 ? -1.542 -3.068 -14.781 1 98.75 85 PRO B CA 1
ATOM 3568 C C . PRO B 1 85 ? -1.08 -1.829 -15.539 1 98.75 85 PRO B C 1
ATOM 3570 O O . PRO B 1 85 ? -1.863 -1.225 -16.281 1 98.75 85 PRO B O 1
ATOM 3573 N N . HIS B 1 86 ? 0.207 -1.451 -15.469 1 98.06 86 HIS B N 1
ATOM 3574 C CA . HIS B 1 86 ? 0.67 -0.212 -16.078 1 98.06 86 HIS B CA 1
ATOM 3575 C C . HIS B 1 86 ? 1.681 -0.491 -17.188 1 98.06 86 HIS B C 1
ATOM 3577 O O . HIS B 1 86 ? 2.299 0.435 -17.719 1 98.06 86 HIS B O 1
ATOM 3583 N N . ALA B 1 87 ? 1.876 -1.711 -17.469 1 98.62 87 ALA B N 1
ATOM 3584 C CA . ALA B 1 87 ? 2.822 -2.068 -18.516 1 98.62 87 ALA B CA 1
ATOM 3585 C C . ALA B 1 87 ? 2.355 -1.551 -19.875 1 98.62 87 ALA B C 1
ATOM 3587 O O . ALA B 1 87 ? 1.154 -1.513 -20.156 1 98.62 87 ALA B O 1
ATOM 3588 N N . SER B 1 88 ? 3.271 -1.193 -20.719 1 98.31 88 SER B N 1
ATOM 3589 C CA . SER B 1 88 ? 2.953 -0.832 -22.094 1 98.31 88 SER B CA 1
ATOM 3590 C C . SER B 1 88 ? 2.48 -2.045 -22.891 1 98.31 88 SER B C 1
ATOM 3592 O O . SER B 1 88 ? 2.658 -3.184 -22.453 1 98.31 88 SER B O 1
ATOM 3594 N N . PRO B 1 89 ? 1.909 -1.812 -24.016 1 98.31 89 PRO B N 1
ATOM 3595 C CA . PRO B 1 89 ? 1.403 -2.926 -24.812 1 98.31 89 PRO B CA 1
ATOM 3596 C C . PRO B 1 89 ? 2.486 -3.945 -25.156 1 98.31 89 PRO B C 1
ATOM 3598 O O . PRO B 1 89 ? 2.244 -5.152 -25.094 1 98.31 89 PRO B O 1
ATOM 3601 N N . GLU B 1 90 ? 3.617 -3.469 -25.484 1 98.06 90 GLU B N 1
ATOM 3602 C CA . GLU B 1 90 ? 4.703 -4.359 -25.875 1 98.06 90 GLU B CA 1
ATOM 3603 C C . GLU B 1 90 ? 5.113 -5.273 -24.734 1 98.06 90 GLU B C 1
ATOM 3605 O O . GLU B 1 90 ? 5.266 -6.48 -24.906 1 98.06 90 GLU B O 1
ATOM 3610 N N . GLU B 1 91 ? 5.297 -4.707 -23.578 1 98.62 91 GLU B N 1
ATOM 3611 C CA . GLU B 1 91 ? 5.691 -5.488 -22.422 1 98.62 91 GLU B CA 1
ATOM 3612 C C . GLU B 1 91 ? 4.562 -6.414 -21.969 1 98.62 91 GLU B C 1
ATOM 3614 O O . GLU B 1 91 ? 4.809 -7.555 -21.578 1 98.62 91 GLU B O 1
ATOM 3619 N N . LEU B 1 92 ? 3.346 -5.875 -21.984 1 98.88 92 LEU B N 1
ATOM 3620 C CA . LEU B 1 92 ? 2.217 -6.719 -21.609 1 98.88 92 LEU B CA 1
ATOM 3621 C C . LEU B 1 92 ? 2.123 -7.93 -22.531 1 98.88 92 LEU B C 1
ATOM 3623 O O . LEU B 1 92 ? 1.854 -9.047 -22.078 1 98.88 92 LEU B O 1
ATOM 3627 N N . ARG B 1 93 ? 2.355 -7.719 -23.875 1 98.75 93 ARG B N 1
ATOM 3628 C CA . ARG B 1 93 ? 2.34 -8.805 -24.844 1 98.75 93 ARG B CA 1
ATOM 3629 C C . ARG B 1 93 ? 3.324 -9.906 -24.453 1 98.75 93 ARG B C 1
ATOM 3631 O O . ARG B 1 93 ? 2.984 -11.094 -24.484 1 98.75 93 ARG B O 1
ATOM 3638 N N . THR B 1 94 ? 4.465 -9.508 -24.078 1 98.75 94 THR B N 1
ATOM 3639 C CA . THR B 1 94 ? 5.5 -10.453 -23.688 1 98.75 94 THR B CA 1
ATOM 3640 C C . THR B 1 94 ? 5.07 -11.242 -22.453 1 98.75 94 THR B C 1
ATOM 3642 O O . THR B 1 94 ? 5.211 -12.469 -22.406 1 98.75 94 THR B O 1
ATOM 3645 N N . VAL B 1 95 ? 4.527 -10.586 -21.453 1 98.88 95 VAL B N 1
ATOM 3646 C CA . VAL B 1 95 ? 4.109 -11.227 -20.203 1 98.88 95 VAL B CA 1
ATOM 3647 C C . VAL B 1 95 ? 2.945 -12.18 -20.484 1 98.88 95 VAL B C 1
ATOM 3649 O O . VAL B 1 95 ? 2.908 -13.289 -19.953 1 98.88 95 VAL B O 1
ATOM 3652 N N . VAL B 1 96 ? 2.023 -11.766 -21.312 1 98.81 96 VAL B N 1
ATOM 3653 C CA . VAL B 1 96 ? 0.861 -12.578 -21.641 1 98.81 96 VAL B CA 1
ATOM 3654 C C . VAL B 1 96 ? 1.302 -13.812 -22.422 1 98.81 96 VAL B C 1
ATOM 3656 O O . VAL B 1 96 ? 0.779 -14.914 -22.219 1 98.81 96 VAL B O 1
ATOM 3659 N N . ASP B 1 97 ? 2.225 -13.633 -23.375 1 98.75 97 ASP B N 1
ATOM 3660 C CA . ASP B 1 97 ? 2.754 -14.781 -24.109 1 98.75 97 ASP B CA 1
ATOM 3661 C C . ASP B 1 97 ? 3.377 -15.805 -23.156 1 98.75 97 ASP B C 1
ATOM 3663 O O . ASP B 1 97 ? 3.172 -17 -23.312 1 98.75 97 ASP B O 1
ATOM 3667 N N . TRP B 1 98 ? 4.168 -15.336 -22.203 1 98.62 98 TRP B N 1
ATOM 3668 C CA . TRP B 1 98 ? 4.719 -16.234 -21.188 1 98.62 98 TRP B CA 1
ATOM 3669 C C . TRP B 1 98 ? 3.605 -16.922 -20.406 1 98.62 98 TRP B C 1
ATOM 3671 O O . TRP B 1 98 ? 3.684 -18.125 -20.125 1 98.62 98 TRP B O 1
ATOM 3681 N N . GLY B 1 99 ? 2.621 -16.125 -19.984 1 98.25 99 GLY B N 1
ATOM 3682 C CA . GLY B 1 99 ? 1.498 -16.656 -19.234 1 98.25 99 GLY B CA 1
ATOM 3683 C C . GLY B 1 99 ? 0.748 -17.75 -19.969 1 98.25 99 GLY B C 1
ATOM 3684 O O . GLY B 1 99 ? 0.389 -18.781 -19.375 1 98.25 99 GLY B O 1
ATOM 3685 N N . ASN B 1 100 ? 0.499 -17.547 -21.219 1 97.69 100 ASN B N 1
ATOM 3686 C CA . ASN B 1 100 ? -0.211 -18.547 -22.016 1 97.69 100 ASN B CA 1
ATOM 3687 C C . ASN B 1 100 ? 0.646 -19.781 -22.266 1 97.69 100 ASN B C 1
ATOM 3689 O O . ASN B 1 100 ? 0.122 -20.859 -22.578 1 97.69 100 ASN B O 1
ATOM 3693 N N . TRP B 1 101 ? 1.911 -19.609 -22.156 1 97.31 101 TRP B N 1
ATOM 3694 C CA . TRP B 1 101 ? 2.867 -20.703 -22.359 1 97.31 101 TRP B CA 1
ATOM 3695 C C . TRP B 1 101 ? 2.961 -21.578 -21.109 1 97.31 101 TRP B C 1
ATOM 3697 O O . TRP B 1 101 ? 3.088 -22.797 -21.203 1 97.31 101 TRP B O 1
ATOM 3707 N N . VAL B 1 102 ? 2.869 -21.016 -19.906 1 96.25 102 VAL B N 1
ATOM 3708 C CA . VAL B 1 102 ? 3.293 -21.656 -18.672 1 96.25 102 VAL B CA 1
ATOM 3709 C C . VAL B 1 102 ? 2.393 -22.859 -18.375 1 96.25 102 VAL B C 1
ATOM 3711 O O . VAL B 1 102 ? 2.863 -23.891 -17.906 1 96.25 102 VAL B O 1
ATOM 3714 N N . PHE B 1 103 ? 1.075 -22.781 -18.672 1 90.75 103 PHE B N 1
ATOM 3715 C CA . PHE B 1 103 ? 0.183 -23.875 -18.297 1 90.75 103 PHE B CA 1
ATOM 3716 C C . PHE B 1 103 ? 0.391 -25.062 -19.219 1 90.75 103 PHE B C 1
ATOM 3718 O O . PHE B 1 103 ? 0.519 -26.203 -18.75 1 90.75 103 PHE B O 1
ATOM 3725 N N . PRO B 1 104 ? 0.442 -24.859 -20.578 1 92.88 104 PRO B N 1
ATOM 3726 C CA . PRO B 1 104 ? 0.772 -26 -21.438 1 92.88 104 PRO B CA 1
ATOM 3727 C C . PRO B 1 104 ? 2.111 -26.641 -21.078 1 92.88 104 PRO B C 1
ATOM 3729 O O . PRO B 1 104 ? 2.275 -27.859 -21.203 1 92.88 104 PRO B O 1
ATOM 3732 N N . PHE B 1 105 ? 3.041 -25.891 -20.672 1 94.38 105 PHE B N 1
ATOM 3733 C CA . PHE B 1 105 ? 4.344 -26.391 -20.266 1 94.38 105 PHE B CA 1
ATOM 3734 C C . PHE B 1 105 ? 4.238 -27.172 -18.953 1 94.38 105 PHE B C 1
ATOM 3736 O O . PHE B 1 105 ? 4.676 -28.312 -18.859 1 94.38 105 PHE B O 1
ATOM 3743 N N . ASP B 1 106 ? 3.643 -26.547 -17.953 1 92.25 106 ASP B N 1
ATOM 3744 C CA . ASP B 1 106 ? 3.498 -27.109 -16.609 1 92.25 106 ASP B CA 1
ATOM 3745 C C . ASP B 1 106 ? 2.672 -28.391 -16.641 1 92.25 106 ASP B C 1
ATOM 3747 O O . ASP B 1 106 ? 2.959 -29.344 -15.898 1 92.25 106 ASP B O 1
ATOM 3751 N N . ASP B 1 107 ? 1.653 -28.406 -17.438 1 89.06 107 ASP B N 1
ATOM 3752 C CA . ASP B 1 107 ? 0.74 -29.547 -17.5 1 89.06 107 ASP B CA 1
ATOM 3753 C C . ASP B 1 107 ? 1.451 -30.797 -18.016 1 89.06 107 ASP B C 1
ATOM 3755 O O . ASP B 1 107 ? 1.011 -31.922 -17.75 1 89.06 107 ASP B O 1
ATOM 3759 N N . GLN B 1 108 ? 2.566 -30.625 -18.75 1 90.31 108 GLN B N 1
ATOM 3760 C CA . GLN B 1 108 ? 3.34 -31.781 -19.188 1 90.31 108 GLN B CA 1
ATOM 3761 C C . GLN B 1 108 ? 3.889 -32.562 -18 1 90.31 108 GLN B C 1
ATOM 3763 O O . GLN B 1 108 ? 4.004 -33.781 -18.062 1 90.31 108 GLN B O 1
ATOM 3768 N N . PHE B 1 109 ? 4.18 -31.859 -16.953 1 90.19 109 PHE B N 1
ATOM 3769 C CA . PHE B 1 109 ? 4.785 -32.469 -15.773 1 90.19 109 PHE B CA 1
ATOM 3770 C C . PHE B 1 109 ? 3.719 -33.031 -14.836 1 90.19 109 PHE B C 1
ATOM 3772 O O . PHE B 1 109 ? 3.965 -33.969 -14.094 1 90.19 109 PHE B O 1
ATOM 3779 N N . ASP B 1 110 ? 2.568 -32.406 -14.797 1 84.62 110 ASP B N 1
ATOM 3780 C CA . ASP B 1 110 ? 1.533 -32.688 -13.812 1 84.62 110 ASP B CA 1
ATOM 3781 C C . ASP B 1 110 ? 0.665 -33.875 -14.281 1 84.62 110 ASP B C 1
ATOM 3783 O O . ASP B 1 110 ? 0.433 -34.812 -13.523 1 84.62 110 ASP B O 1
ATOM 3787 N N . ASN B 1 111 ? 0.133 -33.781 -15.469 1 79.44 111 ASN B N 1
ATOM 3788 C CA . ASN B 1 111 ? -0.828 -34.781 -15.914 1 79.44 111 ASN B CA 1
ATOM 3789 C C . ASN B 1 111 ? -0.569 -35.188 -17.359 1 79.44 111 ASN B C 1
ATOM 3791 O O . ASN B 1 111 ? -1.394 -35.875 -17.969 1 79.44 111 ASN B O 1
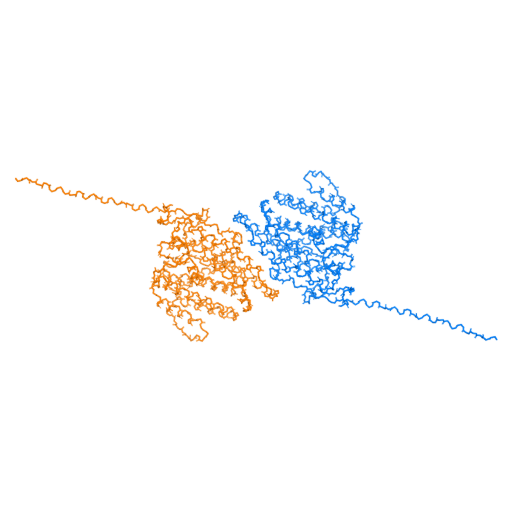ATOM 3795 N N . GLY B 1 112 ? 0.592 -34.75 -17.844 1 84.62 112 GLY B N 1
ATOM 3796 C CA . GLY B 1 112 ? 0.94 -35.125 -19.203 1 84.62 112 GLY B CA 1
ATOM 3797 C C . GLY B 1 112 ? 1.949 -36.25 -19.281 1 84.62 112 GLY B C 1
ATOM 3798 O O . GLY B 1 112 ? 2.023 -37.094 -18.391 1 84.62 112 GLY B O 1
ATOM 3799 N N . GLY B 1 113 ? 2.523 -36.281 -20.438 1 84.75 113 GLY B N 1
ATOM 3800 C CA . GLY B 1 113 ? 3.387 -37.406 -20.766 1 84.75 113 GLY B CA 1
ATOM 3801 C C . GLY B 1 113 ? 4.637 -37.469 -19.906 1 84.75 113 GLY B C 1
ATOM 3802 O O . GLY B 1 113 ? 5.309 -38.5 -19.859 1 84.75 113 GLY B O 1
ATOM 3803 N N . LEU B 1 114 ? 4.91 -36.469 -19.125 1 89.75 114 LEU B N 1
ATOM 3804 C CA . LEU B 1 114 ? 6.16 -36.406 -18.375 1 89.75 114 LEU B CA 1
ATOM 3805 C C . LEU B 1 114 ? 5.918 -36.656 -16.891 1 89.75 114 LEU B C 1
ATOM 3807 O O . LEU B 1 114 ? 6.867 -36.688 -16.094 1 89.75 114 LEU B O 1
ATOM 3811 N N . LYS B 1 115 ? 4.758 -36.812 -16.484 1 86.06 115 LYS B N 1
ATOM 3812 C CA . LYS B 1 115 ? 4.363 -36.875 -15.078 1 86.06 115 LYS B CA 1
ATOM 3813 C C . LYS B 1 115 ? 5.129 -37.969 -14.344 1 86.06 115 LYS B C 1
ATOM 3815 O O . LYS B 1 115 ? 5.422 -37.812 -13.156 1 86.06 115 LYS B O 1
ATOM 3820 N N . ASP B 1 116 ? 5.488 -39.031 -15.047 1 86.38 116 ASP B N 1
ATOM 3821 C CA . ASP B 1 116 ? 6.156 -40.156 -14.406 1 86.38 116 ASP B CA 1
ATOM 3822 C C . ASP B 1 116 ? 7.492 -40.469 -15.078 1 86.38 116 ASP B C 1
ATOM 3824 O O . ASP B 1 116 ? 7.977 -41.594 -15.031 1 86.38 116 ASP B O 1
ATOM 3828 N N . ASP B 1 117 ? 8.031 -39.531 -15.766 1 91.94 117 ASP B N 1
ATOM 3829 C CA . ASP B 1 117 ? 9.273 -39.75 -16.5 1 91.94 117 ASP B CA 1
ATOM 3830 C C . ASP B 1 117 ? 10.273 -38.625 -16.219 1 91.94 117 ASP B C 1
ATOM 3832 O O . ASP B 1 117 ? 10.477 -37.75 -17.062 1 91.94 117 ASP B O 1
ATOM 3836 N N . PRO B 1 118 ? 10.969 -38.719 -15.078 1 93.12 118 PRO B N 1
ATOM 3837 C CA . PRO B 1 118 ? 11.891 -37.656 -14.68 1 93.12 118 PRO B CA 1
ATOM 3838 C C . PRO B 1 118 ? 13 -37.438 -15.711 1 93.12 118 PRO B C 1
ATOM 3840 O O . PRO B 1 118 ? 13.469 -36.281 -15.867 1 93.12 118 PRO B O 1
ATOM 3843 N N . GLU B 1 119 ? 13.383 -38.438 -16.391 1 94.44 119 GLU B N 1
ATOM 3844 C CA . GLU B 1 119 ? 14.453 -38.312 -17.375 1 94.44 119 GLU B CA 1
ATOM 3845 C C . GLU B 1 119 ? 14.008 -37.438 -18.547 1 94.44 119 GLU B C 1
ATOM 3847 O O . GLU B 1 119 ? 14.727 -36.531 -18.969 1 94.44 119 GLU B O 1
ATOM 3852 N N . ARG B 1 120 ? 12.852 -37.75 -19.062 1 94.06 120 ARG B N 1
ATOM 3853 C CA . ARG B 1 120 ? 12.336 -36.969 -20.172 1 94.06 120 ARG B CA 1
ATOM 3854 C C . ARG B 1 120 ? 11.992 -35.562 -19.734 1 94.06 120 ARG B C 1
ATOM 3856 O O . ARG B 1 120 ? 12.141 -34.594 -20.5 1 94.06 120 ARG B O 1
ATOM 3863 N N . ALA B 1 121 ? 11.516 -35.5 -18.5 1 94.44 121 ALA B N 1
ATOM 3864 C CA . ALA B 1 121 ? 11.266 -34.188 -17.938 1 94.44 121 ALA B CA 1
ATOM 3865 C C . ALA B 1 121 ? 12.539 -33.344 -17.906 1 94.44 121 ALA B C 1
ATOM 3867 O O . ALA B 1 121 ? 12.531 -32.156 -18.297 1 94.44 121 ALA B O 1
ATOM 3868 N N . GLN B 1 122 ? 13.633 -33.938 -17.469 1 95.38 122 GLN B N 1
ATOM 3869 C CA . GLN B 1 122 ? 14.922 -33.25 -17.391 1 95.38 122 GLN B CA 1
ATOM 3870 C C . GLN B 1 122 ? 15.398 -32.812 -18.781 1 95.38 122 GLN B C 1
ATOM 3872 O O . GLN B 1 122 ? 15.961 -31.734 -18.938 1 95.38 122 GLN B O 1
ATOM 3877 N N . GLU B 1 123 ? 15.156 -33.625 -19.734 1 93.75 123 GLU B N 1
ATOM 3878 C CA . GLU B 1 123 ? 15.562 -33.344 -21.094 1 93.75 123 GLU B CA 1
ATOM 3879 C C . GLU B 1 123 ? 14.852 -32.094 -21.625 1 93.75 123 GLU B C 1
ATOM 3881 O O . GLU B 1 123 ? 15.469 -31.234 -22.266 1 93.75 123 GLU B O 1
ATOM 3886 N N . LEU B 1 124 ? 13.578 -32.062 -21.391 1 92.38 124 LEU B N 1
ATOM 3887 C CA . LEU B 1 124 ? 12.805 -30.906 -21.828 1 92.38 124 LEU B CA 1
ATOM 3888 C C . LEU B 1 124 ? 13.312 -29.641 -21.156 1 92.38 124 LEU B C 1
ATOM 3890 O O . LEU B 1 124 ? 13.469 -28.609 -21.812 1 92.38 124 LEU B O 1
ATOM 3894 N N . VAL B 1 125 ? 13.609 -29.703 -19.875 1 94.25 125 VAL B N 1
ATOM 3895 C CA . VAL B 1 125 ? 14.086 -28.562 -19.094 1 94.25 125 VAL B CA 1
ATOM 3896 C C . VAL B 1 125 ? 15.461 -28.125 -19.609 1 94.25 125 VAL B C 1
ATOM 3898 O O . VAL B 1 125 ? 15.719 -26.938 -19.75 1 94.25 125 VAL B O 1
ATOM 3901 N N . ASP B 1 126 ? 16.281 -29.078 -19.859 1 93.19 126 ASP B N 1
ATOM 3902 C CA . ASP B 1 126 ? 17.594 -28.766 -20.391 1 93.19 126 ASP B CA 1
ATOM 3903 C C . ASP B 1 126 ? 17.5 -28.016 -21.719 1 93.19 126 ASP B C 1
ATOM 3905 O O . ASP B 1 126 ? 18.25 -27.062 -21.953 1 93.19 126 ASP B O 1
ATOM 3909 N N . ARG B 1 127 ? 16.609 -28.5 -22.547 1 91.06 127 ARG B N 1
ATOM 3910 C CA . ARG B 1 127 ? 16.406 -27.844 -23.844 1 91.06 127 ARG B CA 1
ATOM 3911 C C . ARG B 1 127 ? 15.914 -26.406 -23.672 1 91.06 127 ARG B C 1
ATOM 3913 O O . ARG B 1 127 ? 16.391 -25.5 -24.344 1 91.06 127 ARG B O 1
ATOM 3920 N N . LEU B 1 128 ? 15 -26.25 -22.781 1 93.25 128 LEU B N 1
ATOM 3921 C CA . LEU B 1 128 ? 14.438 -24.938 -22.531 1 93.25 128 LEU B CA 1
ATOM 3922 C C . LEU B 1 128 ? 15.508 -23.984 -22 1 93.25 128 LEU B C 1
ATOM 3924 O O . LEU B 1 128 ? 15.648 -22.859 -22.5 1 93.25 128 LEU B O 1
ATOM 3928 N N . LEU B 1 129 ? 16.312 -24.422 -21.016 1 93.31 129 LEU B N 1
ATOM 3929 C CA . LEU B 1 129 ? 17.297 -23.578 -20.359 1 93.31 129 LEU B CA 1
ATOM 3930 C C . LEU B 1 129 ? 18.484 -23.281 -21.266 1 93.31 129 LEU B C 1
ATOM 3932 O O . LEU B 1 129 ? 19.125 -22.234 -21.156 1 93.31 129 LEU B O 1
ATOM 3936 N N . ALA B 1 130 ? 18.75 -24.188 -22.156 1 90.62 130 ALA B N 1
ATOM 3937 C CA . ALA B 1 130 ? 19.812 -23.984 -23.125 1 90.62 130 ALA B CA 1
ATOM 3938 C C . ALA B 1 130 ? 19.531 -22.75 -24 1 90.62 130 ALA B C 1
ATOM 3940 O O . ALA B 1 130 ? 20.453 -22.047 -24.391 1 90.62 130 ALA B O 1
ATOM 3941 N N . GLY B 1 131 ? 18.266 -22.547 -24.266 1 88.12 131 GLY B N 1
ATOM 3942 C CA . GLY B 1 131 ? 17.891 -21.391 -25.062 1 88.12 131 GLY B CA 1
ATOM 3943 C C . GLY B 1 131 ? 18.109 -20.078 -24.359 1 88.12 131 GLY B C 1
ATOM 3944 O O . GLY B 1 131 ? 18.141 -19.016 -24.984 1 88.12 131 GLY B O 1
ATOM 3945 N N . MET B 1 132 ? 18.312 -20.094 -23.078 1 91 132 MET B N 1
ATOM 3946 C CA . MET B 1 132 ? 18.469 -18.875 -22.297 1 91 132 MET B CA 1
ATOM 3947 C C . MET B 1 132 ? 19.953 -18.578 -22.047 1 91 132 MET B C 1
ATOM 3949 O O . MET B 1 132 ? 20.297 -17.5 -21.547 1 91 132 MET B O 1
ATOM 3953 N N . ALA B 1 133 ? 20.844 -19.406 -22.375 1 83.06 133 ALA B N 1
ATOM 3954 C CA . ALA B 1 133 ? 22.297 -19.234 -22.188 1 83.06 133 ALA B CA 1
ATOM 3955 C C . ALA B 1 133 ? 22.844 -18.188 -23.141 1 83.06 133 ALA B C 1
ATOM 3957 O O . ALA B 1 133 ? 22.297 -17.984 -24.234 1 83.06 133 ALA B O 1
ATOM 3958 N N . GLU B 1 134 ? 23.766 -17.219 -22.641 1 69.12 134 GLU B N 1
ATOM 3959 C CA . GLU B 1 134 ? 24.375 -16.156 -23.438 1 69.12 134 GLU B CA 1
ATOM 3960 C C . GLU B 1 134 ? 25.031 -16.719 -24.688 1 69.12 134 GLU B C 1
ATOM 3962 O O . GLU B 1 134 ? 24.984 -16.094 -25.75 1 69.12 134 GLU B O 1
ATOM 3967 N N . ASP B 1 135 ? 25.969 -17.766 -24.438 1 60.12 135 ASP B N 1
ATOM 3968 C CA . ASP B 1 135 ? 26.703 -18.359 -25.562 1 60.12 135 ASP B CA 1
ATOM 3969 C C . ASP B 1 135 ? 25.812 -19.281 -26.375 1 60.12 135 ASP B C 1
ATOM 3971 O O . ASP B 1 135 ? 26.25 -20.359 -26.797 1 60.12 135 ASP B O 1
ATOM 3975 N N . LYS B 1 136 ? 24.578 -18.812 -26.344 1 59.78 136 LYS B N 1
ATOM 3976 C CA . LYS B 1 136 ? 23.609 -19.719 -26.953 1 59.78 136 LYS B CA 1
ATOM 3977 C C . LYS B 1 136 ? 23.984 -20 -28.406 1 59.78 136 LYS B C 1
ATOM 3979 O O . LYS B 1 136 ? 24.141 -19.078 -29.203 1 59.78 136 LYS B O 1
ATOM 3984 N N . GLY B 1 137 ? 24.828 -20.859 -28.594 1 48.22 137 GLY B N 1
ATOM 3985 C CA . GLY B 1 137 ? 24.828 -21.359 -29.969 1 48.22 137 GLY B CA 1
ATOM 3986 C C . GLY B 1 137 ? 23.438 -21.438 -30.562 1 48.22 137 GLY B C 1
ATOM 3987 O O . GLY B 1 137 ? 22.438 -21.328 -29.859 1 48.22 137 GLY B O 1
ATOM 3988 N N . GLN B 1 138 ? 23.312 -21.219 -31.781 1 46.34 138 GLN B N 1
ATOM 3989 C CA . GLN B 1 138 ? 22.094 -21.406 -32.562 1 46.34 138 GLN B CA 1
ATOM 3990 C C . GLN B 1 138 ? 21.266 -22.562 -32.031 1 46.34 138 GLN B C 1
ATOM 3992 O O . GLN B 1 138 ? 21.266 -23.656 -32.594 1 46.34 138 GLN B O 1
ATOM 3997 N N . SER B 1 139 ? 21.438 -22.984 -30.828 1 48.59 139 SER B N 1
ATOM 3998 C CA . SER B 1 139 ? 20.828 -24.266 -30.5 1 48.59 139 SER B CA 1
ATOM 3999 C C . SER B 1 139 ? 19.344 -24.281 -30.859 1 48.59 139 SER B C 1
ATOM 4001 O O . SER B 1 139 ? 18.578 -23.422 -30.422 1 48.59 139 SER B O 1
ATOM 4003 N N . HIS B 1 140 ? 19 -24.766 -32 1 50.91 140 HIS B N 1
ATOM 4004 C CA . HIS B 1 140 ? 17.938 -25.156 -32.906 1 50.91 140 HIS B CA 1
ATOM 4005 C C . HIS B 1 140 ? 16.906 -26.031 -32.219 1 50.91 140 HIS B C 1
ATOM 4007 O O . HIS B 1 140 ? 16.609 -27.141 -32.688 1 50.91 140 HIS B O 1
ATOM 4013 N N . TYR B 1 141 ? 16.875 -26.094 -30.953 1 57.22 141 TYR B N 1
ATOM 4014 C CA . TYR B 1 141 ? 15.867 -27.109 -30.672 1 57.22 141 TYR B CA 1
ATOM 4015 C C . TYR B 1 141 ? 14.484 -26.625 -31.078 1 57.22 141 TYR B C 1
ATOM 4017 O O . TYR B 1 141 ? 13.617 -26.375 -30.234 1 57.22 141 TYR B O 1
ATOM 4025 N N . GLU B 1 142 ? 14.477 -26.188 -32.438 1 61.81 142 GLU B N 1
ATOM 4026 C CA . GLU B 1 142 ? 13.336 -25.656 -33.188 1 61.81 142 GLU B CA 1
ATOM 4027 C C . GLU B 1 142 ? 12.219 -26.688 -33.281 1 61.81 142 GLU B C 1
ATOM 4029 O O . GLU B 1 142 ? 11.086 -26.359 -33.625 1 61.81 142 GLU B O 1
ATOM 4034 N N . GLU B 1 143 ? 12.578 -27.875 -32.688 1 75.75 143 GLU B N 1
ATOM 4035 C CA . GLU B 1 143 ? 11.523 -28.828 -33 1 75.75 143 GLU B CA 1
ATOM 4036 C C . GLU B 1 143 ? 10.422 -28.797 -31.938 1 75.75 143 GLU B C 1
ATOM 4038 O O . GLU B 1 143 ? 9.273 -29.125 -32.219 1 75.75 143 GLU B O 1
ATOM 4043 N N . ASP B 1 144 ? 10.695 -28.297 -30.766 1 88.06 144 ASP B N 1
ATOM 4044 C CA . ASP B 1 144 ? 9.695 -28.234 -29.703 1 88.06 144 ASP B CA 1
ATOM 4045 C C . ASP B 1 144 ? 9.016 -26.875 -29.672 1 88.06 144 ASP B C 1
ATOM 4047 O O . ASP B 1 144 ? 9.648 -25.859 -29.391 1 88.06 144 ASP B O 1
ATOM 4051 N N . SER B 1 145 ? 7.762 -26.922 -29.984 1 92.75 145 SER B N 1
ATOM 4052 C CA . SER B 1 145 ? 7.004 -25.688 -30.141 1 92.75 145 SER B CA 1
ATOM 4053 C C . SER B 1 145 ? 6.961 -24.891 -28.844 1 92.75 145 SER B C 1
ATOM 4055 O O . SER B 1 145 ? 7.047 -23.656 -28.859 1 92.75 145 SER B O 1
ATOM 4057 N N . LEU B 1 146 ? 6.863 -25.562 -27.734 1 93.31 146 LEU B N 1
ATOM 4058 C CA . LEU B 1 146 ? 6.812 -24.859 -26.453 1 93.31 146 LEU B CA 1
ATOM 4059 C C . LEU B 1 146 ? 8.148 -24.203 -26.141 1 93.31 146 LEU B C 1
ATOM 4061 O O . LEU B 1 146 ? 8.188 -23.109 -25.562 1 93.31 146 LEU B O 1
ATOM 4065 N N . VAL B 1 147 ? 9.227 -24.797 -26.5 1 94 147 VAL B N 1
ATOM 4066 C CA . VAL B 1 147 ? 10.555 -24.219 -26.328 1 94 147 VAL B CA 1
ATOM 4067 C C . VAL B 1 147 ? 10.703 -22.984 -27.219 1 94 147 VAL B C 1
ATOM 4069 O O . VAL B 1 147 ? 11.266 -21.984 -26.797 1 94 147 VAL B O 1
ATOM 4072 N N . ARG B 1 148 ? 10.141 -23.062 -28.422 1 93.81 148 ARG B N 1
ATOM 4073 C CA . ARG B 1 148 ? 10.195 -21.938 -29.344 1 93.81 148 ARG B CA 1
ATOM 4074 C C . ARG B 1 148 ? 9.445 -20.734 -28.781 1 93.81 148 ARG B C 1
ATOM 4076 O O . ARG B 1 148 ? 9.906 -19.594 -28.906 1 93.81 148 ARG B O 1
ATOM 4083 N N . VAL B 1 149 ? 8.289 -21.047 -28.25 1 95.81 149 VAL B N 1
ATOM 4084 C CA . VAL B 1 149 ? 7.496 -19.969 -27.641 1 95.81 149 VAL B CA 1
ATOM 4085 C C . VAL B 1 149 ? 8.281 -19.328 -26.516 1 95.81 149 VAL B C 1
ATOM 4087 O O . VAL B 1 149 ? 8.383 -18.094 -26.438 1 95.81 149 VAL B O 1
ATOM 4090 N N . HIS B 1 150 ? 8.852 -20.125 -25.641 1 96.5 150 HIS B N 1
ATOM 4091 C CA . HIS B 1 150 ? 9.609 -19.609 -24.516 1 96.5 150 HIS B CA 1
ATOM 4092 C C . HIS B 1 150 ? 10.828 -18.812 -24.984 1 96.5 150 HIS B C 1
ATOM 4094 O O . HIS B 1 150 ? 11.141 -17.75 -24.422 1 96.5 150 HIS B O 1
ATOM 4100 N N . ASN B 1 151 ? 11.523 -19.297 -25.969 1 94.12 151 ASN B N 1
ATOM 4101 C CA . ASN B 1 151 ? 12.68 -18.594 -26.5 1 94.12 151 ASN B CA 1
ATOM 4102 C C . ASN B 1 151 ? 12.297 -17.219 -27.047 1 94.12 151 ASN B C 1
ATOM 4104 O O . ASN B 1 151 ? 13.047 -16.25 -26.891 1 94.12 151 ASN B O 1
ATOM 4108 N N . SER B 1 152 ? 11.211 -17.203 -27.719 1 95.06 152 SER B N 1
ATOM 4109 C CA . SER B 1 152 ? 10.727 -15.93 -28.234 1 95.06 152 SER B CA 1
ATOM 4110 C C . SER B 1 152 ? 10.508 -14.93 -27.109 1 95.06 152 SER B C 1
ATOM 4112 O O . SER B 1 152 ? 10.883 -13.758 -27.219 1 95.06 152 SER B O 1
ATOM 4114 N N . VAL B 1 153 ? 9.883 -15.383 -26.031 1 96.88 153 VAL B N 1
ATOM 4115 C CA . VAL B 1 153 ? 9.641 -14.539 -24.859 1 96.88 153 VAL B CA 1
ATOM 4116 C C . VAL B 1 153 ? 10.969 -14.094 -24.25 1 96.88 153 VAL B C 1
ATOM 4118 O O . VAL B 1 153 ? 11.156 -12.914 -23.969 1 96.88 153 VAL B O 1
ATOM 4121 N N . TRP B 1 154 ? 11.875 -14.984 -24.109 1 96.5 154 TRP B N 1
ATOM 4122 C CA . TRP B 1 154 ? 13.18 -14.695 -23.516 1 96.5 154 TRP B CA 1
ATOM 4123 C C . TRP B 1 154 ? 13.938 -13.672 -24.359 1 96.5 154 TRP B C 1
ATOM 4125 O O . TRP B 1 154 ? 14.531 -12.742 -23.812 1 96.5 154 TRP B O 1
ATOM 4135 N N . ASP B 1 155 ? 13.891 -13.812 -25.641 1 94.94 155 ASP B N 1
ATOM 4136 C CA . ASP B 1 155 ? 14.594 -12.898 -26.531 1 94.94 155 ASP B CA 1
ATOM 4137 C C . ASP B 1 155 ? 14.086 -11.469 -26.391 1 94.94 155 ASP B C 1
ATOM 4139 O O . ASP B 1 155 ? 14.867 -10.523 -26.406 1 94.94 155 ASP B O 1
ATOM 4143 N N . ARG B 1 156 ? 12.836 -11.352 -26.266 1 96.75 156 ARG B N 1
ATOM 4144 C CA . ARG B 1 156 ? 12.234 -10.039 -26.094 1 96.75 156 ARG B CA 1
ATOM 4145 C C . ARG B 1 156 ? 12.648 -9.414 -24.766 1 96.75 156 ARG B C 1
ATOM 4147 O O . ARG B 1 156 ? 12.969 -8.227 -24.688 1 96.75 156 ARG B O 1
ATOM 4154 N N . ILE B 1 157 ? 12.688 -10.227 -23.672 1 97.38 157 ILE B N 1
ATOM 4155 C CA . ILE B 1 157 ? 13.094 -9.75 -22.344 1 97.38 157 ILE B CA 1
ATOM 4156 C C . ILE B 1 157 ? 14.57 -9.359 -22.375 1 97.38 157 ILE B C 1
ATOM 4158 O O . ILE B 1 157 ? 14.945 -8.289 -21.891 1 97.38 157 ILE B O 1
ATOM 4162 N N . ALA B 1 158 ? 15.352 -10.195 -22.969 1 95.06 158 ALA B N 1
ATOM 4163 C CA . ALA B 1 158 ? 16.797 -9.977 -23.016 1 95.06 158 ALA B CA 1
ATOM 4164 C C . ALA B 1 158 ? 17.141 -8.727 -23.828 1 95.06 158 ALA B C 1
ATOM 4166 O O . ALA B 1 158 ? 18.094 -8.016 -23.516 1 95.06 158 ALA B O 1
ATOM 4167 N N . ALA B 1 159 ? 16.391 -8.445 -24.812 1 94.75 159 ALA B N 1
ATOM 4168 C CA . ALA B 1 159 ? 16.688 -7.344 -25.734 1 94.75 159 ALA B CA 1
ATOM 4169 C C . ALA B 1 159 ? 16.344 -6 -25.094 1 94.75 159 ALA B C 1
ATOM 4171 O O . ALA B 1 159 ? 16.984 -4.984 -25.391 1 94.75 159 ALA B O 1
ATOM 4172 N N . SER B 1 160 ? 15.453 -5.977 -24.125 1 94.88 160 SER B N 1
ATOM 4173 C CA . SER B 1 160 ? 14.93 -4.68 -23.703 1 94.88 160 SER B CA 1
ATOM 4174 C C . SER B 1 160 ? 15.094 -4.465 -22.203 1 94.88 160 SER B C 1
ATOM 4176 O O . SER B 1 160 ? 14.602 -3.48 -21.656 1 94.88 160 SER B O 1
ATOM 4178 N N . SER B 1 161 ? 15.766 -5.355 -21.516 1 96.12 161 SER B N 1
ATOM 4179 C CA . SER B 1 161 ? 15.875 -5.242 -20.062 1 96.12 161 SER B CA 1
ATOM 4180 C C . SER B 1 161 ? 17.297 -4.949 -19.641 1 96.12 161 SER B C 1
ATOM 4182 O O . SER B 1 161 ? 18.25 -5.367 -20.297 1 96.12 161 SER B O 1
ATOM 4184 N N . PRO B 1 162 ? 17.453 -4.184 -18.469 1 95.88 162 PRO B N 1
ATOM 4185 C CA . PRO B 1 162 ? 18.781 -4.098 -17.859 1 95.88 162 PRO B CA 1
ATOM 4186 C C . PRO B 1 162 ? 19.344 -5.465 -17.469 1 95.88 162 PRO B C 1
ATOM 4188 O O . PRO B 1 162 ? 18.578 -6.426 -17.312 1 95.88 162 PRO B O 1
ATOM 4191 N N . ALA B 1 163 ? 20.594 -5.594 -17.266 1 95.62 163 ALA B N 1
ATOM 4192 C CA . ALA B 1 163 ? 21.297 -6.844 -17 1 95.62 163 ALA B CA 1
ATOM 4193 C C . ALA B 1 163 ? 20.75 -7.52 -15.742 1 95.62 163 ALA B C 1
ATOM 4195 O O . ALA B 1 163 ? 20.625 -8.75 -15.695 1 95.62 163 ALA B O 1
ATOM 4196 N N . GLY B 1 164 ? 20.484 -6.742 -14.75 1 96.88 164 GLY B N 1
ATOM 4197 C CA . GLY B 1 164 ? 19.969 -7.309 -13.508 1 96.88 164 GLY B CA 1
ATOM 4198 C C . GLY B 1 164 ? 18.641 -8.031 -13.68 1 96.88 164 GLY B C 1
ATOM 4199 O O . GLY B 1 164 ? 18.453 -9.117 -13.133 1 96.88 164 GLY B O 1
ATOM 4200 N N . VAL B 1 165 ? 17.766 -7.461 -14.461 1 97.62 165 VAL B N 1
ATOM 4201 C CA . VAL B 1 165 ? 16.438 -8.031 -14.703 1 97.62 165 VAL B CA 1
ATOM 4202 C C . VAL B 1 165 ? 16.578 -9.328 -15.5 1 97.62 165 VAL B C 1
ATOM 4204 O O . VAL B 1 165 ? 15.922 -10.328 -15.188 1 97.62 165 VAL B O 1
ATOM 4207 N N . ARG B 1 166 ? 17.469 -9.344 -16.5 1 96.5 166 ARG B N 1
ATOM 4208 C CA . ARG B 1 166 ? 17.734 -10.531 -17.297 1 96.5 166 ARG B CA 1
ATOM 4209 C C . ARG B 1 166 ? 18.234 -11.68 -16.422 1 96.5 166 ARG B C 1
ATOM 4211 O O . ARG B 1 166 ? 17.75 -12.805 -16.531 1 96.5 166 ARG B O 1
ATOM 4218 N N . ARG B 1 167 ? 19.141 -11.367 -15.578 1 96.12 167 ARG B N 1
ATOM 4219 C CA . ARG B 1 167 ? 19.734 -12.375 -14.711 1 96.12 167 ARG B CA 1
ATOM 4220 C C . ARG B 1 167 ? 18.703 -12.961 -13.75 1 96.12 167 ARG B C 1
ATOM 4222 O O . ARG B 1 167 ? 18.656 -14.18 -13.547 1 96.12 167 ARG B O 1
ATOM 4229 N N . ARG B 1 168 ? 17.922 -12.117 -13.227 1 97.5 168 ARG B N 1
ATOM 4230 C CA . ARG B 1 168 ? 16.953 -12.586 -12.242 1 97.5 168 ARG B CA 1
ATOM 4231 C C . ARG B 1 168 ? 15.844 -13.406 -12.914 1 97.5 168 ARG B C 1
ATOM 4233 O O . ARG B 1 168 ? 15.383 -14.398 -12.352 1 97.5 168 ARG B O 1
ATOM 4240 N N . PHE B 1 169 ? 15.445 -12.977 -14.141 1 98 169 PHE B N 1
ATOM 4241 C CA . PHE B 1 169 ? 14.469 -13.805 -14.859 1 98 169 PHE B CA 1
ATOM 4242 C C . PHE B 1 169 ? 15.055 -15.18 -15.172 1 98 169 PHE B C 1
ATOM 4244 O O . PHE B 1 169 ? 14.398 -16.203 -14.953 1 98 169 PHE B O 1
ATOM 4251 N N . ALA B 1 170 ? 16.234 -15.195 -15.641 1 96.69 170 ALA B N 1
ATOM 4252 C CA . ALA B 1 170 ? 16.891 -16.453 -15.977 1 96.69 170 ALA B CA 1
ATOM 4253 C C . ALA B 1 170 ? 17.047 -17.344 -14.742 1 96.69 170 ALA B C 1
ATOM 4255 O O . ALA B 1 170 ? 16.797 -18.547 -14.805 1 96.69 170 ALA B O 1
ATOM 4256 N N . LYS B 1 171 ? 17.422 -16.781 -13.695 1 96.88 171 LYS B N 1
ATOM 4257 C CA . LYS B 1 171 ? 17.594 -17.531 -12.461 1 96.88 171 LYS B CA 1
ATOM 4258 C C . LYS B 1 171 ? 16.281 -18.109 -11.977 1 96.88 171 LYS B C 1
ATOM 4260 O O . LYS B 1 171 ? 16.203 -19.281 -11.602 1 96.88 171 LYS B O 1
ATOM 4265 N N . THR B 1 172 ? 15.258 -17.297 -11.945 1 97.56 172 THR B N 1
ATOM 4266 C CA . THR B 1 172 ? 13.969 -17.75 -11.438 1 97.56 172 THR B CA 1
ATOM 4267 C C . THR B 1 172 ? 13.367 -18.797 -12.367 1 97.56 172 THR B C 1
ATOM 4269 O O . THR B 1 172 ? 12.719 -19.75 -11.906 1 97.56 172 THR B O 1
ATOM 4272 N N . MET B 1 173 ? 13.586 -18.688 -13.664 1 97.56 173 MET B N 1
ATOM 4273 C CA . MET B 1 173 ? 13.156 -19.719 -14.602 1 97.56 173 MET B CA 1
ATOM 4274 C C . MET B 1 173 ? 13.883 -21.031 -14.344 1 97.56 173 MET B C 1
ATOM 4276 O O . MET B 1 173 ? 13.273 -22.109 -14.375 1 97.56 173 MET B O 1
ATOM 4280 N N . THR B 1 174 ? 15.141 -20.906 -14.141 1 96.94 174 THR B N 1
ATOM 4281 C CA . THR B 1 174 ? 15.945 -22.094 -13.844 1 96.94 174 THR B CA 1
ATOM 4282 C C . THR B 1 174 ? 15.445 -22.781 -12.578 1 96.94 174 THR B C 1
ATOM 4284 O O . THR B 1 174 ? 15.266 -24 -12.562 1 96.94 174 THR B O 1
ATOM 4287 N N . ASP B 1 175 ? 15.258 -22 -11.57 1 96.88 175 ASP B N 1
ATOM 4288 C CA . ASP B 1 175 ? 14.766 -22.547 -10.305 1 96.88 175 ASP B CA 1
ATOM 4289 C C . ASP B 1 175 ? 13.406 -23.219 -10.492 1 96.88 175 ASP B C 1
ATOM 4291 O O . ASP B 1 175 ? 13.164 -24.312 -9.961 1 96.88 175 ASP B O 1
ATOM 4295 N N . TYR B 1 176 ? 12.57 -22.609 -11.219 1 97.56 176 TYR B N 1
ATOM 4296 C CA . TYR B 1 176 ? 11.242 -23.141 -11.477 1 97.56 176 TYR B CA 1
ATOM 4297 C C . TYR B 1 176 ? 11.32 -24.469 -12.234 1 97.56 176 TYR B C 1
ATOM 4299 O O . TYR B 1 176 ? 10.703 -25.453 -11.828 1 97.56 176 TYR B O 1
ATOM 4307 N N . CYS B 1 177 ? 12.062 -24.484 -13.312 1 96.62 177 CYS B N 1
ATOM 4308 C CA . CYS B 1 177 ? 12.188 -25.688 -14.141 1 96.62 177 CYS B CA 1
ATOM 4309 C C . CYS B 1 177 ? 12.781 -26.844 -13.336 1 96.62 177 CYS B C 1
ATOM 4311 O O . CYS B 1 177 ? 12.289 -27.969 -13.391 1 96.62 177 CYS B O 1
ATOM 4313 N N . ASN B 1 178 ? 13.781 -26.516 -12.57 1 95.38 178 ASN B N 1
ATOM 4314 C CA . ASN B 1 178 ? 14.383 -27.547 -11.727 1 95.38 178 ASN B CA 1
ATOM 4315 C C . ASN B 1 178 ? 13.406 -28.047 -10.664 1 95.38 178 ASN B C 1
ATOM 4317 O O . ASN B 1 178 ? 13.383 -29.234 -10.336 1 95.38 178 ASN B O 1
ATOM 4321 N N . GLY B 1 179 ? 12.695 -27.109 -10.148 1 95.44 179 GLY B N 1
ATOM 4322 C CA . GLY B 1 179 ? 11.664 -27.484 -9.188 1 95.44 179 GLY B CA 1
ATOM 4323 C C . GLY B 1 179 ? 10.617 -28.406 -9.766 1 95.44 179 GLY B C 1
ATOM 4324 O O . GLY B 1 179 ? 10.156 -29.344 -9.102 1 95.44 179 GLY B O 1
ATOM 4325 N N . SER B 1 180 ? 10.234 -28.188 -10.977 1 94.75 180 SER B N 1
ATOM 4326 C CA . SER B 1 180 ? 9.242 -29.031 -11.648 1 94.75 180 SER B CA 1
ATOM 4327 C C . SER B 1 180 ? 9.766 -30.453 -11.828 1 94.75 180 SER B C 1
ATOM 4329 O O . SER B 1 180 ? 9.031 -31.422 -11.625 1 94.75 180 SER B O 1
ATOM 4331 N N . VAL B 1 181 ? 11 -30.594 -12.25 1 95.19 181 VAL B N 1
ATOM 4332 C CA . VAL B 1 181 ? 11.609 -31.906 -12.422 1 95.19 181 VAL B CA 1
ATOM 4333 C C . VAL B 1 181 ? 11.695 -32.625 -11.078 1 95.19 181 VAL B C 1
ATOM 4335 O O . VAL B 1 181 ? 11.414 -33.812 -10.984 1 95.19 181 VAL B O 1
ATOM 4338 N N . GLU B 1 182 ? 12.078 -31.875 -10.055 1 93.88 182 GLU B N 1
ATOM 4339 C CA . GLU B 1 182 ? 12.164 -32.438 -8.711 1 93.88 182 GLU B CA 1
ATOM 4340 C C . GLU B 1 182 ? 10.805 -32.938 -8.234 1 93.88 182 GLU B C 1
ATOM 4342 O O . GLU B 1 182 ? 10.719 -33.969 -7.535 1 93.88 182 GLU B O 1
ATOM 4347 N N . GLN B 1 183 ? 9.828 -32.188 -8.523 1 92.69 183 GLN B N 1
ATOM 4348 C CA . GLN B 1 183 ? 8.477 -32.625 -8.18 1 92.69 183 GLN B CA 1
ATOM 4349 C C . GLN B 1 183 ? 8.125 -33.938 -8.867 1 92.69 183 GLN B C 1
ATOM 4351 O O . GLN B 1 183 ? 7.555 -34.844 -8.25 1 92.69 183 GLN B O 1
ATOM 4356 N N . VAL B 1 184 ? 8.438 -34.094 -10.156 1 92.5 184 VAL B N 1
ATOM 4357 C CA . VAL B 1 184 ? 8.195 -35.312 -10.898 1 92.5 184 VAL B CA 1
ATOM 4358 C C . VAL B 1 184 ? 8.961 -36.469 -10.25 1 92.5 184 VAL B C 1
ATOM 4360 O O . VAL B 1 184 ? 8.414 -37.562 -10.086 1 92.5 184 VAL B O 1
ATOM 4363 N N . ARG B 1 185 ? 10.172 -36.219 -9.883 1 92.12 185 ARG B N 1
ATOM 4364 C CA . ARG B 1 185 ? 10.992 -37.219 -9.227 1 92.12 185 ARG B CA 1
ATOM 4365 C C . ARG B 1 185 ? 10.375 -37.656 -7.902 1 92.12 185 ARG B C 1
ATOM 4367 O O . ARG B 1 185 ? 10.305 -38.844 -7.602 1 92.12 185 ARG B O 1
ATOM 4374 N N . ALA B 1 186 ? 9.969 -36.719 -7.152 1 89.5 186 ALA B N 1
ATOM 4375 C CA . ALA B 1 186 ? 9.367 -37 -5.852 1 89.5 186 ALA B CA 1
ATOM 4376 C C . ALA B 1 186 ? 8.086 -37.812 -6.004 1 89.5 186 ALA B C 1
ATOM 4378 O O . ALA B 1 186 ? 7.84 -38.75 -5.227 1 89.5 186 ALA B O 1
ATOM 4379 N N . CYS B 1 187 ? 7.293 -37.5 -6.949 1 84.31 187 CYS B N 1
ATOM 4380 C CA . CYS B 1 187 ? 6.031 -38.188 -7.188 1 84.31 187 CYS B CA 1
ATOM 4381 C C . CYS B 1 187 ? 6.281 -39.625 -7.645 1 84.31 187 CYS B C 1
ATOM 4383 O O . CYS B 1 187 ? 5.496 -40.531 -7.344 1 84.31 187 CYS B O 1
ATOM 4385 N N . SER B 1 188 ? 7.344 -39.844 -8.281 1 83.94 188 SER B N 1
ATOM 4386 C CA . SER B 1 188 ? 7.656 -41.156 -8.836 1 83.94 188 SER B CA 1
ATOM 4387 C C . SER B 1 188 ? 8.102 -42.125 -7.738 1 83.94 188 SER B C 1
ATOM 4389 O O . SER B 1 188 ? 8.07 -43.312 -7.926 1 83.94 188 SER B O 1
ATOM 4391 N N . THR B 1 189 ? 8.531 -41.594 -6.617 1 84.44 189 THR B N 1
ATOM 4392 C CA . THR B 1 189 ? 9 -42.438 -5.527 1 84.44 189 THR B CA 1
ATOM 4393 C C . THR B 1 189 ? 7.82 -43.062 -4.766 1 84.44 189 THR B C 1
ATOM 4395 O O . THR B 1 189 ? 7.973 -44.031 -4.059 1 84.44 189 THR B O 1
ATOM 4398 N N . GLY B 1 190 ? 6.723 -42.469 -4.875 1 78.81 190 GLY B N 1
ATOM 4399 C CA . GLY B 1 190 ? 5.531 -42.938 -4.191 1 78.81 190 GLY B CA 1
ATOM 4400 C C . GLY B 1 190 ? 5.477 -42.531 -2.729 1 78.81 190 GLY B C 1
ATOM 4401 O O . GLY B 1 190 ? 4.535 -42.906 -2.018 1 78.81 190 GLY B O 1
ATOM 4402 N N . LYS B 1 191 ? 6.422 -41.781 -2.24 1 82.06 191 LYS B N 1
ATOM 4403 C CA . LYS B 1 191 ? 6.449 -41.344 -0.85 1 82.06 191 LYS B CA 1
ATOM 4404 C C . LYS B 1 191 ? 5.562 -40.125 -0.648 1 82.06 191 LYS B C 1
ATOM 4406 O O . LYS B 1 191 ? 5.484 -39.25 -1.523 1 82.06 191 LYS B O 1
ATOM 4411 N N . SER B 1 192 ? 4.914 -40.188 0.508 1 84.5 192 SER B N 1
ATOM 4412 C CA . SER B 1 192 ? 4.078 -39.031 0.863 1 84.5 192 SER B CA 1
ATOM 4413 C C . SER B 1 192 ? 4.875 -38 1.647 1 84.5 192 SER B C 1
ATOM 4415 O O . SER B 1 192 ? 5.297 -38.25 2.775 1 84.5 192 SER B O 1
ATOM 4417 N N . PRO B 1 193 ? 5.098 -36.875 1.086 1 90.19 193 PRO B N 1
ATOM 4418 C CA . PRO B 1 193 ? 5.855 -35.844 1.794 1 90.19 193 PRO B CA 1
ATOM 4419 C C . PRO B 1 193 ? 5.09 -35.25 2.982 1 90.19 193 PRO B C 1
ATOM 4421 O O . PRO B 1 193 ? 3.859 -35.312 3.006 1 90.19 193 PRO B O 1
ATOM 4424 N N . SER B 1 194 ? 5.867 -34.781 4.035 1 93.38 194 SER B N 1
ATOM 4425 C CA . SER B 1 194 ? 5.27 -33.969 5.086 1 93.38 194 SER B CA 1
ATOM 4426 C C . SER B 1 194 ? 4.762 -32.625 4.531 1 93.38 194 SER B C 1
ATOM 4428 O O . SER B 1 194 ? 5.059 -32.281 3.391 1 93.38 194 SER B O 1
ATOM 4430 N N . LEU B 1 195 ? 3.973 -32.031 5.328 1 94.25 195 LEU B N 1
ATOM 4431 C CA . LEU B 1 195 ? 3.447 -30.719 4.918 1 94.25 195 LEU B CA 1
ATOM 4432 C C . LEU B 1 195 ? 4.578 -29.734 4.641 1 94.25 195 LEU B C 1
ATOM 4434 O O . LEU B 1 195 ? 4.523 -28.984 3.674 1 94.25 195 LEU B O 1
ATOM 4438 N N . GLU B 1 196 ? 5.598 -29.766 5.461 1 95.5 196 GLU B N 1
ATOM 4439 C CA . GLU B 1 196 ? 6.738 -28.859 5.305 1 95.5 196 GLU B CA 1
ATOM 4440 C C . GLU B 1 196 ? 7.527 -29.188 4.039 1 95.5 196 GLU B C 1
ATOM 4442 O O . GLU B 1 196 ? 7.98 -28.297 3.332 1 95.5 196 GLU B O 1
ATOM 4447 N N . GLU B 1 197 ? 7.68 -30.422 3.801 1 95 197 GLU B N 1
ATOM 4448 C CA . GLU B 1 197 ? 8.375 -30.859 2.592 1 95 197 GLU B CA 1
ATOM 4449 C C . GLU B 1 197 ? 7.59 -30.484 1.34 1 95 197 GLU B C 1
ATOM 4451 O O . GLU B 1 197 ? 8.172 -30.031 0.35 1 95 197 GLU B O 1
ATOM 4456 N N . MET B 1 198 ? 6.309 -30.688 1.439 1 95.69 198 MET B N 1
ATOM 4457 C CA . MET B 1 198 ? 5.449 -30.328 0.315 1 95.69 198 MET B CA 1
ATOM 4458 C C . MET B 1 198 ? 5.508 -28.828 0.034 1 95.69 198 MET B C 1
ATOM 4460 O O . MET B 1 198 ? 5.629 -28.422 -1.12 1 95.69 198 MET B O 1
ATOM 4464 N N . LEU B 1 199 ? 5.461 -28.062 1.101 1 97.12 199 LEU B N 1
ATOM 4465 C CA . LEU B 1 199 ? 5.52 -26.609 0.944 1 97.12 199 LEU B CA 1
ATOM 4466 C C . LEU B 1 199 ? 6.82 -26.188 0.272 1 97.12 199 LEU B C 1
ATOM 4468 O O . LEU B 1 199 ? 6.816 -25.344 -0.631 1 97.12 199 LEU B O 1
ATOM 4472 N N . ALA B 1 200 ? 7.922 -26.734 0.722 1 96.25 200 ALA B N 1
ATOM 4473 C CA . ALA B 1 200 ? 9.227 -26.422 0.149 1 96.25 200 ALA B CA 1
ATOM 4474 C C . ALA B 1 200 ? 9.281 -26.797 -1.33 1 96.25 200 ALA B C 1
ATOM 4476 O O . ALA B 1 200 ? 9.828 -26.047 -2.146 1 96.25 200 ALA B O 1
ATOM 4477 N N . MET B 1 201 ? 8.75 -27.891 -1.656 1 94.69 201 MET B N 1
ATOM 4478 C CA . MET B 1 201 ? 8.719 -28.359 -3.041 1 94.69 201 MET B CA 1
ATOM 4479 C C . MET B 1 201 ? 7.836 -27.453 -3.895 1 94.69 201 MET B C 1
ATOM 4481 O O . MET B 1 201 ? 8.227 -27.062 -4.996 1 94.69 201 MET B O 1
ATOM 4485 N N . ARG B 1 202 ? 6.715 -27.125 -3.342 1 95.81 202 ARG B N 1
ATOM 4486 C CA . ARG B 1 202 ? 5.766 -26.281 -4.066 1 95.81 202 ARG B CA 1
ATOM 4487 C C . ARG B 1 202 ? 6.348 -24.891 -4.32 1 95.81 202 ARG B C 1
ATOM 4489 O O . ARG B 1 202 ? 6.098 -24.297 -5.367 1 95.81 202 ARG B O 1
ATOM 4496 N N . ARG B 1 203 ? 7.105 -24.391 -3.398 1 97.12 203 ARG B N 1
ATOM 4497 C CA . ARG B 1 203 ? 7.73 -23.078 -3.561 1 97.12 203 ARG B CA 1
ATOM 4498 C C . ARG B 1 203 ? 8.609 -23.047 -4.809 1 97.12 203 ARG B C 1
ATOM 4500 O O . ARG B 1 203 ? 8.703 -22.016 -5.473 1 97.12 203 ARG B O 1
ATOM 4507 N N . GLN B 1 204 ? 9.148 -24.109 -5.102 1 93.81 204 GLN B N 1
ATOM 4508 C CA . GLN B 1 204 ? 10.055 -24.188 -6.238 1 93.81 204 GLN B CA 1
ATOM 4509 C C . GLN B 1 204 ? 9.305 -24.516 -7.523 1 93.81 204 GLN B C 1
ATOM 4511 O O . GLN B 1 204 ? 9.641 -24 -8.594 1 93.81 204 GLN B O 1
ATOM 4516 N N . SER B 1 205 ? 8.227 -25.25 -7.422 1 93.75 205 SER B N 1
ATOM 4517 C CA . SER B 1 205 ? 7.605 -25.797 -8.617 1 93.75 205 SER B CA 1
ATOM 4518 C C . SER B 1 205 ? 6.406 -24.969 -9.062 1 93.75 205 SER B C 1
ATOM 4520 O O . SER B 1 205 ? 5.91 -25.125 -10.18 1 93.75 205 SER B O 1
ATOM 4522 N N . ALA B 1 206 ? 5.824 -24.078 -8.273 1 92 206 ALA B N 1
ATOM 4523 C CA . ALA B 1 206 ? 4.586 -23.359 -8.562 1 92 206 ALA B CA 1
ATOM 4524 C C . ALA B 1 206 ? 4.793 -22.312 -9.656 1 92 206 ALA B C 1
ATOM 4526 O O . ALA B 1 206 ? 3.836 -21.875 -10.297 1 92 206 ALA B O 1
ATOM 4527 N N . GLY B 1 207 ? 5.992 -21.969 -10.016 1 94 207 GLY B N 1
ATOM 4528 C CA . GLY B 1 207 ? 6.277 -21.047 -11.102 1 94 207 GLY B CA 1
ATOM 4529 C C . GLY B 1 207 ? 5.906 -19.609 -10.766 1 94 207 GLY B C 1
ATOM 4530 O O . GLY B 1 207 ? 5.535 -18.844 -11.656 1 94 207 GLY B O 1
ATOM 4531 N N . VAL B 1 208 ? 5.926 -19.172 -9.57 1 98.06 208 VAL B N 1
ATOM 4532 C CA . VAL B 1 208 ? 5.531 -17.844 -9.133 1 98.06 208 VAL B CA 1
ATOM 4533 C C . VAL B 1 208 ? 6.719 -16.891 -9.258 1 98.06 208 VAL B C 1
ATOM 4535 O O . VAL B 1 208 ? 6.555 -15.742 -9.688 1 98.06 208 VAL B O 1
ATOM 4538 N N . SER B 1 209 ? 7.926 -17.312 -8.914 1 97.75 209 SER B N 1
ATOM 4539 C CA . SER B 1 209 ? 9.094 -16.438 -8.828 1 97.75 209 SER B CA 1
ATOM 4540 C C . SER B 1 209 ? 9.398 -15.797 -10.172 1 97.75 209 SER B C 1
ATOM 4542 O O . SER B 1 209 ? 9.766 -14.617 -10.227 1 97.75 209 SER B O 1
ATOM 4544 N N . PRO B 1 210 ? 9.219 -16.484 -11.344 1 98.38 210 PRO B N 1
ATOM 4545 C CA . PRO B 1 210 ? 9.453 -15.812 -12.617 1 98.38 210 PRO B CA 1
ATOM 4546 C C . PRO B 1 210 ? 8.523 -14.625 -12.844 1 98.38 210 PRO B C 1
ATOM 4548 O O . PRO B 1 210 ? 8.898 -13.656 -13.5 1 98.38 210 PRO B O 1
ATOM 4551 N N . LEU B 1 211 ? 7.34 -14.711 -12.289 1 98.69 211 LEU B N 1
ATOM 4552 C CA . LEU B 1 211 ? 6.383 -13.617 -12.438 1 98.69 211 LEU B CA 1
ATOM 4553 C C . LEU B 1 211 ? 6.914 -12.336 -11.812 1 98.69 211 LEU B C 1
ATOM 4555 O O . LEU B 1 211 ? 6.645 -11.242 -12.305 1 98.69 211 LEU B O 1
ATOM 4559 N N . PHE B 1 212 ? 7.691 -12.477 -10.688 1 98.62 212 PHE B N 1
ATOM 4560 C CA . PHE B 1 212 ? 8.258 -11.297 -10.039 1 98.62 212 PHE B CA 1
ATOM 4561 C C . PHE B 1 212 ? 9.289 -10.633 -10.945 1 98.62 212 PHE B C 1
ATOM 4563 O O . PHE B 1 212 ? 9.352 -9.406 -11.023 1 98.62 212 PHE B O 1
ATOM 4570 N N . ALA B 1 213 ? 10.055 -11.445 -11.633 1 98.19 213 ALA B N 1
ATOM 4571 C CA . ALA B 1 213 ? 11.008 -10.898 -12.594 1 98.19 213 ALA B CA 1
ATOM 4572 C C . ALA B 1 213 ? 10.289 -10.266 -13.781 1 98.19 213 ALA B C 1
ATOM 4574 O O . ALA B 1 213 ? 10.742 -9.258 -14.328 1 98.19 213 ALA B O 1
ATOM 4575 N N . LEU B 1 214 ? 9.203 -10.844 -14.219 1 98.81 214 LEU B N 1
ATOM 4576 C CA . LEU B 1 214 ? 8.414 -10.289 -15.32 1 98.81 214 LEU B CA 1
ATOM 4577 C C . LEU B 1 214 ? 7.812 -8.945 -14.93 1 98.81 214 LEU B C 1
ATOM 4579 O O . LEU B 1 214 ? 7.656 -8.062 -15.781 1 98.81 214 LEU B O 1
ATOM 4583 N N . VAL B 1 215 ? 7.5 -8.773 -13.656 1 98.75 215 VAL B N 1
ATOM 4584 C CA . VAL B 1 215 ? 7.023 -7.488 -13.156 1 98.75 215 VAL B CA 1
ATOM 4585 C C . VAL B 1 215 ? 8.102 -6.426 -13.352 1 98.75 215 VAL B C 1
ATOM 4587 O O . VAL B 1 215 ? 7.816 -5.316 -13.805 1 98.75 215 VAL B O 1
ATOM 4590 N N . GLU B 1 216 ? 9.375 -6.773 -12.953 1 98.69 216 GLU B N 1
ATOM 4591 C CA . GLU B 1 216 ? 10.477 -5.844 -13.164 1 98.69 216 GLU B CA 1
ATOM 4592 C C . GLU B 1 216 ? 10.594 -5.445 -14.633 1 98.69 216 GLU B C 1
ATOM 4594 O O . GLU B 1 216 ? 10.711 -4.262 -14.953 1 98.69 216 GLU B O 1
ATOM 4599 N N . TYR B 1 217 ? 10.5 -6.422 -15.5 1 98.62 217 TYR B N 1
ATOM 4600 C CA . TYR B 1 217 ? 10.594 -6.199 -16.938 1 98.62 217 TYR B CA 1
ATOM 4601 C C . TYR B 1 217 ? 9.461 -5.301 -17.438 1 98.62 217 TYR B C 1
ATOM 4603 O O . TYR B 1 217 ? 9.711 -4.285 -18.094 1 98.62 217 TYR B O 1
ATOM 4611 N N . ALA B 1 218 ? 8.242 -5.672 -17.094 1 98.88 218 ALA B N 1
ATOM 4612 C CA . ALA B 1 218 ? 7.051 -5.043 -17.656 1 98.88 218 ALA B CA 1
ATOM 4613 C C . ALA B 1 218 ? 6.93 -3.592 -17.203 1 98.88 218 ALA B C 1
ATOM 4615 O O . ALA B 1 218 ? 6.465 -2.734 -17.953 1 98.88 218 ALA B O 1
ATOM 4616 N N . HIS B 1 219 ? 7.383 -3.314 -15.992 1 98.5 219 HIS B N 1
ATOM 4617 C CA . HIS B 1 219 ? 7.273 -1.961 -15.461 1 98.5 219 HIS B CA 1
ATOM 4618 C C . HIS B 1 219 ? 8.594 -1.206 -15.602 1 98.5 219 HIS B C 1
ATOM 4620 O O . HIS B 1 219 ? 8.742 -0.106 -15.07 1 98.5 219 HIS B O 1
ATOM 4626 N N . LYS B 1 220 ? 9.562 -1.823 -16.234 1 98.19 220 LYS B N 1
ATOM 4627 C CA . LYS B 1 220 ? 10.852 -1.224 -16.578 1 98.19 220 LYS B CA 1
ATOM 4628 C C . LYS B 1 220 ? 11.586 -0.755 -15.32 1 98.19 220 LYS B C 1
ATOM 4630 O O . LYS B 1 220 ? 12.102 0.363 -15.281 1 98.19 220 LYS B O 1
ATOM 4635 N N . LEU B 1 221 ? 11.508 -1.597 -14.336 1 98.06 221 LEU B N 1
ATOM 4636 C CA . LEU B 1 221 ? 12.281 -1.326 -13.125 1 98.06 221 LEU B CA 1
ATOM 4637 C C . LEU B 1 221 ? 13.758 -1.609 -13.352 1 98.06 221 LEU B C 1
ATOM 4639 O O . LEU B 1 221 ? 14.117 -2.432 -14.195 1 98.06 221 LEU B O 1
ATOM 4643 N N . ASN B 1 222 ? 14.578 -0.9 -12.688 1 97.44 222 ASN B N 1
ATOM 4644 C CA . ASN B 1 222 ? 16.031 -1.091 -12.727 1 97.44 222 ASN B CA 1
ATOM 4645 C C . ASN B 1 222 ? 16.641 -1.06 -11.328 1 97.44 222 ASN B C 1
ATOM 4647 O O . ASN B 1 222 ? 17.453 -0.188 -11.023 1 97.44 222 ASN B O 1
ATOM 4651 N N . LEU B 1 223 ? 16.328 -2.061 -10.57 1 98.25 223 LEU B N 1
ATOM 4652 C CA . LEU B 1 223 ? 16.781 -2.154 -9.188 1 98.25 223 LEU B CA 1
ATOM 4653 C C . LEU B 1 223 ? 18.172 -2.773 -9.102 1 98.25 223 LEU B C 1
ATOM 4655 O O . LEU B 1 223 ? 18.453 -3.756 -9.781 1 98.25 223 LEU B O 1
ATOM 4659 N N . PRO B 1 224 ? 19.047 -2.221 -8.305 1 97.56 224 PRO B N 1
ATOM 4660 C CA . PRO B 1 224 ? 20.344 -2.852 -8.109 1 97.56 224 PRO B CA 1
ATOM 4661 C C . PRO B 1 224 ? 20.25 -4.203 -7.402 1 97.56 224 PRO B C 1
ATOM 4663 O O . PRO B 1 224 ? 19.328 -4.418 -6.602 1 97.56 224 PRO B O 1
ATOM 4666 N N . ASP B 1 225 ? 21.188 -5.051 -7.641 1 96.38 225 ASP B N 1
ATOM 4667 C CA . ASP B 1 225 ? 21.188 -6.41 -7.109 1 96.38 225 ASP B CA 1
ATOM 4668 C C . ASP B 1 225 ? 21.234 -6.402 -5.582 1 96.38 225 ASP B C 1
ATOM 4670 O O . ASP B 1 225 ? 20.688 -7.301 -4.938 1 96.38 225 ASP B O 1
ATOM 4674 N N . CYS B 1 226 ? 21.844 -5.395 -5.035 1 97 226 CYS B N 1
ATOM 4675 C CA . CYS B 1 226 ? 21.984 -5.344 -3.584 1 97 226 CYS B CA 1
ATOM 4676 C C . CYS B 1 226 ? 20.625 -5.281 -2.896 1 97 226 CYS B C 1
ATOM 4678 O O . CYS B 1 226 ? 20.469 -5.754 -1.771 1 97 226 CYS B O 1
ATOM 4680 N N . VAL B 1 227 ? 19.641 -4.68 -3.553 1 98.38 227 VAL B N 1
ATOM 4681 C CA . VAL B 1 227 ? 18.297 -4.633 -3.014 1 98.38 227 VAL B CA 1
ATOM 4682 C C . VAL B 1 227 ? 17.781 -6.055 -2.76 1 98.38 227 VAL B C 1
ATOM 4684 O O . VAL B 1 227 ? 17.219 -6.336 -1.706 1 98.38 227 VAL B O 1
ATOM 4687 N N . PHE B 1 228 ? 18.094 -6.973 -3.65 1 98.12 228 PHE B N 1
ATOM 4688 C CA . PHE B 1 228 ? 17.562 -8.328 -3.582 1 98.12 228 PHE B CA 1
ATOM 4689 C C . PHE B 1 228 ? 18.391 -9.18 -2.615 1 98.12 228 PHE B C 1
ATOM 4691 O O . PHE B 1 228 ? 18.016 -10.312 -2.309 1 98.12 228 PHE B O 1
ATOM 4698 N N . GLU B 1 229 ? 19.453 -8.641 -2.121 1 97.5 229 GLU B N 1
ATOM 4699 C CA . GLU B 1 229 ? 20.266 -9.312 -1.105 1 97.5 229 GLU B CA 1
ATOM 4700 C C . GLU B 1 229 ? 19.719 -9.031 0.297 1 97.5 229 GLU B C 1
ATOM 4702 O O . GLU B 1 229 ? 20.078 -9.727 1.251 1 97.5 229 GLU B O 1
ATOM 4707 N N . ALA B 1 230 ? 18.906 -8.016 0.371 1 98.12 230 ALA B N 1
ATOM 4708 C CA . ALA B 1 230 ? 18.328 -7.676 1.669 1 98.12 230 ALA B CA 1
ATOM 4709 C C . ALA B 1 230 ? 17.406 -8.789 2.172 1 98.12 230 ALA B C 1
ATOM 4711 O O . ALA B 1 230 ? 16.594 -9.312 1.414 1 98.12 230 ALA B O 1
ATOM 4712 N N . ARG B 1 231 ? 17.531 -9.102 3.441 1 98.19 231 ARG B N 1
ATOM 4713 C CA . ARG B 1 231 ? 16.734 -10.164 4.055 1 98.19 231 ARG B CA 1
ATOM 4714 C C . ARG B 1 231 ? 15.242 -9.883 3.922 1 98.19 231 ARG B C 1
ATOM 4716 O O . ARG B 1 231 ? 14.461 -10.797 3.676 1 98.19 231 ARG B O 1
ATOM 4723 N N . SER B 1 232 ? 14.859 -8.672 4.137 1 98.25 232 SER B N 1
ATOM 4724 C CA . SER B 1 232 ? 13.445 -8.297 4.082 1 98.25 232 SER B CA 1
ATOM 4725 C C . SER B 1 232 ? 12.875 -8.508 2.684 1 98.25 232 SER B C 1
ATOM 4727 O O . SER B 1 232 ? 11.742 -8.969 2.533 1 98.25 232 SER B O 1
ATOM 4729 N N . ILE B 1 233 ? 13.656 -8.211 1.622 1 98.75 233 ILE B N 1
ATOM 4730 C CA . ILE B 1 233 ? 13.195 -8.391 0.249 1 98.75 233 ILE B CA 1
ATOM 4731 C C . ILE B 1 233 ? 13.047 -9.875 -0.058 1 98.75 233 ILE B C 1
ATOM 4733 O O . ILE B 1 233 ? 12.062 -10.297 -0.662 1 98.75 233 ILE B O 1
ATOM 4737 N N . LYS B 1 234 ? 13.977 -10.695 0.36 1 98.56 234 LYS B N 1
ATOM 4738 C CA . LYS B 1 234 ? 13.891 -12.141 0.191 1 98.56 234 LYS B CA 1
ATOM 4739 C C . LYS B 1 234 ? 12.648 -12.703 0.887 1 98.56 234 LYS B C 1
ATOM 4741 O O . LYS B 1 234 ? 11.969 -13.578 0.345 1 98.56 234 LYS B O 1
ATOM 4746 N N . GLU B 1 235 ? 12.43 -12.188 2.09 1 98.69 235 GLU B N 1
ATOM 4747 C CA . GLU B 1 235 ? 11.25 -12.625 2.836 1 98.69 235 GLU B CA 1
ATOM 4748 C C . GLU B 1 235 ? 9.961 -12.203 2.133 1 98.69 235 GLU B C 1
ATOM 4750 O O . GLU B 1 235 ? 8.992 -12.961 2.104 1 98.69 235 GLU B O 1
ATOM 4755 N N . ILE B 1 236 ? 9.922 -11.023 1.587 1 98.75 236 ILE B N 1
ATOM 4756 C CA . ILE B 1 236 ? 8.766 -10.523 0.853 1 98.75 236 ILE B CA 1
ATOM 4757 C C . ILE B 1 236 ? 8.477 -11.43 -0.344 1 98.75 236 ILE B C 1
ATOM 4759 O O . ILE B 1 236 ? 7.328 -11.805 -0.585 1 98.75 236 ILE B O 1
ATOM 4763 N N . GLU B 1 237 ? 9.492 -11.828 -1.085 1 98.62 237 GLU B N 1
ATOM 4764 C CA . GLU B 1 237 ? 9.336 -12.727 -2.221 1 98.62 237 GLU B CA 1
ATOM 4765 C C . GLU B 1 237 ? 8.828 -14.102 -1.772 1 98.62 237 GLU B C 1
ATOM 4767 O O . GLU B 1 237 ? 7.918 -14.664 -2.383 1 98.62 237 GLU B O 1
ATOM 4772 N N . ARG B 1 238 ? 9.445 -14.602 -0.699 1 98.5 238 ARG B N 1
ATOM 4773 C CA . ARG B 1 238 ? 9.047 -15.906 -0.174 1 98.5 238 ARG B CA 1
ATOM 4774 C C . ARG B 1 238 ? 7.578 -15.898 0.24 1 98.5 238 ARG B C 1
ATOM 4776 O O . ARG B 1 238 ? 6.832 -16.828 -0.078 1 98.5 238 ARG B O 1
ATOM 4783 N N . ILE B 1 239 ? 7.207 -14.875 0.934 1 98.75 239 ILE B N 1
ATOM 4784 C CA . ILE B 1 239 ? 5.828 -14.766 1.392 1 98.75 239 ILE B CA 1
ATOM 4785 C C . ILE B 1 239 ? 4.895 -14.625 0.191 1 98.75 239 ILE B C 1
ATOM 4787 O O . ILE B 1 239 ? 3.816 -15.227 0.162 1 98.75 239 ILE B O 1
ATOM 4791 N N . GLY B 1 240 ? 5.305 -13.773 -0.821 1 98.81 240 GLY B N 1
ATOM 4792 C CA . GLY B 1 240 ? 4.523 -13.68 -2.043 1 98.81 240 GLY B CA 1
ATOM 4793 C C . GLY B 1 240 ? 4.301 -15.023 -2.713 1 98.81 240 GLY B C 1
ATOM 4794 O O . GLY B 1 240 ? 3.184 -15.336 -3.131 1 98.81 240 GLY B O 1
ATOM 4795 N N . ILE B 1 241 ? 5.332 -15.797 -2.791 1 98.75 241 ILE B N 1
ATOM 4796 C CA . ILE B 1 241 ? 5.246 -17.125 -3.373 1 98.75 241 ILE B CA 1
ATOM 4797 C C . ILE B 1 241 ? 4.285 -17.984 -2.555 1 98.75 241 ILE B C 1
ATOM 4799 O O . ILE B 1 241 ? 3.408 -18.656 -3.111 1 98.75 241 ILE B O 1
ATOM 4803 N N . ASP B 1 242 ? 4.418 -17.938 -1.246 1 98.75 242 ASP B N 1
ATOM 4804 C CA . ASP B 1 242 ? 3.545 -18.719 -0.365 1 98.75 242 ASP B CA 1
ATOM 4805 C C . ASP B 1 242 ? 2.08 -18.344 -0.578 1 98.75 242 ASP B C 1
ATOM 4807 O O . ASP B 1 242 ? 1.211 -19.203 -0.632 1 98.75 242 ASP B O 1
ATOM 4811 N N . LEU B 1 243 ? 1.844 -17.078 -0.63 1 98.81 243 LEU B N 1
ATOM 4812 C CA . LEU B 1 243 ? 0.464 -16.625 -0.778 1 98.81 243 LEU B CA 1
ATOM 4813 C C . LEU B 1 243 ? -0.145 -17.156 -2.072 1 98.81 243 LEU B C 1
ATOM 4815 O O . LEU B 1 243 ? -1.257 -17.688 -2.068 1 98.81 243 LEU B O 1
ATOM 4819 N N . VAL B 1 244 ? 0.567 -17.047 -3.137 1 98.75 244 VAL B N 1
ATOM 4820 C CA . VAL B 1 244 ? 0.058 -17.484 -4.434 1 98.75 244 VAL B CA 1
ATOM 4821 C C . VAL B 1 244 ? -0.144 -19 -4.438 1 98.75 244 VAL B C 1
ATOM 4823 O O . VAL B 1 244 ? -1.206 -19.484 -4.828 1 98.75 244 VAL B O 1
ATOM 4826 N N . LEU B 1 245 ? 0.86 -19.766 -3.984 1 98.31 245 LEU B N 1
ATOM 4827 C CA . LEU B 1 245 ? 0.777 -21.219 -4.082 1 98.31 245 LEU B CA 1
ATOM 4828 C C . LEU B 1 245 ? -0.303 -21.766 -3.156 1 98.31 245 LEU B C 1
ATOM 4830 O O . LEU B 1 245 ? -0.997 -22.734 -3.502 1 98.31 245 LEU B O 1
ATOM 4834 N N . LEU B 1 246 ? -0.457 -21.188 -1.941 1 98.56 246 LEU B N 1
ATOM 4835 C CA . LEU B 1 246 ? -1.483 -21.641 -1.013 1 98.56 246 LEU B CA 1
ATOM 4836 C C . LEU B 1 246 ? -2.877 -21.328 -1.545 1 98.56 246 LEU B C 1
ATOM 4838 O O . LEU B 1 246 ? -3.773 -22.172 -1.488 1 98.56 246 LEU B O 1
ATOM 4842 N N . GLN B 1 247 ? -3.031 -20.094 -2.072 1 98.5 247 GLN B N 1
ATOM 4843 C CA . GLN B 1 247 ? -4.289 -19.766 -2.732 1 98.5 247 GLN B CA 1
ATOM 4844 C C . GLN B 1 247 ? -4.605 -20.75 -3.85 1 98.5 247 GLN B C 1
ATOM 4846 O O . GLN B 1 247 ? -5.719 -21.266 -3.93 1 98.5 247 GLN B O 1
ATOM 4851 N N . ASN B 1 248 ? -3.613 -20.938 -4.668 1 97.44 248 ASN B N 1
ATOM 4852 C CA . ASN B 1 248 ? -3.789 -21.812 -5.832 1 97.44 248 ASN B CA 1
ATOM 4853 C C . ASN B 1 248 ? -4.156 -23.234 -5.422 1 97.44 248 ASN B C 1
ATOM 4855 O O . ASN B 1 248 ? -5.055 -23.844 -6.004 1 97.44 248 ASN B O 1
ATOM 4859 N N . ASP B 1 249 ? -3.486 -23.75 -4.438 1 97.81 249 ASP B N 1
ATOM 4860 C CA . ASP B 1 249 ? -3.727 -25.125 -4.02 1 97.81 249 ASP B CA 1
ATOM 4861 C C . ASP B 1 249 ? -5.133 -25.281 -3.439 1 97.81 249 ASP B C 1
ATOM 4863 O O . ASP B 1 249 ? -5.766 -26.328 -3.619 1 97.81 249 ASP B O 1
ATOM 4867 N N . ILE B 1 250 ? -5.609 -24.297 -2.74 1 98.25 250 ILE B N 1
ATOM 4868 C CA . ILE B 1 250 ? -6.969 -24.328 -2.211 1 98.25 250 ILE B CA 1
ATOM 4869 C C . ILE B 1 250 ? -7.973 -24.328 -3.363 1 98.25 250 ILE B C 1
ATOM 4871 O O . ILE B 1 250 ? -8.883 -25.156 -3.395 1 98.25 250 ILE B O 1
ATOM 4875 N N . LEU B 1 251 ? -7.738 -23.516 -4.316 1 97.75 251 LEU B N 1
ATOM 4876 C CA . LEU B 1 251 ? -8.734 -23.266 -5.355 1 97.75 251 LEU B CA 1
ATOM 4877 C C . LEU B 1 251 ? -8.656 -24.328 -6.445 1 97.75 251 LEU B C 1
ATOM 4879 O O . LEU B 1 251 ? -9.656 -24.609 -7.105 1 97.75 251 LEU B O 1
ATOM 4883 N N . SER B 1 252 ? -7.516 -24.922 -6.656 1 96.25 252 SER B N 1
ATOM 4884 C CA . SER B 1 252 ? -7.336 -25.906 -7.719 1 96.25 252 SER B CA 1
ATOM 4885 C C . SER B 1 252 ? -7.609 -27.312 -7.215 1 96.25 252 SER B C 1
ATOM 4887 O O . SER B 1 252 ? -7.609 -28.266 -8 1 96.25 252 SER B O 1
ATOM 4889 N N . TYR B 1 253 ? -7.879 -27.516 -5.949 1 97.19 253 TYR B N 1
ATOM 4890 C CA . TYR B 1 253 ? -7.926 -28.844 -5.348 1 97.19 253 TYR B CA 1
ATOM 4891 C C . TYR B 1 253 ? -8.969 -29.719 -6.035 1 97.19 253 TYR B C 1
ATOM 4893 O O . TYR B 1 253 ? -8.703 -30.875 -6.367 1 97.19 253 TYR B O 1
ATOM 4901 N N . CYS B 1 254 ? -10.148 -29.188 -6.258 1 94.94 254 CYS B N 1
ATOM 4902 C CA . CYS B 1 254 ? -11.234 -29.969 -6.84 1 94.94 254 CYS B CA 1
ATOM 4903 C C . CYS B 1 254 ? -10.844 -30.516 -8.211 1 94.94 254 CYS B C 1
ATOM 4905 O O . CYS B 1 254 ? -11.086 -31.672 -8.516 1 94.94 254 CYS B O 1
ATOM 4907 N N . LYS B 1 255 ? -10.227 -29.656 -8.977 1 93.38 255 LYS B N 1
ATOM 4908 C CA . LYS B 1 255 ? -9.734 -30.078 -10.289 1 93.38 255 LYS B CA 1
ATOM 4909 C C . LYS B 1 255 ? -8.656 -31.141 -10.141 1 93.38 255 LYS B C 1
ATOM 4911 O O . LYS B 1 255 ? -8.688 -32.156 -10.844 1 93.38 255 LYS B O 1
ATOM 4916 N N . GLU B 1 256 ? -7.75 -30.922 -9.273 1 93.19 256 GLU B N 1
ATOM 4917 C CA . GLU B 1 256 ? -6.59 -31.797 -9.117 1 93.19 256 GLU B CA 1
ATOM 4918 C C . GLU B 1 256 ? -6.996 -33.156 -8.547 1 93.19 256 GLU B C 1
ATOM 4920 O O . GLU B 1 256 ? -6.414 -34.188 -8.906 1 93.19 256 GLU B O 1
ATOM 4925 N N . GLU B 1 257 ? -7.945 -33.125 -7.66 1 93.5 257 GLU B N 1
ATOM 4926 C CA . GLU B 1 257 ? -8.461 -34.375 -7.117 1 93.5 257 GLU B CA 1
ATOM 4927 C C . GLU B 1 257 ? -9.031 -35.25 -8.227 1 93.5 257 GLU B C 1
ATOM 4929 O O . GLU B 1 257 ? -8.797 -36.469 -8.234 1 93.5 257 GLU B O 1
ATOM 4934 N N . LYS B 1 258 ? -9.727 -34.688 -9.117 1 90.62 258 LYS B N 1
ATOM 4935 C CA . LYS B 1 258 ? -10.328 -35.406 -10.227 1 90.62 258 LYS B CA 1
ATOM 4936 C C . LYS B 1 258 ? -9.258 -35.969 -11.172 1 90.62 258 LYS B C 1
ATOM 4938 O O . LYS B 1 258 ? -9.445 -37 -11.781 1 90.62 258 LYS B O 1
ATOM 4943 N N . GLU B 1 259 ? -8.18 -35.281 -11.25 1 89.06 259 GLU B N 1
ATOM 4944 C CA . GLU B 1 259 ? -7.125 -35.625 -12.195 1 89.06 259 GLU B CA 1
ATOM 4945 C C . GLU B 1 259 ? -6.086 -36.531 -11.531 1 89.06 259 GLU B C 1
ATOM 4947 O O . GLU B 1 259 ? -5.156 -37 -12.188 1 89.06 259 GLU B O 1
ATOM 4952 N N . GLY B 1 260 ? -6.23 -36.75 -10.258 1 86.56 260 GLY B N 1
ATOM 4953 C CA . GLY B 1 260 ? -5.309 -37.594 -9.539 1 86.56 260 GLY B CA 1
ATOM 4954 C C . GLY B 1 260 ? -3.98 -36.938 -9.242 1 86.56 260 GLY B C 1
ATOM 4955 O O . GLY B 1 260 ? -2.957 -37.625 -9.109 1 86.56 260 GLY B O 1
ATOM 4956 N N . VAL B 1 261 ? -3.91 -35.625 -9.297 1 84.06 261 VAL B N 1
ATOM 4957 C CA . VAL B 1 261 ? -2.715 -34.875 -8.945 1 84.06 261 VAL B CA 1
ATOM 4958 C C . VAL B 1 261 ? -2.658 -34.656 -7.43 1 84.06 261 VAL B C 1
ATOM 4960 O O . VAL B 1 261 ? -3.549 -34.031 -6.844 1 84.06 261 VAL B O 1
ATOM 4963 N N . ASN B 1 262 ? -1.547 -35.094 -6.805 1 86.31 262 ASN B N 1
ATOM 4964 C CA . ASN B 1 262 ? -1.53 -35.125 -5.344 1 86.31 262 ASN B CA 1
ATOM 4965 C C . ASN B 1 262 ? -0.53 -34.125 -4.773 1 86.31 262 ASN B C 1
ATOM 4967 O O . ASN B 1 262 ? -0.49 -33.906 -3.561 1 86.31 262 ASN B O 1
ATOM 4971 N N . HIS B 1 263 ? 0.277 -33.562 -5.59 1 90.75 263 HIS B N 1
ATOM 4972 C CA . HIS B 1 263 ? 1.2 -32.562 -5.066 1 90.75 263 HIS B CA 1
ATOM 4973 C C . HIS B 1 263 ? 0.496 -31.234 -4.84 1 90.75 263 HIS B C 1
ATOM 4975 O O . HIS B 1 263 ? 0.692 -30.281 -5.602 1 90.75 263 HIS B O 1
ATOM 4981 N N . ASN B 1 264 ? -0.247 -31.156 -3.857 1 95.44 264 ASN B N 1
ATOM 4982 C CA . ASN B 1 264 ? -1.128 -30.078 -3.414 1 95.44 264 ASN B CA 1
ATOM 4983 C C . ASN B 1 264 ? -1.205 -30 -1.892 1 95.44 264 ASN B C 1
ATOM 4985 O O . ASN B 1 264 ? -1.309 -31.031 -1.223 1 95.44 264 ASN B O 1
ATOM 4989 N N . MET B 1 265 ? -1.166 -28.812 -1.362 1 97.69 265 MET B N 1
ATOM 4990 C CA . MET B 1 265 ? -1.116 -28.641 0.085 1 97.69 265 MET B CA 1
ATOM 4991 C C . MET B 1 265 ? -2.367 -29.203 0.75 1 97.69 265 MET B C 1
ATOM 4993 O O . MET B 1 265 ? -2.287 -29.797 1.824 1 97.69 265 MET B O 1
ATOM 4997 N N . VAL B 1 266 ? -3.561 -29 0.175 1 97.94 266 VAL B N 1
ATOM 4998 C CA . VAL B 1 266 ? -4.805 -29.531 0.714 1 97.94 266 VAL B CA 1
ATOM 4999 C C . VAL B 1 266 ? -4.781 -31.062 0.645 1 97.94 266 VAL B C 1
ATOM 5001 O O . VAL B 1 266 ? -5.156 -31.734 1.605 1 97.94 266 VAL B O 1
ATOM 5004 N N . ALA B 1 267 ? -4.355 -31.609 -0.497 1 96.12 267 ALA B N 1
ATOM 5005 C CA . ALA B 1 267 ? -4.242 -33.062 -0.653 1 96.12 267 ALA B CA 1
ATOM 5006 C C . ALA B 1 267 ? -3.324 -33.656 0.409 1 96.12 267 ALA B C 1
ATOM 5008 O O . ALA B 1 267 ? -3.615 -34.719 0.964 1 96.12 267 ALA B O 1
ATOM 5009 N N . THR B 1 268 ? -2.215 -32.969 0.624 1 96.31 268 THR B N 1
ATOM 5010 C CA . THR B 1 268 ? -1.258 -33.438 1.621 1 96.31 268 THR B CA 1
ATOM 5011 C C . THR B 1 268 ? -1.889 -33.438 3.012 1 96.31 268 THR B C 1
ATOM 5013 O O . THR B 1 268 ? -1.7 -34.406 3.773 1 96.31 268 THR B O 1
ATOM 5016 N N . CYS B 1 269 ? -2.637 -32.406 3.35 1 96.88 269 CYS B N 1
ATOM 5017 C CA . CYS B 1 269 ? -3.34 -32.344 4.629 1 96.88 269 CYS B CA 1
ATOM 5018 C C . CYS B 1 269 ? -4.34 -33.5 4.746 1 96.88 269 CYS B C 1
ATOM 5020 O O . CYS B 1 269 ? -4.414 -34.156 5.785 1 96.88 269 CYS B O 1
ATOM 5022 N N . ARG B 1 270 ? -5.047 -33.781 3.717 1 95.44 270 ARG B N 1
ATOM 5023 C CA . ARG B 1 270 ? -6.051 -34.812 3.732 1 95.44 270 ARG B CA 1
ATOM 5024 C C . ARG B 1 270 ? -5.398 -36.188 3.836 1 95.44 270 ARG B C 1
ATOM 5026 O O . ARG B 1 270 ? -5.883 -37.062 4.566 1 95.44 270 ARG B O 1
ATOM 5033 N N . SER B 1 271 ? -4.34 -36.344 3.156 1 93 271 SER B N 1
ATOM 5034 C CA . SER B 1 271 ? -3.617 -37.625 3.191 1 93 271 SER B CA 1
ATOM 5035 C C . SER B 1 271 ? -3.014 -37.875 4.57 1 93 271 SER B C 1
ATOM 5037 O O . SER B 1 271 ? -2.725 -39.031 4.926 1 93 271 SER B O 1
ATOM 5039 N N . SER B 1 272 ? -2.807 -36.812 5.297 1 93.12 272 SER B N 1
ATOM 5040 C CA . SER B 1 272 ? -2.242 -36.938 6.637 1 93.12 272 SER B CA 1
ATOM 5041 C C . SER B 1 272 ? -3.326 -37.25 7.664 1 93.12 272 SER B C 1
ATOM 5043 O O . SER B 1 272 ? -3.043 -37.375 8.859 1 93.12 272 SER B O 1
ATOM 5045 N N . GLY B 1 273 ? -4.617 -37.281 7.227 1 93.38 273 GLY B N 1
ATOM 5046 C CA . GLY B 1 273 ? -5.684 -37.719 8.109 1 93.38 273 GLY B CA 1
ATOM 5047 C C . GLY B 1 273 ? -6.668 -36.625 8.461 1 93.38 273 GLY B C 1
ATOM 5048 O O . GLY B 1 273 ? -7.59 -36.844 9.25 1 93.38 273 GLY B O 1
ATOM 5049 N N . MET B 1 274 ? -6.555 -35.531 7.906 1 95.88 274 MET B N 1
ATOM 5050 C CA . MET B 1 274 ? -7.496 -34.438 8.172 1 95.88 274 MET B CA 1
ATOM 5051 C C . MET B 1 274 ? -8.766 -34.625 7.344 1 95.88 274 MET B C 1
ATOM 5053 O O . MET B 1 274 ? -8.703 -35.031 6.191 1 95.88 274 MET B O 1
ATOM 5057 N N . SER B 1 275 ? -9.875 -34.281 8 1 97 275 SER B N 1
ATOM 5058 C CA . SER B 1 275 ? -11.102 -34.188 7.215 1 97 275 SER B CA 1
ATOM 5059 C C . SER B 1 275 ? -11 -33.062 6.176 1 97 275 SER B C 1
ATOM 5061 O O . SER B 1 275 ? -10.102 -32.219 6.246 1 97 275 SER B O 1
ATOM 5063 N N . ALA B 1 276 ? -11.867 -33.094 5.262 1 97.12 276 ALA B N 1
ATOM 5064 C CA . ALA B 1 276 ? -11.82 -32.125 4.168 1 97.12 276 ALA B CA 1
ATOM 5065 C C . ALA B 1 276 ? -11.867 -30.703 4.695 1 97.12 276 ALA B C 1
ATOM 5067 O O . ALA B 1 276 ? -10.992 -29.891 4.391 1 97.12 276 ALA B O 1
ATOM 5068 N N . GLN B 1 277 ? -12.891 -30.438 5.516 1 97.94 277 GLN B N 1
ATOM 5069 C CA . GLN B 1 277 ? -13.039 -29.078 6.035 1 97.94 277 GLN B CA 1
ATOM 5070 C C . GLN B 1 277 ? -11.812 -28.656 6.848 1 97.94 277 GLN B C 1
ATOM 5072 O O . GLN B 1 277 ? -11.328 -27.531 6.723 1 97.94 277 GLN B O 1
ATOM 5077 N N . LYS B 1 278 ? -11.32 -29.562 7.66 1 98 278 LYS B N 1
ATOM 5078 C CA . LYS B 1 278 ? -10.148 -29.266 8.477 1 98 278 LYS B CA 1
ATOM 5079 C C . LYS B 1 278 ? -8.93 -28.984 7.605 1 98 278 LYS B C 1
ATOM 5081 O O . LYS B 1 278 ? -8.125 -28.109 7.926 1 98 278 LYS B O 1
ATOM 5086 N N . ALA B 1 279 ? -8.766 -29.719 6.512 1 98.12 279 ALA B N 1
ATOM 5087 C CA . ALA B 1 279 ? -7.641 -29.531 5.598 1 98.12 279 ALA B CA 1
ATOM 5088 C C . ALA B 1 279 ? -7.684 -28.156 4.949 1 98.12 279 ALA B C 1
ATOM 5090 O O . ALA B 1 279 ? -6.68 -27.438 4.938 1 98.12 279 ALA B O 1
ATOM 5091 N N . PHE B 1 280 ? -8.852 -27.781 4.461 1 98.5 280 PHE B N 1
ATOM 5092 C CA . PHE B 1 280 ? -9.016 -26.469 3.85 1 98.5 280 PHE B CA 1
ATOM 5093 C C . PHE B 1 280 ? -8.781 -25.359 4.867 1 98.5 280 PHE B C 1
ATOM 5095 O O . PHE B 1 280 ? -8.133 -24.359 4.562 1 98.5 280 PHE B O 1
ATOM 5102 N N . ASN B 1 281 ? -9.266 -25.578 6.102 1 98.38 281 ASN B N 1
ATOM 5103 C CA . ASN B 1 281 ? -9.047 -24.594 7.164 1 98.38 281 ASN B CA 1
ATOM 5104 C C . ASN B 1 281 ? -7.566 -24.453 7.492 1 98.38 281 ASN B C 1
ATOM 5106 O O . ASN B 1 281 ? -7.09 -23.344 7.758 1 98.38 281 ASN B O 1
ATOM 5110 N N . HIS B 1 282 ? -6.941 -25.578 7.523 1 98.38 282 HIS B N 1
ATOM 5111 C CA . HIS B 1 282 ? -5.523 -25.562 7.871 1 98.38 282 HIS B CA 1
ATOM 5112 C C . HIS B 1 282 ? -4.723 -24.734 6.871 1 98.38 282 HIS B C 1
ATOM 5114 O O . HIS B 1 282 ? -3.912 -23.891 7.258 1 98.38 282 HIS B O 1
ATOM 5120 N N . VAL B 1 283 ? -4.902 -24.969 5.609 1 98.5 283 VAL B N 1
ATOM 5121 C CA . VAL B 1 283 ? -4.199 -24.219 4.574 1 98.5 283 VAL B CA 1
ATOM 5122 C C . VAL B 1 283 ? -4.645 -22.766 4.613 1 98.5 283 VAL B C 1
ATOM 5124 O O . VAL B 1 283 ? -3.832 -21.859 4.41 1 98.5 283 VAL B O 1
ATOM 5127 N N . GLY B 1 284 ? -5.918 -22.5 4.883 1 98.38 284 GLY B N 1
ATOM 5128 C CA . GLY B 1 284 ? -6.398 -21.141 5.086 1 98.38 284 GLY B CA 1
ATOM 5129 C C . GLY B 1 284 ? -5.672 -20.422 6.203 1 98.38 284 GLY B C 1
ATOM 5130 O O . GLY B 1 284 ? -5.344 -19.234 6.074 1 98.38 284 GLY B O 1
ATOM 5131 N N . ASN B 1 285 ? -5.449 -21.156 7.301 1 98.12 285 ASN B N 1
ATOM 5132 C CA . ASN B 1 285 ? -4.742 -20.562 8.43 1 98.12 285 ASN B CA 1
ATOM 5133 C C . ASN B 1 285 ? -3.293 -20.25 8.078 1 98.12 285 ASN B C 1
ATOM 5135 O O . ASN B 1 285 ? -2.723 -19.281 8.594 1 98.12 285 ASN B O 1
ATOM 5139 N N . MET B 1 286 ? -2.717 -21.031 7.211 1 98.25 286 MET B N 1
ATOM 5140 C CA . MET B 1 286 ? -1.379 -20.719 6.715 1 98.25 286 MET B CA 1
ATOM 5141 C C . MET B 1 286 ? -1.374 -19.391 5.977 1 98.25 286 MET B C 1
ATOM 5143 O O . MET B 1 286 ? -0.424 -18.609 6.094 1 98.25 286 MET B O 1
ATOM 5147 N N . LEU B 1 287 ? -2.451 -19.094 5.238 1 98.12 287 LEU B N 1
ATOM 5148 C CA . LEU B 1 287 ? -2.574 -17.812 4.562 1 98.12 287 LEU B CA 1
ATOM 5149 C C . LEU B 1 287 ? -2.623 -16.656 5.57 1 98.12 287 LEU B C 1
ATOM 5151 O O . LEU B 1 287 ? -1.931 -15.656 5.406 1 98.12 287 LEU B O 1
ATOM 5155 N N . VAL B 1 288 ? -3.398 -16.828 6.605 1 97.31 288 VAL B N 1
ATOM 5156 C CA . VAL B 1 288 ? -3.582 -15.805 7.621 1 97.31 288 VAL B CA 1
ATOM 5157 C C . VAL B 1 288 ? -2.234 -15.445 8.242 1 97.31 288 VAL B C 1
ATOM 5159 O O . VAL B 1 288 ? -1.931 -14.266 8.445 1 97.31 288 VAL B O 1
ATOM 5162 N N . SER B 1 289 ? -1.449 -16.469 8.469 1 97.62 289 SER B N 1
ATOM 5163 C CA . SER B 1 289 ? -0.127 -16.234 9.039 1 97.62 289 SER B CA 1
ATOM 5164 C C . SER B 1 289 ? 0.76 -15.445 8.078 1 97.62 289 SER B C 1
ATOM 5166 O O . SER B 1 289 ? 1.562 -14.617 8.508 1 97.62 289 SER B O 1
ATOM 5168 N N . ARG B 1 290 ? 0.627 -15.734 6.812 1 98.44 290 ARG B N 1
ATOM 5169 C CA . ARG B 1 290 ? 1.458 -15.07 5.812 1 98.44 290 ARG B CA 1
ATOM 5170 C C . ARG B 1 290 ? 1.069 -13.602 5.664 1 98.44 290 ARG B C 1
ATOM 5172 O O . ARG B 1 290 ? 1.922 -12.75 5.391 1 98.44 290 ARG B O 1
ATOM 5179 N N . TYR B 1 291 ? -0.241 -13.234 5.879 1 97.81 291 TYR B N 1
ATOM 5180 C CA . TYR B 1 291 ? -0.644 -11.836 5.832 1 97.81 291 TYR B CA 1
ATOM 5181 C C . TYR B 1 291 ? 0.104 -11.016 6.879 1 97.81 291 TYR B C 1
ATOM 5183 O O . TYR B 1 291 ? 0.596 -9.922 6.586 1 97.81 291 TYR B O 1
ATOM 5191 N N . ARG B 1 292 ? 0.167 -11.547 8.047 1 97.75 292 ARG B N 1
ATOM 5192 C CA . ARG B 1 292 ? 0.892 -10.883 9.125 1 97.75 292 ARG B CA 1
ATOM 5193 C C . ARG B 1 292 ? 2.381 -10.789 8.812 1 97.75 292 ARG B C 1
ATOM 5195 O O . ARG B 1 292 ? 2.992 -9.734 8.984 1 97.75 292 ARG B O 1
ATOM 5202 N N . ASP B 1 293 ? 2.957 -11.914 8.336 1 98.5 293 ASP B N 1
ATOM 5203 C CA . ASP B 1 293 ? 4.375 -11.961 8.008 1 98.5 293 ASP B CA 1
ATOM 5204 C C . ASP B 1 293 ? 4.727 -10.922 6.938 1 98.5 293 ASP B C 1
ATOM 5206 O O . ASP B 1 293 ? 5.828 -10.375 6.941 1 98.5 293 ASP B O 1
ATOM 5210 N N . TRP B 1 294 ? 3.811 -10.711 6.039 1 98.69 294 TRP B N 1
ATOM 5211 C CA . TRP B 1 294 ? 3.998 -9.727 4.98 1 98.69 294 TRP B CA 1
ATOM 5212 C C . TRP B 1 294 ? 4.324 -8.352 5.562 1 98.69 294 TRP B C 1
ATOM 5214 O O . TRP B 1 294 ? 5.324 -7.734 5.191 1 98.69 294 TRP B O 1
ATOM 5224 N N . TYR B 1 295 ? 3.557 -7.902 6.531 1 98.31 295 TYR B N 1
ATOM 5225 C CA . TYR B 1 295 ? 3.748 -6.586 7.121 1 98.31 295 TYR B CA 1
ATOM 5226 C C . TYR B 1 295 ? 4.992 -6.555 8 1 98.31 295 TYR B C 1
ATOM 5228 O O . TYR B 1 295 ? 5.684 -5.539 8.078 1 98.31 295 TYR B O 1
ATOM 5236 N N . LEU B 1 296 ? 5.277 -7.629 8.641 1 98.56 296 LEU B N 1
ATOM 5237 C CA . LEU B 1 296 ? 6.484 -7.691 9.461 1 98.56 296 LEU B CA 1
ATOM 5238 C C . LEU B 1 296 ? 7.734 -7.582 8.586 1 98.56 296 LEU B C 1
ATOM 5240 O O . LEU B 1 296 ? 8.711 -6.945 8.977 1 98.56 296 LEU B O 1
ATOM 5244 N N . ALA B 1 297 ? 7.676 -8.234 7.43 1 98.75 297 ALA B N 1
ATOM 5245 C CA . ALA B 1 297 ? 8.789 -8.117 6.492 1 98.75 297 ALA B CA 1
ATOM 5246 C C . ALA B 1 297 ? 8.938 -6.68 6.004 1 98.75 297 ALA B C 1
ATOM 5248 O O . ALA B 1 297 ? 10.062 -6.18 5.859 1 98.75 297 ALA B O 1
ATOM 5249 N N . LEU B 1 298 ? 7.852 -6.027 5.766 1 98.5 298 LEU B N 1
ATOM 5250 C CA . LEU B 1 298 ? 7.887 -4.637 5.328 1 98.5 298 LEU B CA 1
ATOM 5251 C C . LEU B 1 298 ? 8.469 -3.738 6.41 1 98.5 298 LEU B C 1
ATOM 5253 O O . LEU B 1 298 ? 9.172 -2.768 6.109 1 98.5 298 LEU B O 1
ATOM 5257 N N . ALA B 1 299 ? 8.219 -4.055 7.648 1 98.19 299 ALA B N 1
ATOM 5258 C CA . ALA B 1 299 ? 8.711 -3.264 8.773 1 98.19 299 ALA B CA 1
ATOM 5259 C C . ALA B 1 299 ? 10.234 -3.273 8.82 1 98.19 299 ALA B C 1
ATOM 5261 O O . ALA B 1 299 ? 10.844 -2.377 9.406 1 98.19 299 ALA B O 1
ATOM 5262 N N . GLU B 1 300 ? 10.836 -4.234 8.156 1 98 300 GLU B N 1
ATOM 5263 C CA . GLU B 1 300 ? 12.289 -4.398 8.227 1 98 300 GLU B CA 1
ATOM 5264 C C . GLU B 1 300 ? 12.961 -3.84 6.98 1 98 300 GLU B C 1
ATOM 5266 O O . GLU B 1 300 ? 14.18 -3.965 6.82 1 98 300 GLU B O 1
ATOM 5271 N N . LEU B 1 301 ? 12.219 -3.252 6.09 1 97.94 301 LEU B N 1
ATOM 5272 C CA . LEU B 1 301 ? 12.781 -2.707 4.855 1 97.94 301 LEU B CA 1
ATOM 5273 C C . LEU B 1 301 ? 13.773 -1.591 5.156 1 97.94 301 LEU B C 1
ATOM 5275 O O . LEU B 1 301 ? 13.453 -0.645 5.879 1 97.94 301 LEU B O 1
ATOM 5279 N N . PRO B 1 302 ? 14.922 -1.7 4.613 1 96.94 302 PRO B N 1
ATOM 5280 C CA . PRO B 1 302 ? 15.812 -0.536 4.672 1 96.94 302 PRO B CA 1
ATOM 5281 C C . PRO B 1 302 ? 15.461 0.521 3.625 1 96.94 302 PRO B C 1
ATOM 5283 O O . PRO B 1 302 ? 14.602 0.292 2.773 1 96.94 302 PRO B O 1
ATOM 5286 N N . SER B 1 303 ? 16.062 1.67 3.734 1 96.75 303 SER B N 1
ATOM 5287 C CA . SER B 1 303 ? 15.992 2.697 2.701 1 96.75 303 SER B CA 1
ATOM 5288 C C . SER B 1 303 ? 17.297 2.773 1.912 1 96.75 303 SER B C 1
ATOM 5290 O O . SER B 1 303 ? 18.391 2.695 2.49 1 96.75 303 SER B O 1
ATOM 5292 N N . TRP B 1 304 ? 17.188 2.836 0.583 1 97.31 304 TRP B N 1
ATOM 5293 C CA . TRP B 1 304 ? 18.359 2.971 -0.287 1 97.31 304 TRP B CA 1
ATOM 5294 C C . TRP B 1 304 ? 18.391 4.348 -0.937 1 97.31 304 TRP B C 1
ATOM 5296 O O . TRP B 1 304 ? 19.141 4.574 -1.889 1 97.31 304 TRP B O 1
ATOM 5306 N N . GLY B 1 305 ? 17.625 5.266 -0.424 1 95.88 305 GLY B N 1
ATOM 5307 C CA . GLY B 1 305 ? 17.453 6.562 -1.058 1 95.88 305 GLY B CA 1
ATOM 5308 C C . GLY B 1 305 ? 16.156 6.684 -1.832 1 95.88 305 GLY B C 1
ATOM 5309 O O . GLY B 1 305 ? 15.57 5.68 -2.229 1 95.88 305 GLY B O 1
ATOM 5310 N N . GLU B 1 306 ? 15.711 7.828 -2.119 1 96.5 306 GLU B N 1
ATOM 5311 C CA . GLU B 1 306 ? 14.383 8.133 -2.641 1 96.5 306 GLU B CA 1
ATOM 5312 C C . GLU B 1 306 ? 14.125 7.41 -3.961 1 96.5 306 GLU B C 1
ATOM 5314 O O . GLU B 1 306 ? 13.102 6.746 -4.125 1 96.5 306 GLU B O 1
ATOM 5319 N N . GLU B 1 307 ? 15.055 7.508 -4.902 1 96.62 307 GLU B N 1
ATOM 5320 C CA . GLU B 1 307 ? 14.867 6.957 -6.242 1 96.62 307 GLU B CA 1
ATOM 5321 C C . GLU B 1 307 ? 14.75 5.438 -6.203 1 96.62 307 GLU B C 1
ATOM 5323 O O . GLU B 1 307 ? 13.828 4.863 -6.797 1 96.62 307 GLU B O 1
ATOM 5328 N N . ILE B 1 308 ? 15.656 4.809 -5.473 1 98.06 308 ILE B N 1
ATOM 5329 C CA . ILE B 1 308 ? 15.656 3.352 -5.379 1 98.06 308 ILE B CA 1
ATOM 5330 C C . ILE B 1 308 ? 14.461 2.889 -4.547 1 98.06 308 ILE B C 1
ATOM 5332 O O . ILE B 1 308 ? 13.812 1.893 -4.879 1 98.06 308 ILE B O 1
ATOM 5336 N N . ASP B 1 309 ? 14.148 3.65 -3.457 1 98.25 309 ASP B N 1
ATOM 5337 C CA . ASP B 1 309 ? 13 3.301 -2.627 1 98.25 309 ASP B CA 1
ATOM 5338 C C . ASP B 1 309 ? 11.711 3.299 -3.443 1 98.25 309 ASP B C 1
ATOM 5340 O O . ASP B 1 309 ? 10.852 2.439 -3.25 1 98.25 309 ASP B O 1
ATOM 5344 N N . TYR B 1 310 ? 11.609 4.242 -4.32 1 98.06 310 TYR B N 1
ATOM 5345 C CA . TYR B 1 310 ? 10.414 4.301 -5.16 1 98.06 310 TYR B CA 1
ATOM 5346 C C . TYR B 1 310 ? 10.297 3.049 -6.02 1 98.06 310 TYR B C 1
ATOM 5348 O O . TYR B 1 310 ? 9.219 2.449 -6.105 1 98.06 310 TYR B O 1
ATOM 5356 N N . GLU B 1 311 ? 11.344 2.658 -6.633 1 98.25 311 GLU B N 1
ATOM 5357 C CA . GLU B 1 311 ? 11.328 1.462 -7.469 1 98.25 311 GLU B CA 1
ATOM 5358 C C . GLU B 1 311 ? 11.047 0.213 -6.637 1 98.25 311 GLU B C 1
ATOM 5360 O O . GLU B 1 311 ? 10.383 -0.716 -7.105 1 98.25 311 GLU B O 1
ATOM 5365 N N . VAL B 1 312 ? 11.617 0.21 -5.402 1 98.75 312 VAL B N 1
ATOM 5366 C CA . VAL B 1 312 ? 11.359 -0.906 -4.496 1 98.75 312 VAL B CA 1
ATOM 5367 C C . VAL B 1 312 ? 9.867 -0.983 -4.184 1 98.75 312 VAL B C 1
ATOM 5369 O O . VAL B 1 312 ? 9.281 -2.07 -4.172 1 98.75 312 VAL B O 1
ATOM 5372 N N . GLN B 1 313 ? 9.266 0.141 -3.941 1 98.5 313 GLN B N 1
ATOM 5373 C CA . GLN B 1 313 ? 7.832 0.158 -3.68 1 98.5 313 GLN B CA 1
ATOM 5374 C C . GLN B 1 313 ? 7.047 -0.357 -4.883 1 98.5 313 GLN B C 1
ATOM 5376 O O . GLN B 1 313 ? 6.059 -1.075 -4.723 1 98.5 313 GLN B O 1
ATOM 5381 N N . GLU B 1 314 ? 7.484 0.017 -6.062 1 98.38 314 GLU B N 1
ATOM 5382 C CA . GLU B 1 314 ? 6.84 -0.477 -7.277 1 98.38 314 GLU B CA 1
ATOM 5383 C C . GLU B 1 314 ? 6.969 -1.993 -7.391 1 98.38 314 GLU B C 1
ATOM 5385 O O . GLU B 1 314 ? 6.027 -2.672 -7.801 1 98.38 314 GLU B O 1
ATOM 5390 N N . TYR B 1 315 ? 8.148 -2.484 -7.055 1 98.75 315 TYR B N 1
ATOM 5391 C CA . TYR B 1 315 ? 8.391 -3.924 -7.082 1 98.75 315 TYR B CA 1
ATOM 5392 C C . TYR B 1 315 ? 7.488 -4.648 -6.09 1 98.75 315 TYR B C 1
ATOM 5394 O O . TYR B 1 315 ? 6.871 -5.66 -6.426 1 98.75 315 TYR B O 1
ATOM 5402 N N . ILE B 1 316 ? 7.422 -4.121 -4.871 1 98.81 316 ILE B N 1
ATOM 5403 C CA . ILE B 1 316 ? 6.613 -4.719 -3.814 1 98.81 316 ILE B CA 1
ATOM 5404 C C . ILE B 1 316 ? 5.141 -4.715 -4.227 1 98.81 316 ILE B C 1
ATOM 5406 O O . ILE B 1 316 ? 4.434 -5.707 -4.027 1 98.81 316 ILE B O 1
ATOM 5410 N N . LEU B 1 317 ? 4.711 -3.646 -4.82 1 98.44 317 LEU B N 1
ATOM 5411 C CA . LEU B 1 317 ? 3.348 -3.596 -5.336 1 98.44 317 LEU B CA 1
ATOM 5412 C C . LEU B 1 317 ? 3.133 -4.656 -6.41 1 98.44 317 LEU B C 1
ATOM 5414 O O . LEU B 1 317 ? 2.049 -5.234 -6.512 1 98.44 317 LEU B O 1
ATOM 5418 N N . GLY B 1 318 ? 4.109 -4.844 -7.227 1 98.75 318 GLY B N 1
ATOM 5419 C CA . GLY B 1 318 ? 4.047 -5.906 -8.219 1 98.75 318 GLY B CA 1
ATOM 5420 C C . GLY B 1 318 ? 3.842 -7.281 -7.609 1 98.75 318 GLY B C 1
ATOM 5421 O O . GLY B 1 318 ? 3.072 -8.086 -8.133 1 98.75 318 GLY B O 1
ATOM 5422 N N . VAL B 1 319 ? 4.551 -7.566 -6.527 1 98.81 319 VAL B N 1
ATOM 5423 C CA . VAL B 1 319 ? 4.383 -8.836 -5.824 1 98.81 319 VAL B CA 1
ATOM 5424 C C . VAL B 1 319 ? 2.939 -8.969 -5.344 1 98.81 319 VAL B C 1
ATOM 5426 O O . VAL B 1 319 ? 2.316 -10.023 -5.516 1 98.81 319 VAL B O 1
ATOM 5429 N N . VAL B 1 320 ? 2.377 -7.914 -4.789 1 98.69 320 VAL B N 1
ATOM 5430 C CA . VAL B 1 320 ? 0.997 -7.902 -4.32 1 98.69 320 VAL B CA 1
ATOM 5431 C C . VAL B 1 320 ? 0.048 -8.141 -5.492 1 98.69 320 VAL B C 1
ATOM 5433 O O . VAL B 1 320 ? -0.92 -8.898 -5.371 1 98.69 320 VAL B O 1
ATOM 5436 N N . ASN B 1 321 ? 0.342 -7.492 -6.586 1 98.88 321 ASN B N 1
ATOM 5437 C CA . ASN B 1 321 ? -0.515 -7.629 -7.758 1 98.88 321 ASN B CA 1
ATOM 5438 C C . ASN B 1 321 ? -0.537 -9.07 -8.273 1 98.88 321 ASN B C 1
ATOM 5440 O O . ASN B 1 321 ? -1.562 -9.539 -8.766 1 98.88 321 ASN B O 1
ATOM 5444 N N . VAL B 1 322 ? 0.587 -9.75 -8.188 1 98.88 322 VAL B N 1
ATOM 5445 C CA . VAL B 1 322 ? 0.638 -11.148 -8.594 1 98.88 322 VAL B CA 1
ATOM 5446 C C . VAL B 1 322 ? -0.264 -11.984 -7.688 1 98.88 322 VAL B C 1
ATOM 5448 O O . VAL B 1 322 ? -1.016 -12.836 -8.164 1 98.88 322 VAL B O 1
ATOM 5451 N N . VAL B 1 323 ? -0.215 -11.734 -6.398 1 98.81 323 VAL B N 1
ATOM 5452 C CA . VAL B 1 323 ? -1.062 -12.445 -5.445 1 98.81 323 VAL B CA 1
ATOM 5453 C C . VAL B 1 323 ? -2.531 -12.148 -5.742 1 98.81 323 VAL B C 1
ATOM 5455 O O . VAL B 1 323 ? -3.359 -13.062 -5.777 1 98.81 323 VAL B O 1
ATOM 5458 N N . LYS B 1 324 ? -2.828 -10.906 -6.004 1 98.69 324 LYS B N 1
ATOM 5459 C CA . LYS B 1 324 ? -4.188 -10.492 -6.336 1 98.69 324 LYS B CA 1
ATOM 5460 C C . LYS B 1 324 ? -4.648 -11.117 -7.648 1 98.69 324 LYS B C 1
ATOM 5462 O O . LYS B 1 324 ? -5.816 -11.477 -7.793 1 98.69 324 LYS B O 1
ATOM 5467 N N . ALA B 1 325 ? -3.744 -11.125 -8.578 1 98.81 325 ALA B N 1
ATOM 5468 C CA . ALA B 1 325 ? -4.047 -11.695 -9.883 1 98.81 325 ALA B CA 1
ATOM 5469 C C . ALA B 1 325 ? -4.477 -13.156 -9.766 1 98.81 325 ALA B C 1
ATOM 5471 O O . ALA B 1 325 ? -5.453 -13.578 -10.391 1 98.81 325 ALA B O 1
ATOM 5472 N N . ASN B 1 326 ? -3.768 -13.891 -8.961 1 98.5 326 ASN B N 1
ATOM 5473 C CA . ASN B 1 326 ? -4.098 -15.305 -8.805 1 98.5 326 ASN B CA 1
ATOM 5474 C C . ASN B 1 326 ? -5.508 -15.492 -8.25 1 98.5 326 ASN B C 1
ATOM 5476 O O . ASN B 1 326 ? -6.266 -16.328 -8.75 1 98.5 326 ASN B O 1
ATOM 5480 N N . LEU B 1 327 ? -5.805 -14.742 -7.266 1 97.38 327 LEU B N 1
ATOM 5481 C CA . LEU B 1 327 ? -7.102 -14.859 -6.605 1 97.38 327 LEU B CA 1
ATOM 5482 C C . LEU B 1 327 ? -8.234 -14.469 -7.555 1 97.38 327 LEU B C 1
ATOM 5484 O O . LEU B 1 327 ? -9.164 -15.25 -7.766 1 97.38 327 LEU B O 1
ATOM 5488 N N . ASN B 1 328 ? -8.141 -13.32 -8.148 1 97.88 328 ASN B N 1
ATOM 5489 C CA . ASN B 1 328 ? -9.188 -12.828 -9.031 1 97.88 328 ASN B CA 1
ATOM 5490 C C . ASN B 1 328 ? -9.305 -13.672 -10.297 1 97.88 328 ASN B C 1
ATOM 5492 O O . ASN B 1 328 ? -10.414 -13.992 -10.734 1 97.88 328 ASN B O 1
ATOM 5496 N N . TRP B 1 329 ? -8.211 -14.039 -10.844 1 98.12 329 TRP B N 1
ATOM 5497 C CA . TRP B 1 329 ? -8.172 -14.875 -12.047 1 98.12 329 TRP B CA 1
ATOM 5498 C C . TRP B 1 329 ? -8.828 -16.234 -11.781 1 98.12 329 TRP B C 1
ATOM 5500 O O . TRP B 1 329 ? -9.57 -16.734 -12.625 1 98.12 329 TRP B O 1
ATOM 5510 N N . SER B 1 330 ? -8.562 -16.828 -10.609 1 97.5 330 SER B N 1
ATOM 5511 C CA . SER B 1 330 ? -9.047 -18.156 -10.281 1 97.5 330 SER B CA 1
ATOM 5512 C C . SER B 1 330 ? -10.57 -18.203 -10.281 1 97.5 330 SER B C 1
ATOM 5514 O O . SER B 1 330 ? -11.172 -19.219 -10.633 1 97.5 330 SER B O 1
ATOM 5516 N N . PHE B 1 331 ? -11.195 -17.125 -9.945 1 96.25 331 PHE B N 1
ATOM 5517 C CA . PHE B 1 331 ? -12.648 -17.094 -9.859 1 96.25 331 PHE B CA 1
ATOM 5518 C C . PHE B 1 331 ? -13.258 -16.625 -11.18 1 96.25 331 PHE B C 1
ATOM 5520 O O . PHE B 1 331 ? -14.477 -16.641 -11.344 1 96.25 331 PHE B O 1
ATOM 5527 N N . ARG B 1 332 ? -12.438 -16.234 -12.055 1 95.38 332 ARG B N 1
ATOM 5528 C CA . ARG B 1 332 ? -12.93 -15.758 -13.344 1 95.38 332 ARG B CA 1
ATOM 5529 C C . ARG B 1 332 ? -12.648 -16.781 -14.445 1 95.38 332 ARG B C 1
ATOM 5531 O O . ARG B 1 332 ? -13.469 -16.969 -15.344 1 95.38 332 ARG B O 1
ATOM 5538 N N . SER B 1 333 ? -11.492 -17.391 -14.352 1 94.62 333 SER B N 1
ATOM 5539 C CA . SER B 1 333 ? -11.062 -18.344 -15.367 1 94.62 333 SER B CA 1
ATOM 5540 C C . SER B 1 333 ? -11.93 -19.594 -15.359 1 94.62 333 SER B C 1
ATOM 5542 O O . SER B 1 333 ? -12.547 -19.922 -14.344 1 94.62 333 SER B O 1
ATOM 5544 N N . GLY B 1 334 ? -12.031 -20.25 -16.438 1 91.75 334 GLY B N 1
ATOM 5545 C CA . GLY B 1 334 ? -12.734 -21.531 -16.516 1 91.75 334 GLY B CA 1
ATOM 5546 C C . GLY B 1 334 ? -11.875 -22.703 -16.109 1 91.75 334 GLY B C 1
ATOM 5547 O O . GLY B 1 334 ? -12.273 -23.859 -16.297 1 91.75 334 GLY B O 1
ATOM 5548 N N . ARG B 1 335 ? -10.781 -22.484 -15.562 1 91.31 335 ARG B N 1
ATOM 5549 C CA . ARG B 1 335 ? -9.812 -23.547 -15.344 1 91.31 335 ARG B CA 1
ATOM 5550 C C . ARG B 1 335 ? -10.172 -24.359 -14.102 1 91.31 335 ARG B C 1
ATOM 5552 O O . ARG B 1 335 ? -10.055 -25.594 -14.102 1 91.31 335 ARG B O 1
ATOM 5559 N N . TYR B 1 336 ? -10.656 -23.656 -13.031 1 93.25 336 TYR B N 1
ATOM 5560 C CA . TYR B 1 336 ? -10.797 -24.375 -11.766 1 93.25 336 TYR B CA 1
ATOM 5561 C C . TYR B 1 336 ? -12.25 -24.719 -11.492 1 93.25 336 TYR B C 1
ATOM 5563 O O . TYR B 1 336 ? -12.586 -25.891 -11.273 1 93.25 336 TYR B O 1
ATOM 5571 N N . PHE B 1 337 ? -13.109 -23.781 -11.68 1 93.06 337 PHE B N 1
ATOM 5572 C CA . PHE B 1 337 ? -14.5 -24.016 -11.32 1 93.06 337 PHE B CA 1
ATOM 5573 C C . PHE B 1 337 ? -15.375 -24.047 -12.562 1 93.06 337 PHE B C 1
ATOM 5575 O O . PHE B 1 337 ? -16.562 -24.406 -12.484 1 93.06 337 PHE B O 1
ATOM 5582 N N . GLY B 1 338 ? -14.859 -23.656 -13.672 1 92 338 GLY B N 1
ATOM 5583 C CA . GLY B 1 338 ? -15.648 -23.641 -14.898 1 92 338 GLY B CA 1
ATOM 5584 C C . GLY B 1 338 ? -16.906 -22.797 -14.781 1 92 338 GLY B C 1
ATOM 5585 O O . GLY B 1 338 ? -16.844 -21.625 -14.383 1 92 338 GLY B O 1
ATOM 5586 N N . LYS B 1 339 ? -18.016 -23.422 -15.031 1 90.5 339 LYS B N 1
ATOM 5587 C CA . LYS B 1 339 ? -19.297 -22.703 -15.016 1 90.5 339 LYS B CA 1
ATOM 5588 C C . LYS B 1 339 ? -19.719 -22.375 -13.594 1 90.5 339 LYS B C 1
ATOM 5590 O O . LYS B 1 339 ? -20.609 -21.547 -13.383 1 90.5 339 LYS B O 1
ATOM 5595 N N . ALA B 1 340 ? -19.062 -22.969 -12.625 1 92.88 340 ALA B N 1
ATOM 5596 C CA . ALA B 1 340 ? -19.469 -22.812 -11.234 1 92.88 340 ALA B CA 1
ATOM 5597 C C . ALA B 1 340 ? -18.766 -21.625 -10.578 1 92.88 340 ALA B C 1
ATOM 5599 O O . ALA B 1 340 ? -18.938 -21.375 -9.383 1 92.88 340 ALA B O 1
ATOM 5600 N N . ASN B 1 341 ? -18.047 -20.875 -11.336 1 93.62 341 ASN B N 1
ATOM 5601 C CA . ASN B 1 341 ? -17.25 -19.766 -10.805 1 93.62 341 ASN B CA 1
ATOM 5602 C C . ASN B 1 341 ? -18.094 -18.828 -9.953 1 93.62 341 ASN B C 1
ATOM 5604 O O . ASN B 1 341 ? -17.75 -18.547 -8.797 1 93.62 341 ASN B O 1
ATOM 5608 N N . GLU B 1 342 ? -19.188 -18.375 -10.508 1 94.06 342 GLU B N 1
ATOM 5609 C CA . GLU B 1 342 ? -20.031 -17.406 -9.828 1 94.06 342 GLU B CA 1
ATOM 5610 C C . GLU B 1 342 ? -20.625 -17.984 -8.555 1 94.06 342 GLU B C 1
ATOM 5612 O O . GLU B 1 342 ? -20.672 -17.312 -7.52 1 94.06 342 GLU B O 1
ATOM 5617 N N . ALA B 1 343 ? -21.109 -19.203 -8.648 1 95.25 343 ALA B N 1
ATOM 5618 C CA . ALA B 1 343 ? -21.719 -19.859 -7.492 1 95.25 343 ALA B CA 1
ATOM 5619 C C . ALA B 1 343 ? -20.688 -20.047 -6.371 1 95.25 343 ALA B C 1
ATOM 5621 O O . ALA B 1 343 ? -21 -19.828 -5.199 1 95.25 343 ALA B O 1
ATOM 5622 N N . VAL B 1 344 ? -19.5 -20.469 -6.746 1 96.69 344 VAL B N 1
ATOM 5623 C CA . VAL B 1 344 ? -18.469 -20.688 -5.746 1 96.69 344 VAL B CA 1
ATOM 5624 C C . VAL B 1 344 ? -18.062 -19.344 -5.113 1 96.69 344 VAL B C 1
ATOM 5626 O O . VAL B 1 344 ? -17.875 -19.266 -3.898 1 96.69 344 VAL B O 1
ATOM 5629 N N . ARG B 1 345 ? -17.953 -18.297 -5.934 1 95.44 345 ARG B N 1
ATOM 5630 C CA . ARG B 1 345 ? -17.578 -16.969 -5.418 1 95.44 345 ARG B CA 1
ATOM 5631 C C . ARG B 1 345 ? -18.641 -16.438 -4.469 1 95.44 345 ARG B C 1
ATOM 5633 O O . ARG B 1 345 ? -18.328 -15.781 -3.477 1 95.44 345 ARG B O 1
ATOM 5640 N N . LYS B 1 346 ? -19.859 -16.688 -4.711 1 94.94 346 LYS B N 1
ATOM 5641 C CA . LYS B 1 346 ? -20.984 -16.203 -3.912 1 94.94 346 LYS B CA 1
ATOM 5642 C C . LYS B 1 346 ? -21.125 -17 -2.619 1 94.94 346 LYS B C 1
ATOM 5644 O O . LYS B 1 346 ? -21.375 -16.438 -1.557 1 94.94 346 LYS B O 1
ATOM 5649 N N . THR B 1 347 ? -20.922 -18.375 -2.701 1 95.75 347 THR B N 1
ATOM 5650 C CA . THR B 1 347 ? -21.25 -19.234 -1.57 1 95.75 347 THR B CA 1
ATOM 5651 C C . THR B 1 347 ? -20 -19.625 -0.795 1 95.75 347 THR B C 1
ATOM 5653 O O . THR B 1 347 ? -20.078 -20.062 0.353 1 95.75 347 THR B O 1
ATOM 5656 N N . TRP B 1 348 ? -18.875 -19.656 -1.544 1 96.56 348 TRP B N 1
ATOM 5657 C CA . TRP B 1 348 ? -17.609 -20.141 -1.004 1 96.56 348 TRP B CA 1
ATOM 5658 C C . TRP B 1 348 ? -17.672 -21.609 -0.654 1 96.56 348 TRP B C 1
ATOM 5660 O O . TRP B 1 348 ? -17.062 -22.062 0.324 1 96.56 348 TRP B O 1
ATOM 5670 N N . MET B 1 349 ? -18.484 -22.312 -1.368 1 97.12 349 MET B N 1
ATOM 5671 C CA . MET B 1 349 ? -18.672 -23.734 -1.129 1 97.12 349 MET B CA 1
ATOM 5672 C C . MET B 1 349 ? -18.234 -24.547 -2.342 1 97.12 349 MET B C 1
ATOM 5674 O O . MET B 1 349 ? -18.484 -24.156 -3.482 1 97.12 349 MET B O 1
ATOM 5678 N N . VAL B 1 350 ? -17.516 -25.609 -2.078 1 97 350 VAL B N 1
ATOM 5679 C CA . VAL B 1 350 ? -17.172 -26.594 -3.098 1 97 350 VAL B CA 1
ATOM 5680 C C . VAL B 1 350 ? -17.469 -28 -2.58 1 97 350 VAL B C 1
ATOM 5682 O O . VAL B 1 350 ? -17.781 -28.172 -1.399 1 97 350 VAL B O 1
ATOM 5685 N N . THR B 1 351 ? -17.484 -28.969 -3.439 1 95.38 351 THR B N 1
ATOM 5686 C CA . THR B 1 351 ? -17.672 -30.359 -3.049 1 95.38 351 THR B CA 1
ATOM 5687 C C . THR B 1 351 ? -16.422 -31.172 -3.363 1 95.38 351 THR B C 1
ATOM 5689 O O . THR B 1 351 ? -15.773 -30.969 -4.391 1 95.38 351 THR B O 1
ATOM 5692 N N . VAL B 1 352 ? -16.094 -32.031 -2.467 1 96.06 352 VAL B N 1
ATOM 5693 C CA . VAL B 1 352 ? -14.922 -32.906 -2.666 1 96.06 352 VAL B CA 1
ATOM 5694 C C . VAL B 1 352 ? -15.297 -34.344 -2.4 1 96.06 352 VAL B C 1
ATOM 5696 O O . VAL B 1 352 ? -16.375 -34.625 -1.851 1 96.06 352 VAL B O 1
ATOM 5699 N N . ARG B 1 353 ? -14.453 -35.312 -2.846 1 94.12 353 ARG B N 1
ATOM 5700 C CA . ARG B 1 353 ? -14.672 -36.719 -2.605 1 94.12 353 ARG B CA 1
ATOM 5701 C C . ARG B 1 353 ? -14.398 -37.094 -1.146 1 94.12 353 ARG B C 1
ATOM 5703 O O . ARG B 1 353 ? -13.414 -36.625 -0.565 1 94.12 353 ARG B O 1
ATOM 5710 N N . PRO B 1 354 ? -15.289 -37.812 -0.617 1 93.31 354 PRO B N 1
ATOM 5711 C CA . PRO B 1 354 ? -15.062 -38.188 0.781 1 93.31 354 PRO B CA 1
ATOM 5712 C C . PRO B 1 354 ? -13.875 -39.125 0.958 1 93.31 354 PRO B C 1
ATOM 5714 O O . PRO B 1 354 ? -13.547 -39.906 0.049 1 93.31 354 PRO B O 1
ATOM 5717 N N . GLN B 1 355 ? -13.242 -38.969 2.018 1 90.69 355 GLN B N 1
ATOM 5718 C CA . GLN B 1 355 ? -12.219 -39.875 2.51 1 90.69 355 GLN B CA 1
ATOM 5719 C C . GLN B 1 355 ? -12.562 -40.406 3.902 1 90.69 355 GLN B C 1
ATOM 5721 O O . GLN B 1 355 ? -13.516 -39.938 4.527 1 90.69 355 GLN B O 1
ATOM 5726 N N . MET B 1 356 ? -11.898 -41.344 4.316 1 83.44 356 MET B N 1
ATOM 5727 C CA . MET B 1 356 ? -12.195 -42 5.582 1 83.44 356 MET B CA 1
ATOM 5728 C C . MET B 1 356 ? -12.289 -41 6.719 1 83.44 356 MET B C 1
ATOM 5730 O O . MET B 1 356 ? -13.148 -41.125 7.59 1 83.44 356 MET B O 1
ATOM 5734 N N . ALA B 1 357 ? -11.391 -40.031 6.73 1 85.88 357 ALA B N 1
ATOM 5735 C CA . ALA B 1 357 ? -11.312 -39.031 7.797 1 85.88 357 ALA B CA 1
ATOM 5736 C C . ALA B 1 357 ? -12.562 -38.156 7.828 1 85.88 357 ALA B C 1
ATOM 5738 O O . ALA B 1 357 ? -12.836 -37.5 8.828 1 85.88 357 ALA B O 1
ATOM 5739 N N . ASP B 1 358 ? -13.352 -38.156 6.867 1 87.81 358 ASP B N 1
ATOM 5740 C CA . ASP B 1 358 ? -14.523 -37.281 6.766 1 87.81 358 ASP B CA 1
ATOM 5741 C C . ASP B 1 358 ? -15.719 -37.875 7.5 1 87.81 358 ASP B C 1
ATOM 5743 O O . ASP B 1 358 ? -16.734 -37.219 7.711 1 87.81 358 ASP B O 1
ATOM 5747 N N . PHE B 1 359 ? -15.609 -39.188 7.785 1 82.06 359 PHE B N 1
ATOM 5748 C CA . PHE B 1 359 ? -16.703 -39.906 8.438 1 82.06 359 PHE B CA 1
ATOM 5749 C C . PHE B 1 359 ? -16.438 -40.062 9.922 1 82.06 359 PHE B C 1
ATOM 5751 O O . PHE B 1 359 ? -17.25 -40.656 10.648 1 82.06 359 PHE B O 1
ATOM 5758 N N . LYS B 1 360 ? -15.406 -39.625 10.414 1 72.06 360 LYS B N 1
ATOM 5759 C CA . LYS B 1 360 ? -15.125 -39.688 11.844 1 72.06 360 LYS B CA 1
ATOM 5760 C C . LYS B 1 360 ? -15.688 -38.469 12.578 1 72.06 360 LYS B C 1
ATOM 5762 O O . LYS B 1 360 ? -15.75 -37.375 12.023 1 72.06 360 LYS B O 1
#

Solvent-accessible surface area (backbone atoms only — not comparable to full-atom values): 38248 Å² total; per-residue (Å²): 135,83,79,74,76,76,76,71,79,76,74,67,74,76,67,68,72,67,75,78,83,64,65,38,80,30,67,60,56,90,72,48,41,44,92,46,19,64,85,77,61,61,21,89,56,36,68,64,42,38,54,53,38,53,53,49,53,38,60,66,54,61,52,52,72,66,56,48,49,51,53,60,39,38,41,43,32,58,27,42,16,27,27,40,41,80,29,49,68,71,40,43,38,43,48,27,43,47,43,64,43,48,56,69,55,50,40,31,44,64,77,37,90,26,27,80,29,44,67,62,36,45,51,54,44,51,56,47,54,49,59,69,43,89,83,44,58,85,69,66,64,70,81,41,40,71,41,45,53,50,42,54,41,48,50,56,48,56,74,74,41,58,70,61,50,43,51,48,32,53,48,31,45,49,47,21,47,51,22,42,35,49,48,22,46,48,59,64,69,69,63,81,65,52,70,69,54,44,50,58,47,42,68,32,39,66,55,50,63,33,53,55,32,47,35,35,55,32,65,66,55,84,71,61,71,70,59,66,66,34,65,32,49,47,47,44,52,51,44,40,40,48,48,37,50,52,51,46,27,63,61,36,40,60,47,28,59,75,71,69,49,62,94,33,67,40,50,39,36,35,74,72,56,35,24,66,53,56,16,42,46,50,56,39,50,52,47,58,54,43,57,32,49,47,26,51,28,58,35,58,55,78,71,75,46,35,72,55,16,26,50,49,49,53,50,53,49,29,44,52,24,43,38,44,15,50,57,56,34,52,52,65,21,42,68,45,48,38,91,42,20,65,59,30,72,74,65,33,48,48,63,41,79,68,51,76,44,59,73,109,134,84,75,75,74,76,74,69,77,76,73,66,74,75,66,69,72,66,76,77,81,62,64,39,80,30,64,58,56,90,72,48,40,45,92,48,20,64,86,77,61,62,20,88,56,38,68,63,40,38,55,54,38,54,54,49,53,38,60,68,52,61,52,52,72,66,56,47,50,50,52,61,39,37,41,41,32,59,27,40,16,27,28,41,40,79,31,49,68,71,40,43,39,44,50,28,43,47,44,62,44,48,56,69,57,51,40,30,44,63,78,36,90,27,28,78,30,45,66,62,36,45,50,55,44,50,56,46,53,48,59,68,44,88,84,43,58,85,71,66,65,70,79,42,40,69,43,45,52,50,42,53,41,47,50,56,49,56,73,76,41,59,69,62,50,42,51,49,30,51,48,30,44,49,47,21,48,52,22,42,35,49,50,21,46,49,61,64,67,69,62,81,64,52,70,69,54,45,50,57,47,43,67,31,39,66,54,49,62,34,53,56,31,47,35,34,54,32,65,65,56,83,70,61,69,67,60,64,66,34,67,32,49,47,46,45,51,51,44,40,41,48,49,37,50,52,52,46,29,64,61,36,37,61,47,28,57,74,70,68,50,59,95,34,67,40,50,42,36,35,75,73,56,35,25,64,53,56,16,43,45,51,56,39,50,53,46,56,52,44,57,33,49,48,26,51,28,58,36,58,54,78,72,75,46,34,73,54,16,26,51,49,48,52,50,53,49,27,44,51,23,42,39,44,14,51,58,56,33,51,53,66,18,41,69,47,47,37,91,43,18,64,60,29,71,73,66,33,49,50,63,41,79,68,52,78,46,58,76,106

Sequence (720 aa):
MAITQLVQPMVRPRTKLGRQNTSIPVHLPDMFVLFLSGAPKVNPHYEIMRRESETWICNVCSFDERTERVLKKTDFAYFCSIAVPHASPEELRTVVDWGNWVFPFDDQFDNGGLKDDPERAQELVDRLLAGMAEDKGQSHYEEDSLVRVHNSVWDRIAASSPAGVRRRFAKTMTDYCNGSVEQVRACSTGKSPSLEEMLAMRRQSAGVSPLFALVEYAHKLNLPDCVFEARSIKEIERIGIDLVLLQNDILSYCKEEKEGVNHNMVATCRSSGMSAQKAFNHVGNMLVSRYRDWYLALAELPSWGEEIDYEVQEYILGVVNVVKANLNWSFRSGRYFGKANEAVRKTWMVTVRPQMADFKMAITQLVQPMVRPRTKLGRQNTSIPVHLPDMFVLFLSGAPKVNPHYEIMRRESETWICNVCSFDERTERVLKKTDFAYFCSIAVPHASPEELRTVVDWGNWVFPFDDQFDNGGLKDDPERAQELVDRLLAGMAEDKGQSHYEEDSLVRVHNSVWDRIAASSPAGVRRRFAKTMTDYCNGSVEQVRACSTGKSPSLEEMLAMRRQSAGVSPLFALVEYAHKLNLPDCVFEARSIKEIERIGIDLVLLQNDILSYCKEEKEGVNHNMVATCRSSGMSAQKAFNHVGNMLVSRYRDWYLALAELPSWGEEIDYEVQEYILGVVNVVKANLNWSFRSGRYFGKANEAVRKTWMVTVRPQMADFK